Protein AF-A0A955GX49-F1 (afdb_monomer)

Structure (mmCIF, N/CA/C/O backbone):
data_AF-A0A955GX49-F1
#
_entry.id   AF-A0A955GX49-F1
#
loop_
_atom_site.group_PDB
_atom_site.id
_atom_site.type_symbol
_atom_site.label_atom_id
_atom_site.label_alt_id
_atom_site.label_comp_id
_atom_site.label_asym_id
_atom_site.label_entity_id
_atom_site.label_seq_id
_atom_site.pdbx_PDB_ins_code
_atom_site.Cartn_x
_atom_site.Cartn_y
_atom_site.Cartn_z
_atom_site.occupancy
_atom_site.B_iso_or_equiv
_atom_site.auth_seq_id
_atom_site.auth_comp_id
_atom_site.auth_asym_id
_atom_site.auth_atom_id
_atom_site.pdbx_PDB_model_num
ATOM 1 N N . MET A 1 1 ? 54.852 44.698 -30.677 1.00 35.03 1 MET A N 1
ATOM 2 C CA . MET A 1 1 ? 55.983 45.622 -30.416 1.00 35.03 1 MET A CA 1
ATOM 3 C C . MET A 1 1 ? 57.002 44.839 -29.597 1.00 35.03 1 MET A C 1
ATOM 5 O O . MET A 1 1 ? 56.590 44.340 -28.562 1.00 35.03 1 MET A O 1
ATOM 9 N N . LYS A 1 2 ? 58.254 44.682 -30.080 1.00 36.62 2 LYS A N 1
ATOM 10 C CA . LYS A 1 2 ? 59.220 43.599 -29.717 1.00 36.62 2 LYS A CA 1
ATOM 11 C C . LYS A 1 2 ? 58.715 42.219 -30.213 1.00 36.62 2 LYS A C 1
ATOM 13 O O . LYS A 1 2 ? 57.611 41.848 -29.844 1.00 36.62 2 LYS A O 1
ATOM 18 N N . PHE A 1 3 ? 59.299 41.477 -31.168 1.00 34.59 3 PHE A N 1
ATOM 19 C CA . PHE A 1 3 ? 60.677 41.270 -31.677 1.00 34.59 3 PHE A CA 1
ATOM 20 C C . PHE A 1 3 ? 61.654 40.642 -30.672 1.00 34.59 3 PHE A C 1
ATOM 22 O O . PHE A 1 3 ? 62.125 41.349 -29.786 1.00 34.59 3 PHE A O 1
ATOM 29 N N . PHE A 1 4 ? 62.026 39.370 -30.893 1.00 39.03 4 PHE A N 1
ATOM 30 C CA . PHE A 1 4 ? 63.379 38.986 -31.346 1.00 39.03 4 PHE A CA 1
ATOM 31 C C . PHE A 1 4 ? 63.403 37.572 -31.977 1.00 39.03 4 PHE A C 1
ATOM 33 O O . PHE A 1 4 ? 62.469 36.797 -31.781 1.00 39.03 4 PHE A O 1
ATOM 40 N N . THR A 1 5 ? 64.447 37.264 -32.759 1.00 40.84 5 THR A N 1
ATOM 41 C CA . THR A 1 5 ? 64.512 36.126 -33.707 1.00 40.84 5 THR A CA 1
ATOM 42 C C . THR A 1 5 ? 65.855 35.376 -33.626 1.00 40.84 5 THR A C 1
ATOM 44 O O . THR A 1 5 ? 66.890 36.032 -33.540 1.00 40.84 5 THR A O 1
ATOM 47 N N . ALA A 1 6 ? 65.835 34.035 -33.730 1.00 39.66 6 ALA A N 1
ATOM 48 C CA . ALA A 1 6 ? 66.972 33.106 -33.932 1.00 39.66 6 ALA A CA 1
ATOM 49 C C . ALA A 1 6 ? 66.429 31.769 -34.532 1.00 39.66 6 ALA A C 1
ATOM 51 O O . ALA A 1 6 ? 65.387 31.326 -34.058 1.00 39.66 6 ALA A O 1
ATOM 52 N N . VAL A 1 7 ? 66.930 31.071 -35.574 1.00 36.34 7 VAL A N 1
ATOM 53 C CA . VAL A 1 7 ? 68.074 31.236 -36.514 1.00 36.34 7 VAL A CA 1
ATOM 54 C C . VAL A 1 7 ? 69.444 30.918 -35.863 1.00 36.34 7 VAL A C 1
ATOM 56 O O . VAL A 1 7 ? 69.795 31.602 -34.913 1.00 36.34 7 VAL A O 1
ATOM 59 N N . PHE A 1 8 ? 70.266 29.927 -36.289 1.00 33.19 8 PHE A N 1
ATOM 60 C CA . PHE A 1 8 ? 70.267 29.032 -37.483 1.00 33.19 8 PHE A CA 1
ATOM 61 C C . PHE A 1 8 ? 71.314 27.869 -37.360 1.00 33.19 8 PHE A C 1
ATOM 63 O O . PHE A 1 8 ? 72.336 28.109 -36.733 1.00 33.19 8 PHE A O 1
ATOM 70 N N . ILE A 1 9 ? 71.149 26.740 -38.101 1.00 34.34 9 ILE A N 1
ATOM 71 C CA . ILE A 1 9 ? 72.223 25.940 -38.804 1.00 34.34 9 ILE A CA 1
ATOM 72 C C . ILE A 1 9 ? 73.303 25.180 -37.937 1.00 34.34 9 ILE A C 1
ATOM 74 O O . ILE A 1 9 ? 73.584 25.600 -36.828 1.00 34.34 9 ILE A O 1
ATOM 78 N N . LEU A 1 10 ? 73.949 24.034 -38.283 1.00 32.44 10 LEU A N 1
ATOM 79 C CA . LEU A 1 10 ? 74.147 23.244 -39.529 1.00 32.44 10 LEU A CA 1
ATOM 80 C C . LEU A 1 10 ? 74.441 21.724 -39.284 1.00 32.44 10 LEU A C 1
ATOM 82 O O . LEU A 1 10 ? 75.033 21.371 -38.274 1.00 32.44 10 LEU A O 1
ATOM 86 N N . SER A 1 11 ? 74.116 20.883 -40.282 1.00 32.25 11 SER A N 1
ATOM 87 C CA . SER A 1 11 ? 74.695 19.588 -40.750 1.00 32.25 11 SER A CA 1
ATOM 88 C C . SER A 1 11 ? 75.573 18.652 -39.888 1.00 32.25 11 SER A C 1
ATOM 90 O O . SER A 1 11 ? 76.590 19.066 -39.348 1.00 32.25 11 SER A O 1
ATOM 92 N N . PHE A 1 12 ? 75.393 17.334 -40.105 1.00 31.39 12 PHE A N 1
ATOM 93 C CA . PHE A 1 12 ? 76.378 16.530 -40.868 1.00 31.39 12 PHE A CA 1
ATOM 94 C C . PHE A 1 12 ? 75.725 15.346 -41.621 1.00 31.39 12 PHE A C 1
ATOM 96 O O . PHE A 1 12 ? 74.763 14.746 -41.149 1.00 31.39 12 PHE A O 1
ATOM 103 N N . LEU A 1 13 ? 76.236 15.040 -42.820 1.00 34.81 13 LEU A N 1
ATOM 104 C CA . LEU A 1 13 ? 75.819 13.936 -43.705 1.00 34.81 13 LEU A CA 1
ATOM 105 C C . LEU A 1 13 ? 76.782 12.740 -43.575 1.00 34.81 13 LEU A C 1
ATOM 107 O O . LEU A 1 13 ? 77.971 12.982 -43.393 1.00 34.81 13 LEU A O 1
ATOM 111 N N . LEU A 1 14 ? 76.296 11.504 -43.791 1.00 32.09 14 LEU A N 1
ATOM 112 C CA . LEU A 1 14 ? 76.715 10.559 -44.864 1.00 32.09 14 LEU A CA 1
ATOM 113 C C . LEU A 1 14 ? 76.578 9.056 -44.513 1.00 32.09 14 LEU A C 1
ATOM 115 O O . LEU A 1 14 ? 77.053 8.595 -43.486 1.00 32.09 14 LEU A O 1
ATOM 119 N N . SER A 1 15 ? 76.041 8.311 -45.494 1.00 34.41 15 SER A N 1
ATOM 120 C CA . SER A 1 15 ? 76.340 6.911 -45.884 1.00 34.41 15 SER A CA 1
ATOM 121 C C . SER A 1 15 ? 76.320 5.766 -44.852 1.00 34.41 15 SER A C 1
ATOM 123 O O . SER A 1 15 ? 77.110 5.737 -43.918 1.00 34.41 15 SER A O 1
ATOM 125 N N . GLY A 1 16 ? 75.558 4.703 -45.153 1.00 33.28 16 GLY A N 1
ATOM 126 C CA . GLY A 1 16 ? 75.620 3.443 -44.396 1.00 33.28 16 GLY A CA 1
ATOM 127 C C . GLY A 1 16 ? 74.712 2.323 -44.916 1.00 33.28 16 GLY A C 1
ATOM 128 O O . GLY A 1 16 ? 73.938 1.764 -44.149 1.00 33.28 16 GLY A O 1
ATOM 129 N N . ASN A 1 17 ? 74.761 2.002 -46.214 1.00 41.50 17 ASN A N 1
ATOM 130 C CA . ASN A 1 17 ? 73.982 0.891 -46.775 1.00 41.50 17 ASN A CA 1
ATOM 131 C C . ASN A 1 17 ? 74.634 -0.462 -46.422 1.00 41.50 17 ASN A C 1
ATOM 133 O O . ASN A 1 17 ? 75.672 -0.797 -46.991 1.00 41.50 17 ASN A O 1
ATOM 137 N N . GLN A 1 18 ? 74.037 -1.233 -45.510 1.00 41.66 18 GLN A N 1
ATOM 138 C CA . GLN A 1 18 ? 74.389 -2.634 -45.244 1.00 41.66 18 GLN A CA 1
ATOM 139 C C . GLN A 1 18 ? 73.116 -3.443 -44.981 1.00 41.66 18 GLN A C 1
ATOM 141 O O . GLN A 1 18 ? 72.429 -3.235 -43.983 1.00 41.66 18 GLN A O 1
ATOM 146 N N . ALA A 1 19 ? 72.813 -4.380 -45.878 1.00 41.25 19 ALA A N 1
ATOM 147 C CA . ALA A 1 19 ? 71.802 -5.399 -45.635 1.00 41.25 19 ALA A CA 1
ATOM 148 C C . ALA A 1 19 ? 72.382 -6.477 -44.708 1.00 41.25 19 ALA A C 1
ATOM 150 O O . ALA A 1 19 ? 73.520 -6.902 -44.905 1.00 41.25 19 ALA A O 1
ATOM 151 N N . PHE A 1 20 ? 71.596 -6.965 -43.748 1.00 38.38 20 PHE A N 1
ATOM 152 C CA . PHE A 1 20 ? 71.938 -8.167 -42.986 1.00 38.38 20 PHE A CA 1
ATOM 153 C C . PHE A 1 20 ? 70.809 -9.195 -43.044 1.00 38.38 20 PHE A C 1
ATOM 155 O O . PHE A 1 20 ? 69.634 -8.850 -43.162 1.00 38.38 20 PHE A O 1
ATOM 162 N N . ALA A 1 21 ? 71.205 -10.465 -43.081 1.00 37.00 21 ALA A N 1
ATOM 163 C CA . ALA A 1 21 ? 70.389 -11.548 -43.613 1.00 37.00 21 ALA A CA 1
ATOM 164 C C . ALA A 1 21 ? 69.416 -12.175 -42.600 1.00 37.00 21 ALA A C 1
ATOM 166 O O . ALA A 1 21 ? 69.557 -12.037 -41.387 1.00 37.00 21 ALA A O 1
ATOM 167 N N . LEU A 1 22 ? 68.459 -12.927 -43.152 1.00 37.84 22 LEU A N 1
ATOM 168 C CA . LEU A 1 22 ? 67.538 -13.813 -42.443 1.00 37.84 22 LEU A CA 1
ATOM 169 C C . LEU A 1 22 ? 68.248 -14.702 -41.407 1.00 37.84 22 LEU A C 1
ATOM 171 O O . LEU A 1 22 ? 69.184 -15.426 -41.745 1.00 37.84 22 LEU A O 1
ATOM 175 N N . MET A 1 23 ? 67.643 -14.816 -40.226 1.00 36.41 23 MET A N 1
ATOM 176 C CA . MET A 1 23 ? 67.499 -16.107 -39.550 1.00 36.41 23 MET A CA 1
ATOM 177 C C . MET A 1 23 ? 66.037 -16.280 -39.141 1.00 36.41 23 MET A C 1
ATOM 179 O O . MET A 1 23 ? 65.503 -15.492 -38.365 1.00 36.41 23 MET A O 1
ATOM 183 N N . ALA A 1 24 ? 65.380 -17.293 -39.705 1.00 40.16 24 ALA A N 1
ATOM 184 C CA . ALA A 1 24 ? 64.021 -17.669 -39.339 1.00 40.16 24 ALA A CA 1
ATOM 185 C C . ALA A 1 24 ? 64.054 -18.639 -38.150 1.00 40.16 24 ALA A C 1
ATOM 187 O O . ALA A 1 24 ? 64.833 -19.593 -38.153 1.00 40.16 24 ALA A O 1
ATOM 188 N N . ALA A 1 25 ? 63.191 -18.418 -37.158 1.00 45.94 25 ALA A N 1
ATOM 189 C CA . ALA A 1 25 ? 62.913 -19.419 -36.133 1.00 45.94 25 ALA A CA 1
ATOM 190 C C . ALA A 1 25 ? 62.040 -20.549 -36.726 1.00 45.94 25 ALA A C 1
ATOM 192 O O . ALA A 1 25 ? 61.182 -20.264 -37.568 1.00 45.94 25 ALA A O 1
ATOM 193 N N . PRO A 1 26 ? 62.233 -21.817 -36.321 1.00 55.12 26 PRO A N 1
ATOM 194 C CA . PRO A 1 26 ? 61.386 -22.916 -36.775 1.00 55.12 26 PRO A CA 1
ATOM 195 C C . PRO A 1 26 ? 59.968 -22.806 -36.180 1.00 55.12 26 PRO A C 1
ATOM 197 O O . PRO A 1 26 ? 59.821 -22.356 -35.041 1.00 55.12 26 PRO A O 1
ATOM 200 N N . PRO A 1 27 ? 58.919 -23.225 -36.913 1.00 52.09 27 PRO A N 1
ATOM 201 C CA . PRO A 1 27 ? 57.559 -23.259 -36.387 1.00 52.09 27 PRO A CA 1
ATOM 202 C C . PRO A 1 27 ? 57.404 -24.356 -35.325 1.00 52.09 27 PRO A C 1
ATOM 204 O O . PRO A 1 27 ? 57.962 -25.446 -35.455 1.00 52.09 27 PRO A O 1
ATOM 207 N N . ILE A 1 28 ? 56.615 -24.065 -34.290 1.00 49.00 28 ILE A N 1
ATOM 208 C CA . ILE A 1 28 ? 56.204 -25.037 -33.272 1.00 49.00 28 ILE A CA 1
ATOM 209 C C . ILE A 1 28 ? 55.050 -25.873 -33.842 1.00 49.00 28 ILE A C 1
ATOM 211 O O . ILE A 1 28 ? 54.072 -25.323 -34.345 1.00 49.00 28 ILE A O 1
ATOM 215 N N . ASP A 1 29 ? 55.186 -27.195 -33.772 1.00 47.75 29 ASP A N 1
ATOM 216 C CA . ASP A 1 29 ? 54.192 -28.173 -34.219 1.00 47.75 29 ASP A CA 1
ATOM 217 C C . ASP A 1 29 ? 53.202 -28.476 -33.079 1.00 47.75 29 ASP A C 1
ATOM 219 O O . ASP A 1 29 ? 53.528 -29.204 -32.142 1.00 47.75 29 ASP A O 1
ATOM 223 N N . ASP A 1 30 ? 52.007 -27.882 -33.137 1.00 52.88 30 ASP A N 1
ATOM 224 C CA . ASP A 1 30 ? 50.934 -28.051 -32.141 1.00 52.88 30 ASP A CA 1
ATOM 225 C C . ASP A 1 30 ? 49.903 -29.106 -32.594 1.00 52.88 30 ASP A C 1
ATOM 227 O O . ASP A 1 30 ? 48.707 -28.847 -32.746 1.00 52.88 30 ASP A O 1
ATOM 231 N N . SER A 1 31 ? 50.387 -30.316 -32.894 1.00 50.28 31 SER A N 1
ATOM 232 C CA . SER A 1 31 ? 49.580 -31.425 -33.429 1.00 50.28 31 SER A CA 1
ATOM 233 C C . SER A 1 31 ? 49.242 -32.524 -32.407 1.00 50.28 31 SER A C 1
ATOM 235 O O . SER A 1 31 ? 48.861 -33.632 -32.793 1.00 50.28 31 SER A O 1
ATOM 237 N N . SER A 1 32 ? 49.313 -32.239 -31.097 1.00 54.84 32 SER A N 1
ATOM 238 C CA . SER A 1 32 ? 49.073 -33.246 -30.044 1.00 54.84 32 SER A CA 1
ATOM 239 C C . SER A 1 32 ? 48.236 -32.791 -28.835 1.00 54.84 32 SER A C 1
ATOM 241 O O . SER A 1 32 ? 48.504 -33.215 -27.709 1.00 54.84 32 SER A O 1
ATOM 243 N N . LEU A 1 33 ? 47.186 -31.987 -29.044 1.00 48.78 33 LEU A N 1
ATOM 244 C CA . LEU A 1 33 ? 46.140 -31.747 -28.035 1.00 48.78 33 LEU A CA 1
ATOM 245 C C . LEU A 1 33 ? 44.844 -32.517 -28.377 1.00 48.78 33 LEU A C 1
ATOM 247 O O . LEU A 1 33 ? 44.351 -32.420 -29.505 1.00 48.78 33 LEU A O 1
ATOM 251 N N . PRO A 1 34 ? 44.261 -33.296 -27.440 1.00 46.94 34 PRO A N 1
ATOM 252 C CA . PRO A 1 34 ? 43.077 -34.106 -27.716 1.00 46.94 34 PRO A CA 1
ATOM 253 C C . PRO A 1 34 ? 41.827 -33.236 -27.906 1.00 46.94 34 PRO A C 1
ATOM 255 O O . PRO A 1 34 ? 41.441 -32.450 -27.042 1.00 46.94 34 PRO A O 1
ATOM 258 N N . ARG A 1 35 ? 41.161 -33.407 -29.052 1.00 49.50 35 ARG A N 1
ATOM 259 C CA . ARG A 1 35 ? 39.951 -32.664 -29.428 1.00 49.50 35 ARG A CA 1
ATOM 260 C C . ARG A 1 35 ? 38.753 -33.091 -28.568 1.00 49.50 35 ARG A C 1
ATOM 262 O O . ARG A 1 35 ? 38.326 -34.241 -28.634 1.00 49.50 35 ARG A O 1
ATOM 269 N N . ALA A 1 36 ? 38.181 -32.148 -27.819 1.00 46.62 36 ALA A N 1
ATOM 270 C CA . ALA A 1 36 ? 36.936 -32.352 -27.076 1.00 46.62 36 ALA A CA 1
ATOM 271 C C . ALA A 1 36 ? 35.758 -32.712 -28.016 1.00 46.62 36 ALA A C 1
ATOM 273 O O . ALA A 1 36 ? 35.714 -32.224 -29.153 1.00 46.62 36 ALA A O 1
ATOM 274 N N . PRO A 1 37 ? 34.796 -33.547 -27.575 1.00 42.62 37 PRO A N 1
ATOM 275 C CA . PRO A 1 37 ? 33.676 -33.970 -28.411 1.00 42.62 37 PRO A CA 1
ATOM 276 C C . PRO A 1 37 ? 32.722 -32.800 -28.688 1.00 42.62 37 PRO A C 1
ATOM 278 O O . PRO A 1 37 ? 32.135 -32.226 -27.773 1.00 42.62 37 PRO A O 1
ATOM 281 N N . GLN A 1 38 ? 32.542 -32.462 -29.965 1.00 43.28 38 GLN A N 1
ATOM 282 C CA . GLN A 1 38 ? 31.565 -31.460 -30.389 1.00 43.28 38 GLN A CA 1
ATOM 283 C C . GLN A 1 38 ? 30.159 -32.073 -30.397 1.00 43.28 38 GLN A C 1
ATOM 285 O O . GLN A 1 38 ? 29.898 -33.007 -31.157 1.00 43.28 38 GLN A O 1
ATOM 290 N N . LEU A 1 39 ? 29.240 -31.530 -29.591 1.00 43.75 39 LEU A N 1
ATOM 291 C CA . LEU A 1 39 ? 27.809 -31.761 -29.804 1.00 43.75 39 LEU A CA 1
ATOM 292 C C . LEU A 1 39 ? 27.357 -31.055 -31.098 1.00 43.75 39 LEU A C 1
ATOM 294 O O . LEU A 1 39 ? 27.883 -29.988 -31.428 1.00 43.75 39 LEU A O 1
ATOM 298 N N . PRO A 1 40 ? 26.380 -31.613 -31.837 1.00 37.56 40 PRO A N 1
ATOM 299 C CA . PRO A 1 40 ? 25.887 -31.004 -33.064 1.00 37.56 40 PRO A CA 1
ATOM 300 C C . PRO A 1 40 ? 25.162 -29.687 -32.765 1.00 37.56 40 PRO A C 1
ATOM 302 O O . PRO A 1 40 ? 24.105 -29.668 -32.136 1.00 37.56 40 PRO A O 1
ATOM 305 N N . ALA A 1 41 ? 25.717 -28.581 -33.259 1.00 39.34 41 ALA A N 1
ATOM 306 C CA . ALA A 1 41 ? 25.100 -27.267 -33.168 1.00 39.34 41 ALA A CA 1
ATOM 307 C C . ALA A 1 41 ? 23.872 -27.181 -34.091 1.00 39.34 41 ALA A C 1
ATOM 309 O O . ALA A 1 41 ? 23.988 -26.845 -35.272 1.00 39.34 41 ALA A O 1
ATOM 310 N N . GLN A 1 42 ? 22.681 -27.452 -33.553 1.00 41.88 42 GLN A N 1
ATOM 311 C CA . GLN A 1 42 ? 21.450 -27.001 -34.195 1.00 41.88 42 GLN A CA 1
ATOM 312 C C . GLN A 1 42 ? 21.336 -25.486 -34.015 1.00 41.88 42 GLN A C 1
ATOM 314 O O . GLN A 1 42 ? 21.070 -24.991 -32.923 1.00 41.88 42 GLN A O 1
ATOM 319 N N . ARG A 1 43 ? 21.569 -24.745 -35.103 1.00 38.84 43 ARG A N 1
ATOM 320 C CA . ARG A 1 43 ? 21.231 -23.323 -35.193 1.00 38.84 43 ARG A CA 1
ATOM 321 C C . ARG A 1 43 ? 19.698 -23.215 -35.151 1.00 38.84 43 ARG A C 1
ATOM 323 O O . ARG A 1 43 ? 19.078 -23.722 -36.087 1.00 38.84 43 ARG A O 1
ATOM 330 N N . PRO A 1 44 ? 19.081 -22.572 -34.143 1.00 40.91 44 PRO A N 1
ATOM 331 C CA . PRO A 1 44 ? 17.657 -22.273 -34.211 1.00 40.91 44 PRO A CA 1
ATOM 332 C C . PRO A 1 44 ? 17.411 -21.306 -35.373 1.00 40.91 44 PRO A C 1
ATOM 334 O O . PRO A 1 44 ? 18.190 -20.373 -35.592 1.00 40.91 44 PRO A O 1
ATOM 337 N N . GLU A 1 45 ? 16.346 -21.542 -36.135 1.00 44.06 45 GLU A N 1
ATOM 338 C CA . GLU A 1 45 ? 15.917 -20.609 -37.173 1.00 44.06 45 GLU A CA 1
ATOM 339 C C . GLU A 1 45 ? 15.591 -19.259 -36.527 1.00 44.06 45 GLU A C 1
ATOM 341 O O . GLU A 1 45 ? 14.864 -19.179 -35.535 1.00 44.06 45 GLU A O 1
ATOM 346 N N . SER A 1 46 ? 16.163 -18.186 -37.071 1.00 40.84 46 SER A N 1
ATOM 347 C CA . SER A 1 46 ? 15.959 -16.838 -36.556 1.00 40.84 46 SER A CA 1
ATOM 348 C C . SER A 1 46 ? 14.539 -16.371 -36.871 1.00 40.84 46 SER A C 1
ATOM 350 O O . SER A 1 46 ? 14.283 -15.825 -37.948 1.00 40.84 46 SER A O 1
ATOM 352 N N . VAL A 1 47 ? 13.627 -16.561 -35.917 1.00 41.50 47 VAL A N 1
ATOM 353 C CA . VAL A 1 47 ? 12.350 -15.841 -35.874 1.00 41.50 47 VAL A CA 1
ATOM 354 C C . VAL A 1 47 ? 12.661 -14.338 -35.960 1.00 41.50 47 VAL A C 1
ATOM 356 O O . VAL A 1 47 ? 13.533 -13.871 -35.221 1.00 41.50 47 VAL A O 1
ATOM 359 N N . PRO A 1 48 ? 12.005 -13.563 -36.843 1.00 37.50 48 PRO A N 1
ATOM 360 C CA . PRO A 1 48 ? 12.254 -12.132 -36.954 1.00 37.50 48 PRO A CA 1
ATOM 361 C C . PRO A 1 48 ? 11.677 -11.404 -35.734 1.00 37.50 48 PRO A C 1
ATOM 363 O O . PRO A 1 48 ? 10.527 -10.965 -35.730 1.00 37.50 48 PRO A O 1
ATOM 366 N N . VAL A 1 49 ? 12.492 -11.277 -34.687 1.00 43.56 49 VAL A N 1
ATOM 367 C CA . VAL A 1 49 ? 12.209 -10.424 -33.530 1.00 43.56 49 VAL A CA 1
ATOM 368 C C . VAL A 1 49 ? 12.225 -8.972 -34.009 1.00 43.56 49 VAL A C 1
ATOM 370 O O . VAL A 1 49 ? 13.272 -8.453 -34.397 1.00 43.56 49 VAL A O 1
ATOM 373 N N . GLN A 1 50 ? 11.063 -8.314 -34.007 1.00 49.19 50 GLN A N 1
ATOM 374 C CA . GLN A 1 50 ? 11.012 -6.865 -34.201 1.00 49.19 50 GLN A CA 1
ATOM 375 C C . GLN A 1 50 ? 11.711 -6.172 -33.017 1.00 49.19 50 GLN A C 1
ATOM 377 O O . GLN A 1 50 ? 11.580 -6.639 -31.883 1.00 49.19 50 GLN A O 1
ATOM 382 N N . PRO A 1 51 ? 12.471 -5.087 -33.244 1.00 45.62 51 PRO A N 1
ATOM 383 C CA . PRO A 1 51 ? 13.317 -4.512 -32.207 1.00 45.62 51 PRO A CA 1
ATOM 384 C C . PRO A 1 51 ? 12.489 -3.748 -31.165 1.00 45.62 51 PRO A C 1
ATOM 386 O O . PRO A 1 51 ? 12.112 -2.598 -31.383 1.00 45.62 51 PRO A O 1
ATOM 389 N N . LEU A 1 52 ? 12.287 -4.354 -29.990 1.00 50.16 52 LEU A N 1
ATOM 390 C CA . LEU A 1 52 ? 11.780 -3.644 -28.807 1.00 50.16 52 LEU A CA 1
ATOM 391 C C . LEU A 1 52 ? 12.797 -2.610 -28.267 1.00 50.16 52 LEU A C 1
ATOM 393 O O . LEU A 1 52 ? 12.425 -1.710 -27.521 1.00 50.16 52 LEU A O 1
ATOM 397 N N . ASN A 1 53 ? 14.055 -2.672 -28.729 1.00 47.81 53 ASN A N 1
ATOM 398 C CA . ASN A 1 53 ? 15.169 -1.767 -28.396 1.00 47.81 53 ASN A CA 1
ATOM 399 C C . ASN A 1 53 ? 14.922 -0.265 -28.668 1.00 47.81 53 ASN A C 1
ATOM 401 O O . ASN A 1 53 ? 15.782 0.547 -28.338 1.00 47.81 53 ASN A O 1
ATOM 405 N N . ASN A 1 54 ? 13.794 0.123 -29.269 1.00 58.84 54 ASN A N 1
ATOM 406 C CA . ASN A 1 54 ? 13.448 1.528 -29.509 1.00 58.84 54 ASN A CA 1
ATOM 407 C C . ASN A 1 54 ? 12.673 2.189 -28.348 1.00 58.84 54 ASN A C 1
ATOM 409 O O . ASN A 1 54 ? 12.404 3.385 -28.427 1.00 58.84 54 ASN A O 1
ATOM 413 N N . PHE A 1 55 ? 12.298 1.449 -27.295 1.00 72.94 55 PHE A N 1
ATOM 414 C CA . PHE A 1 55 ? 11.411 1.939 -26.228 1.00 72.94 55 PHE A CA 1
ATOM 415 C C . PHE A 1 55 ? 12.011 1.707 -24.825 1.00 72.94 55 PHE A C 1
ATOM 417 O O . PHE A 1 55 ? 11.599 0.770 -24.134 1.00 72.94 55 PHE A O 1
ATOM 424 N N . PRO A 1 56 ? 12.970 2.544 -24.373 1.00 78.56 56 PRO A N 1
ATOM 425 C CA . PRO A 1 56 ? 13.657 2.363 -23.086 1.00 78.56 56 PRO A CA 1
ATOM 426 C C . PRO A 1 56 ? 12.700 2.383 -21.886 1.00 78.56 56 PRO A C 1
ATOM 428 O O . PRO A 1 56 ? 12.917 1.660 -20.918 1.00 78.56 56 PRO A O 1
ATOM 431 N N . GLU A 1 57 ? 11.589 3.117 -21.992 1.00 81.56 57 GLU A N 1
ATOM 432 C CA . GLU A 1 57 ? 10.513 3.196 -20.992 1.00 81.56 57 GLU A CA 1
ATOM 433 C C . GLU A 1 57 ? 9.845 1.838 -20.694 1.00 81.56 57 GLU A C 1
ATOM 435 O O . GLU A 1 57 ? 9.157 1.705 -19.690 1.00 81.56 57 GLU A O 1
ATOM 440 N N . THR A 1 58 ? 10.059 0.812 -21.530 1.00 84.25 58 THR A N 1
ATOM 441 C CA . THR A 1 58 ? 9.550 -0.555 -21.301 1.00 84.25 58 THR A CA 1
ATOM 442 C C . THR A 1 58 ? 10.533 -1.469 -20.560 1.00 84.25 58 THR A C 1
ATOM 444 O O . THR A 1 58 ? 10.130 -2.522 -20.069 1.00 84.25 58 THR A O 1
ATOM 447 N N . THR A 1 59 ? 11.811 -1.086 -20.450 1.00 87.94 59 THR A N 1
ATOM 448 C CA . THR A 1 59 ? 12.861 -1.926 -19.841 1.00 87.94 59 THR A CA 1
ATOM 449 C C . THR A 1 59 ? 12.735 -2.140 -18.322 1.00 87.94 59 THR A C 1
ATOM 451 O O . THR A 1 59 ? 13.113 -3.223 -17.886 1.00 87.94 59 THR A O 1
ATOM 454 N N . PRO A 1 60 ? 12.122 -1.246 -17.516 1.00 89.62 60 PRO A N 1
ATOM 455 C CA . PRO A 1 60 ? 11.860 -1.510 -16.092 1.00 89.62 60 PRO A CA 1
ATOM 456 C C . PRO A 1 60 ? 10.837 -2.616 -15.807 1.00 89.62 60 PRO A C 1
ATOM 458 O O . PRO A 1 60 ? 10.720 -3.093 -14.682 1.00 89.62 60 PRO A O 1
ATOM 461 N N . PHE A 1 61 ? 10.024 -3.005 -16.794 1.00 92.00 61 PHE A N 1
ATOM 462 C CA . PHE A 1 61 ? 8.885 -3.897 -16.575 1.00 92.00 61 PHE A CA 1
ATOM 463 C C . PHE A 1 61 ? 9.257 -5.362 -16.786 1.00 92.00 61 PHE A C 1
ATOM 465 O O . PHE A 1 61 ? 9.696 -5.748 -17.868 1.00 92.00 61 PHE A O 1
ATOM 472 N N . GLN A 1 62 ? 9.000 -6.202 -15.784 1.00 91.25 62 GLN A N 1
ATOM 473 C CA . GLN A 1 62 ? 9.337 -7.631 -15.822 1.00 91.25 62 GLN A CA 1
ATOM 474 C C . GLN A 1 62 ? 8.461 -8.446 -16.784 1.00 91.25 62 GLN A C 1
ATOM 476 O O . GLN A 1 62 ? 8.908 -9.447 -17.349 1.00 91.25 62 GLN A O 1
ATOM 481 N N . ASN A 1 63 ? 7.197 -8.053 -16.957 1.00 92.12 63 ASN A N 1
ATOM 482 C CA . ASN A 1 63 ? 6.204 -8.813 -17.718 1.00 92.12 63 ASN A CA 1
ATOM 483 C C . ASN A 1 63 ? 5.367 -7.888 -18.602 1.00 92.12 63 ASN A C 1
ATOM 485 O O . ASN A 1 63 ? 5.241 -6.697 -18.326 1.00 92.12 63 ASN A O 1
ATOM 489 N N . PHE A 1 64 ? 4.737 -8.447 -19.631 1.00 94.06 64 PHE A N 1
ATOM 490 C CA . PHE A 1 64 ? 3.735 -7.751 -20.432 1.00 94.06 64 PHE A CA 1
ATOM 491 C C . PHE A 1 64 ? 2.605 -8.686 -20.875 1.00 94.06 64 PHE A C 1
ATOM 493 O O . PHE A 1 64 ? 2.788 -9.895 -20.999 1.00 94.06 64 PHE A O 1
ATOM 500 N N . ILE A 1 65 ? 1.429 -8.124 -21.134 1.00 95.31 65 ILE A N 1
ATOM 501 C CA . ILE A 1 65 ? 0.292 -8.802 -21.761 1.00 95.31 65 ILE A CA 1
ATOM 502 C C . ILE A 1 65 ? 0.113 -8.208 -23.159 1.00 95.31 65 ILE A C 1
ATOM 504 O O . ILE A 1 65 ? 0.027 -6.988 -23.307 1.00 95.31 65 ILE A O 1
ATOM 508 N N . PHE A 1 66 ? 0.029 -9.054 -24.185 1.00 96.00 66 PHE A N 1
ATOM 509 C CA . PHE A 1 66 ? -0.355 -8.619 -25.529 1.00 96.00 66 PHE A CA 1
ATOM 510 C C . PHE A 1 66 ? -1.873 -8.721 -25.704 1.00 96.00 66 PHE A C 1
ATOM 512 O O . PHE A 1 66 ? -2.438 -9.811 -25.610 1.00 96.00 66 PHE A O 1
ATOM 519 N N . VAL A 1 67 ? -2.511 -7.589 -25.992 1.00 96.56 67 VAL A N 1
ATOM 520 C CA . VAL A 1 67 ? -3.935 -7.483 -26.313 1.00 96.56 67 VAL A CA 1
ATOM 521 C C . VAL A 1 67 ? -4.062 -7.271 -27.830 1.00 96.56 67 VAL A C 1
ATOM 523 O O . VAL A 1 67 ? -3.576 -6.259 -28.343 1.00 96.56 67 VAL A O 1
ATOM 526 N N . PRO A 1 68 ? -4.684 -8.202 -28.577 1.00 95.56 68 PRO A N 1
ATOM 527 C CA . PRO A 1 68 ? -4.879 -8.068 -30.016 1.00 95.56 68 PRO A CA 1
ATOM 528 C C . PRO A 1 68 ? -5.861 -6.936 -30.351 1.00 95.56 68 PRO A C 1
ATOM 530 O O . PRO A 1 68 ? -6.562 -6.419 -29.483 1.00 95.56 68 PRO A O 1
ATOM 533 N N . ALA A 1 69 ? -5.930 -6.574 -31.635 1.00 94.00 69 ALA A N 1
ATOM 534 C CA . ALA A 1 69 ? -6.806 -5.512 -32.117 1.00 94.00 69 ALA A CA 1
ATOM 535 C C . ALA A 1 69 ? -8.276 -5.743 -31.725 1.00 94.00 69 ALA A C 1
ATOM 537 O O . ALA A 1 69 ? -8.900 -6.722 -32.146 1.00 94.00 69 ALA A O 1
ATOM 538 N N . VAL A 1 70 ? -8.833 -4.827 -30.930 1.00 89.31 70 VAL A N 1
ATOM 539 C CA . VAL A 1 70 ? -10.212 -4.927 -30.435 1.00 89.31 70 VAL A CA 1
ATOM 540 C C . VAL A 1 70 ? -11.182 -4.495 -31.551 1.00 89.31 70 VAL A C 1
ATOM 542 O O . VAL A 1 70 ? -10.983 -3.430 -32.144 1.00 89.31 70 VAL A O 1
ATOM 545 N N . PRO A 1 71 ? -12.247 -5.266 -31.862 1.00 88.44 71 PRO A N 1
ATOM 546 C CA . PRO A 1 71 ? -13.173 -4.971 -32.961 1.00 88.44 71 PRO A CA 1
ATOM 547 C C . PRO A 1 71 ? -14.201 -3.876 -32.601 1.00 88.44 71 PRO A C 1
ATOM 549 O O . PRO A 1 71 ? -15.411 -4.085 -32.672 1.00 88.44 71 PRO A O 1
ATOM 552 N N . ILE A 1 72 ? -13.716 -2.696 -32.209 1.00 92.00 72 ILE A N 1
ATOM 553 C CA . ILE A 1 72 ? -14.516 -1.495 -31.924 1.00 92.00 72 ILE A CA 1
ATOM 554 C C . ILE A 1 72 ? -14.500 -0.518 -33.106 1.00 92.00 72 ILE A C 1
ATOM 556 O O . ILE A 1 72 ? -13.513 -0.405 -33.828 1.00 92.00 72 ILE A O 1
ATOM 560 N N . VAL A 1 73 ? -15.608 0.205 -33.290 1.00 92.75 73 VAL A N 1
ATOM 561 C CA . VAL A 1 73 ? -15.793 1.204 -34.367 1.00 92.75 73 VAL A CA 1
ATOM 562 C C . VAL A 1 73 ? -15.606 2.652 -33.903 1.00 92.75 73 VAL A C 1
ATOM 564 O O . VAL A 1 73 ? -15.499 3.555 -34.727 1.00 92.75 73 VAL A O 1
ATOM 567 N N . VAL A 1 74 ? -15.572 2.877 -32.589 1.00 92.44 74 VAL A N 1
ATOM 568 C CA . VAL A 1 74 ? -15.330 4.174 -31.940 1.00 92.44 74 VAL A CA 1
ATOM 569 C C . VAL A 1 74 ? -14.389 3.975 -30.748 1.00 92.44 74 VAL A C 1
ATOM 571 O O . VAL A 1 74 ? -14.369 2.869 -30.194 1.00 92.44 74 VAL A O 1
ATOM 574 N N . PRO A 1 75 ? -13.634 5.005 -30.323 1.00 92.88 75 PRO A N 1
ATOM 575 C CA . PRO A 1 75 ? -12.795 4.916 -29.134 1.00 92.88 75 PRO A CA 1
ATOM 576 C C . PRO A 1 75 ? -13.635 4.518 -27.916 1.00 92.88 75 PRO A C 1
ATOM 578 O O . PRO A 1 75 ? -14.656 5.146 -27.630 1.00 92.88 75 PRO A O 1
ATOM 581 N N . THR A 1 76 ? -13.241 3.447 -27.232 1.00 93.38 76 THR A N 1
ATOM 582 C CA . THR A 1 76 ? -14.050 2.801 -26.185 1.00 93.38 76 THR A CA 1
ATOM 583 C C . THR A 1 76 ? -13.178 2.505 -24.972 1.00 93.38 76 THR A C 1
ATOM 585 O O . THR A 1 76 ? -12.062 2.009 -25.117 1.00 93.38 76 THR A O 1
ATOM 588 N N . VAL A 1 77 ? -13.670 2.796 -23.763 1.00 94.50 77 VAL A N 1
ATOM 589 C CA . VAL A 1 77 ? -12.973 2.381 -22.538 1.00 94.50 77 VAL A CA 1
ATOM 590 C C . VAL A 1 77 ? -13.102 0.869 -22.413 1.00 94.50 77 VAL A C 1
ATOM 592 O O . VAL A 1 77 ? -14.208 0.343 -22.304 1.00 94.50 77 VAL A O 1
ATOM 595 N N . VAL A 1 78 ? -11.973 0.174 -22.431 1.00 94.62 78 VAL A N 1
ATOM 596 C CA . VAL A 1 78 ? -11.912 -1.276 -22.242 1.00 94.62 78 VAL A CA 1
ATOM 597 C C . VAL A 1 78 ? -11.495 -1.609 -20.815 1.00 94.62 78 VAL A C 1
ATOM 599 O O . VAL A 1 78 ? -10.799 -0.824 -20.173 1.00 94.62 78 VAL A O 1
ATOM 602 N N . ALA A 1 79 ? -11.907 -2.773 -20.320 1.00 94.44 79 ALA A N 1
ATOM 603 C CA . ALA A 1 79 ? -11.438 -3.361 -19.072 1.00 94.44 79 ALA A CA 1
ATOM 604 C C . ALA A 1 79 ? -10.789 -4.716 -19.367 1.00 94.44 79 ALA A C 1
ATOM 606 O O . ALA A 1 79 ? -11.473 -5.667 -19.738 1.00 94.44 79 ALA A O 1
ATOM 607 N N . LEU A 1 80 ? -9.471 -4.794 -19.190 1.00 94.69 80 LEU A N 1
ATOM 608 C CA . LEU A 1 80 ? -8.693 -6.028 -19.250 1.00 94.69 80 LEU A CA 1
ATOM 609 C C . LEU A 1 80 ? -8.673 -6.675 -17.855 1.00 94.69 80 LEU A C 1
ATOM 611 O O . LEU A 1 80 ? -8.129 -6.055 -16.936 1.00 94.69 80 LEU A O 1
ATOM 615 N N . PRO A 1 81 ? -9.227 -7.885 -17.656 1.00 92.56 81 PRO A N 1
ATOM 616 C CA . PRO A 1 81 ? -9.094 -8.591 -16.388 1.00 92.56 81 PRO A CA 1
ATOM 617 C C . PRO A 1 81 ? -7.647 -9.053 -16.186 1.00 92.56 81 PRO A C 1
ATOM 619 O O . PRO A 1 81 ? -7.028 -9.603 -17.096 1.00 92.56 81 PRO A O 1
ATOM 622 N N . ILE A 1 82 ? -7.125 -8.844 -14.981 1.00 89.06 82 ILE A N 1
ATOM 623 C CA . ILE A 1 82 ? -5.783 -9.242 -14.551 1.00 89.06 82 ILE A CA 1
ATOM 624 C C . ILE A 1 82 ? -5.919 -10.436 -13.594 1.00 89.06 82 ILE A C 1
ATOM 626 O O . ILE A 1 82 ? -6.876 -10.522 -12.819 1.00 89.06 82 ILE A O 1
ATOM 630 N N . ASP A 1 83 ? -4.995 -11.391 -13.672 1.00 83.88 83 ASP A N 1
ATOM 631 C CA . ASP A 1 83 ? -4.979 -12.552 -12.777 1.00 83.88 83 ASP A CA 1
ATOM 632 C C . ASP A 1 83 ? -4.438 -12.178 -11.386 1.00 83.88 83 ASP A C 1
ATOM 634 O O . ASP A 1 83 ? -3.540 -11.342 -11.244 1.00 83.88 83 ASP A O 1
ATOM 638 N N . GLU A 1 84 ? -4.980 -12.794 -10.333 1.00 76.00 84 GLU A N 1
ATOM 639 C CA . GLU A 1 84 ? -4.507 -12.551 -8.968 1.00 76.00 84 GLU A CA 1
ATOM 640 C C . GLU A 1 84 ? -3.035 -12.974 -8.818 1.00 76.00 84 GLU A C 1
ATOM 642 O O . GLU A 1 84 ? -2.616 -14.031 -9.286 1.00 76.00 84 GLU A O 1
ATOM 647 N N . GLY A 1 85 ? -2.228 -12.121 -8.182 1.00 75.31 85 GLY A N 1
ATOM 648 C CA . GLY A 1 85 ? -0.783 -12.325 -8.027 1.00 75.31 85 GLY A CA 1
ATOM 649 C C . GLY A 1 85 ? 0.067 -11.931 -9.241 1.00 75.31 85 GLY A C 1
ATOM 650 O O . GLY A 1 85 ? 1.272 -11.758 -9.082 1.00 75.31 85 GLY A O 1
ATOM 651 N N . LEU A 1 86 ? -0.525 -11.710 -10.423 1.00 81.81 86 LEU A N 1
ATOM 652 C CA . LEU A 1 86 ? 0.222 -11.274 -11.610 1.00 81.81 86 LEU A CA 1
ATOM 653 C C . LEU A 1 86 ? 0.721 -9.825 -11.491 1.00 81.81 86 LEU A C 1
ATOM 655 O O . LEU A 1 86 ? 1.808 -9.512 -11.971 1.00 81.81 86 LEU A O 1
ATOM 659 N N . PHE A 1 87 ? -0.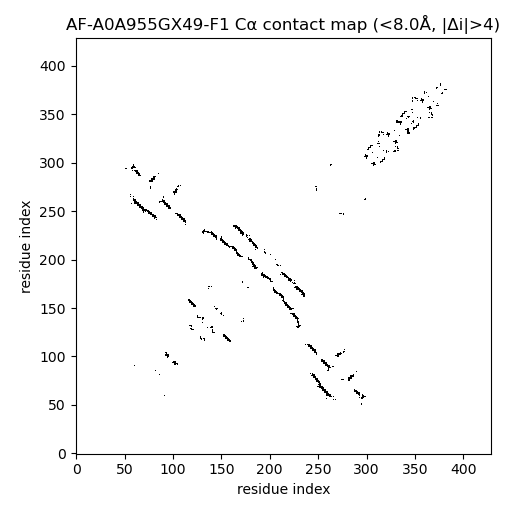058 -8.942 -10.860 1.00 79.00 87 PHE A N 1
ATOM 660 C CA . PHE A 1 87 ? 0.308 -7.540 -10.655 1.00 79.00 87 PHE A CA 1
ATOM 661 C C . PHE A 1 87 ? 0.578 -7.237 -9.176 1.00 79.00 87 PHE A C 1
ATOM 663 O O . PHE A 1 87 ? -0.328 -7.282 -8.341 1.00 79.00 87 PHE A O 1
ATOM 670 N N . LEU A 1 88 ? 1.829 -6.886 -8.868 1.00 73.00 88 LEU A N 1
ATOM 671 C CA . LEU A 1 88 ? 2.316 -6.640 -7.504 1.00 73.00 88 LEU A CA 1
ATOM 672 C C . LEU A 1 88 ? 2.073 -5.206 -7.006 1.00 73.00 88 LEU A C 1
ATOM 674 O O . LEU A 1 88 ? 2.343 -4.907 -5.847 1.00 73.00 88 LEU A O 1
ATOM 678 N N . GLY A 1 89 ? 1.525 -4.322 -7.846 1.00 65.06 89 GLY A N 1
ATOM 679 C CA . GLY A 1 89 ? 1.141 -2.969 -7.436 1.00 65.06 89 GLY A CA 1
ATOM 680 C C . GLY A 1 89 ? 2.240 -1.907 -7.518 1.00 65.06 89 GLY A C 1
ATOM 681 O O . GLY A 1 89 ? 1.992 -0.805 -7.043 1.00 65.06 89 GLY A O 1
ATOM 682 N N . SER A 1 90 ? 3.408 -2.197 -8.109 1.00 68.12 90 SER A N 1
ATOM 683 C CA . SER A 1 90 ? 4.484 -1.208 -8.279 1.00 68.12 90 SER A CA 1
ATOM 684 C C . SER A 1 90 ? 4.099 -0.129 -9.300 1.00 68.12 90 SER A C 1
ATOM 686 O O . SER A 1 90 ? 3.678 0.958 -8.914 1.00 68.12 90 SER A O 1
ATOM 688 N N . GLN A 1 91 ? 4.172 -0.436 -10.598 1.00 85.50 91 GLN A N 1
ATOM 689 C CA . GLN A 1 91 ? 3.642 0.374 -11.703 1.00 85.50 91 GLN A CA 1
ATOM 690 C C . GLN A 1 91 ? 3.250 -0.517 -12.894 1.00 85.50 91 GLN A C 1
ATOM 692 O O . GLN A 1 91 ? 3.700 -1.661 -13.011 1.00 85.50 91 GLN A O 1
ATOM 697 N N . PHE A 1 92 ? 2.417 0.021 -13.787 1.00 90.19 92 PHE A N 1
ATOM 698 C CA . PHE A 1 92 ? 2.027 -0.586 -15.062 1.00 90.19 92 PHE A CA 1
ATOM 699 C C . PHE A 1 92 ? 2.016 0.475 -16.172 1.00 90.19 92 PHE A C 1
ATOM 701 O O . PHE A 1 92 ? 1.897 1.668 -15.8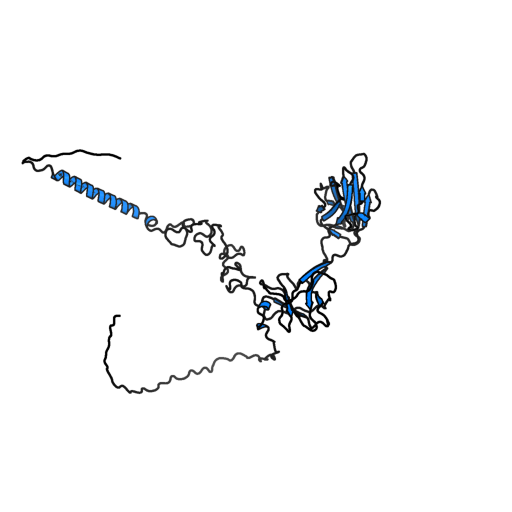92 1.00 90.19 92 PHE A O 1
ATOM 708 N N . LEU A 1 93 ? 2.117 0.036 -17.424 1.00 91.69 93 LEU A N 1
ATOM 709 C CA . LEU A 1 93 ? 2.148 0.890 -18.612 1.00 91.69 93 LEU A CA 1
ATOM 710 C C . LEU A 1 93 ? 1.291 0.261 -19.713 1.00 91.69 93 LEU A C 1
ATOM 712 O O . LEU A 1 93 ? 1.409 -0.932 -19.971 1.00 91.69 93 LEU A O 1
ATOM 716 N N . VAL A 1 94 ? 0.465 1.053 -20.399 1.00 93.56 94 VAL A N 1
ATOM 717 C CA . VAL A 1 94 ? -0.228 0.613 -21.621 1.00 93.56 94 VAL A CA 1
ATOM 718 C C . VAL A 1 94 ? 0.397 1.319 -22.813 1.00 93.56 94 VAL A C 1
ATOM 720 O O . VAL A 1 94 ? 0.406 2.547 -22.868 1.00 93.56 94 VAL A O 1
ATOM 723 N N . ARG A 1 95 ? 0.897 0.545 -23.773 1.00 92.00 95 ARG A N 1
ATOM 724 C CA . ARG A 1 95 ? 1.489 1.027 -25.022 1.00 92.00 95 ARG A CA 1
ATOM 725 C C . ARG A 1 95 ? 0.643 0.564 -26.203 1.00 92.00 95 ARG A C 1
ATOM 727 O O . ARG A 1 95 ? 0.294 -0.609 -26.294 1.00 92.00 95 ARG A O 1
ATOM 734 N N . GLU A 1 96 ? 0.339 1.469 -27.120 1.00 92.75 96 GLU A N 1
ATOM 735 C CA . GLU A 1 96 ? -0.215 1.144 -28.432 1.00 92.75 96 GLU A CA 1
ATOM 736 C C . GLU A 1 96 ? 0.900 0.621 -29.340 1.00 92.75 96 GLU A C 1
ATOM 738 O O . GLU A 1 96 ? 1.951 1.250 -29.492 1.00 92.75 96 GLU A O 1
ATOM 743 N N . LYS A 1 97 ? 0.708 -0.561 -29.922 1.00 91.19 97 LYS A N 1
ATOM 744 C CA . LYS A 1 97 ? 1.795 -1.305 -30.559 1.00 91.19 97 LYS A CA 1
ATOM 745 C C . LYS A 1 97 ? 2.266 -0.659 -31.855 1.00 91.19 97 LYS A C 1
ATOM 747 O O . LYS A 1 97 ? 3.474 -0.591 -32.098 1.00 91.19 97 LYS A O 1
ATOM 752 N N . GLU A 1 98 ? 1.314 -0.199 -32.663 1.00 90.69 98 GLU A N 1
ATOM 753 C CA . GLU A 1 98 ? 1.529 0.332 -34.009 1.00 90.69 98 GLU A CA 1
ATOM 754 C C . GLU A 1 98 ? 2.183 1.722 -34.000 1.00 90.69 98 GLU A C 1
ATOM 756 O O . GLU A 1 98 ? 3.007 2.017 -34.864 1.00 90.69 98 GLU A O 1
ATOM 761 N N . THR A 1 99 ? 1.830 2.572 -33.031 1.00 88.38 99 THR A N 1
ATOM 762 C CA . THR A 1 99 ? 2.325 3.958 -3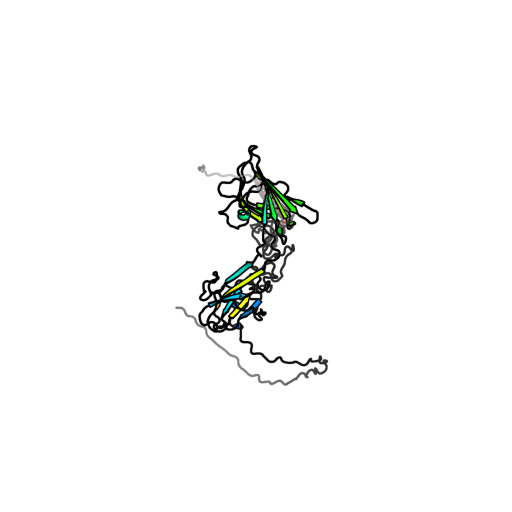2.918 1.00 88.38 99 THR A CA 1
ATOM 763 C C . THR A 1 99 ? 3.450 4.107 -31.895 1.00 88.38 99 THR A C 1
ATOM 765 O O . THR A 1 99 ? 4.270 5.016 -32.006 1.00 88.38 99 THR A O 1
ATOM 768 N N . GLY A 1 100 ? 3.496 3.229 -30.888 1.00 87.56 100 GLY A N 1
ATOM 769 C CA . GLY A 1 100 ? 4.315 3.398 -29.692 1.00 87.56 100 GLY A CA 1
ATOM 770 C C . GLY A 1 100 ? 3.778 4.421 -28.692 1.00 87.56 100 GLY A C 1
ATOM 771 O O . GLY A 1 100 ? 4.475 4.706 -27.722 1.00 87.56 100 GLY A O 1
ATOM 772 N N . ALA A 1 101 ? 2.574 4.965 -28.900 1.00 88.81 101 ALA A N 1
ATOM 773 C CA . ALA A 1 101 ? 1.957 5.907 -27.974 1.00 88.81 101 ALA A CA 1
ATOM 774 C C . ALA A 1 101 ? 1.634 5.243 -26.627 1.00 88.81 101 ALA A C 1
ATOM 776 O O . ALA A 1 101 ? 1.218 4.085 -26.568 1.00 88.81 101 ALA A O 1
ATOM 777 N N . ILE A 1 102 ? 1.799 5.993 -25.540 1.00 91.00 102 ILE A N 1
ATOM 778 C CA . ILE A 1 102 ? 1.512 5.528 -24.182 1.00 91.00 102 ILE A CA 1
ATOM 779 C C . ILE A 1 102 ? 0.120 5.996 -23.784 1.00 91.00 102 ILE A C 1
ATOM 781 O O . ILE A 1 102 ? -0.156 7.193 -23.762 1.00 91.00 102 ILE A O 1
ATOM 785 N N . ILE A 1 103 ? -0.757 5.051 -23.465 1.00 91.69 103 ILE A N 1
ATOM 786 C CA . ILE A 1 103 ? -2.178 5.304 -23.248 1.00 91.69 103 ILE A CA 1
ATOM 787 C C . ILE A 1 103 ? -2.459 5.516 -21.761 1.00 91.69 103 ILE A C 1
ATOM 789 O O . ILE A 1 103 ? -2.066 4.717 -20.903 1.00 91.69 103 ILE A O 1
ATOM 793 N N . GLY A 1 104 ? -3.192 6.590 -21.456 1.00 89.00 104 GLY A N 1
ATOM 794 C CA . GLY A 1 104 ? -3.665 6.864 -20.104 1.00 89.00 104 GLY A CA 1
ATOM 795 C C . GLY A 1 104 ? -4.540 5.717 -19.604 1.00 89.00 104 GLY A C 1
ATOM 796 O O . GLY A 1 104 ? -5.479 5.288 -20.281 1.00 89.00 104 GLY A O 1
ATOM 797 N N . SER A 1 105 ? -4.201 5.190 -18.432 1.00 90.50 105 SER A N 1
ATOM 798 C CA . SER A 1 105 ? -4.740 3.924 -17.945 1.00 90.50 105 SER A CA 1
ATOM 799 C C . SER A 1 105 ? -4.926 3.921 -16.423 1.00 90.50 105 SER A C 1
ATOM 801 O O . SER A 1 105 ? -4.338 4.721 -15.697 1.00 90.50 105 SER A O 1
ATOM 803 N N . TYR A 1 106 ? -5.825 3.067 -15.935 1.00 89.56 106 TYR A N 1
ATOM 804 C CA . TYR A 1 106 ? -6.296 3.051 -14.551 1.00 89.56 106 TYR A CA 1
ATOM 805 C C . TYR A 1 106 ? -6.523 1.615 -14.083 1.00 89.56 106 TYR A C 1
ATOM 807 O O . TYR A 1 106 ? -7.306 0.876 -14.677 1.00 89.56 106 TYR A O 1
ATOM 815 N N . TYR A 1 107 ? -5.864 1.223 -12.998 1.00 88.75 107 TYR A N 1
ATOM 816 C CA . TYR A 1 107 ? -6.059 -0.081 -12.378 1.00 88.75 107 TYR A CA 1
ATOM 817 C C . TYR A 1 107 ? -7.170 0.010 -11.327 1.00 88.75 107 TYR A C 1
ATOM 819 O O . TYR A 1 107 ? -7.028 0.688 -10.306 1.00 88.75 107 TYR A O 1
ATOM 827 N N . LYS A 1 108 ? -8.289 -0.671 -11.585 1.00 86.50 108 LYS A N 1
ATOM 828 C CA . LYS A 1 108 ? -9.436 -0.767 -10.683 1.00 86.50 108 LYS A CA 1
ATOM 829 C C . LYS A 1 108 ? -9.408 -2.116 -9.973 1.00 86.50 108 LYS A C 1
ATOM 831 O O . LYS A 1 108 ? -9.407 -3.166 -10.611 1.00 86.50 108 LYS A O 1
ATOM 836 N N . ARG A 1 109 ? -9.443 -2.074 -8.642 1.00 81.00 109 ARG A N 1
ATOM 837 C CA . ARG A 1 109 ? -9.592 -3.250 -7.783 1.00 81.00 109 ARG A CA 1
ATOM 838 C C . ARG A 1 109 ? -10.942 -3.180 -7.079 1.00 81.00 109 ARG A C 1
ATOM 840 O O . ARG A 1 109 ? -11.169 -2.260 -6.296 1.00 81.00 109 ARG A O 1
ATOM 847 N N . VAL A 1 110 ? -11.831 -4.126 -7.367 1.00 76.25 110 VAL A N 1
ATOM 848 C CA . VAL A 1 110 ? -13.139 -4.245 -6.713 1.00 76.25 110 VAL A CA 1
ATOM 849 C C . VAL A 1 110 ? -13.120 -5.463 -5.802 1.00 76.25 110 VAL A C 1
ATOM 851 O O . VAL A 1 110 ? -12.827 -6.577 -6.226 1.00 76.25 110 VAL A O 1
ATOM 854 N N . TYR A 1 111 ? -13.427 -5.239 -4.529 1.00 69.19 111 TYR A N 1
ATOM 855 C CA . TYR A 1 111 ? -13.557 -6.300 -3.544 1.00 69.19 111 TYR A CA 1
ATOM 856 C C . TYR A 1 111 ? -15.013 -6.751 -3.485 1.00 69.19 111 TYR A C 1
ATOM 858 O O . TYR A 1 111 ? -15.830 -6.122 -2.810 1.00 69.19 111 TYR A O 1
ATOM 866 N N . THR A 1 112 ? -15.341 -7.835 -4.182 1.00 60.41 112 THR A N 1
ATOM 867 C CA . THR A 1 112 ? -16.679 -8.425 -4.098 1.00 60.41 112 THR A CA 1
ATOM 868 C C . THR A 1 112 ? -16.723 -9.342 -2.881 1.00 60.41 112 THR A C 1
ATOM 870 O O . THR A 1 112 ? -16.182 -10.449 -2.896 1.00 60.41 112 THR A O 1
ATOM 873 N N . ALA A 1 113 ? -17.344 -8.852 -1.807 1.00 58.06 113 ALA A N 1
ATOM 874 C CA . ALA A 1 113 ? -17.761 -9.675 -0.680 1.00 58.06 113 ALA A CA 1
ATOM 875 C C . ALA A 1 113 ? -19.151 -10.252 -0.976 1.00 58.06 113 ALA A C 1
ATOM 877 O O . ALA A 1 113 ? -20.057 -9.516 -1.366 1.00 58.06 113 ALA A O 1
ATOM 878 N N . GLU A 1 114 ? -19.321 -11.557 -0.783 1.00 59.09 114 GLU A N 1
ATOM 879 C CA . GLU A 1 114 ? -20.627 -12.204 -0.886 1.00 59.09 114 GLU A CA 1
ATOM 880 C C . GLU A 1 114 ? -21.548 -11.685 0.233 1.00 59.09 114 GLU A C 1
ATOM 882 O O . GLU A 1 114 ? -21.177 -11.680 1.411 1.00 59.09 114 GLU A O 1
ATOM 887 N N . GLU A 1 115 ? -22.734 -11.179 -0.126 1.00 62.88 115 GLU A N 1
ATOM 888 C CA . GLU A 1 115 ? -23.669 -10.617 0.852 1.00 62.88 115 GLU A CA 1
ATOM 889 C C . GLU A 1 115 ? -24.306 -11.726 1.694 1.00 62.88 115 GLU A C 1
ATOM 891 O O . GLU A 1 115 ? -25.337 -12.301 1.337 1.00 62.88 115 GLU A O 1
ATOM 896 N N . GLN A 1 116 ? -23.703 -12.003 2.851 1.00 69.31 116 GLN A N 1
ATOM 897 C CA . GLN A 1 116 ? -24.261 -12.943 3.816 1.00 69.31 116 GLN A CA 1
ATOM 898 C C . GLN A 1 116 ? -25.658 -12.500 4.263 1.00 69.31 116 GLN A C 1
ATOM 900 O O . GLN A 1 116 ? -25.871 -11.369 4.706 1.00 69.31 116 GLN A O 1
ATOM 905 N N . ARG A 1 117 ? -26.623 -13.422 4.193 1.00 79.25 117 ARG A N 1
ATOM 906 C CA . ARG A 1 117 ? -27.986 -13.181 4.677 1.00 79.25 117 ARG A CA 1
ATOM 907 C C . ARG A 1 117 ? -27.997 -13.184 6.201 1.00 79.25 117 ARG A C 1
ATOM 909 O O . ARG A 1 117 ? -27.855 -14.237 6.816 1.00 79.25 117 ARG A O 1
ATOM 916 N N . VAL A 1 118 ? -28.210 -12.021 6.806 1.00 87.56 118 VAL A N 1
ATOM 917 C CA . VAL A 1 118 ? -28.323 -11.869 8.262 1.00 87.56 118 VAL A CA 1
ATOM 918 C C . VAL A 1 118 ? -29.796 -11.762 8.656 1.00 87.56 118 VAL A C 1
ATOM 920 O O . VAL A 1 118 ? -30.566 -11.047 8.022 1.00 87.56 118 VAL A O 1
ATOM 923 N N . THR A 1 119 ? -30.207 -12.476 9.704 1.00 90.31 119 THR A N 1
ATOM 924 C CA . THR A 1 119 ? -31.539 -12.341 10.320 1.00 90.31 119 THR A CA 1
ATOM 925 C C . THR A 1 119 ? -31.387 -11.886 11.764 1.00 90.31 119 THR A C 1
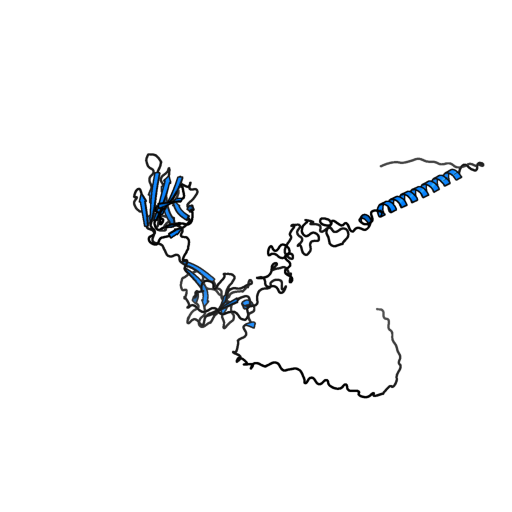ATOM 927 O O . THR A 1 119 ? -30.543 -12.419 12.481 1.00 90.31 119 THR A O 1
ATOM 930 N N . VAL A 1 120 ? -32.206 -10.925 12.203 1.00 93.38 120 VAL A N 1
ATOM 931 C CA . VAL A 1 120 ? -32.126 -10.356 13.556 1.00 93.38 120 VAL A CA 1
ATOM 932 C C . VAL A 1 120 ? -33.457 -10.453 14.296 1.00 93.38 120 VAL A C 1
ATOM 934 O O . VAL A 1 120 ? -34.507 -10.044 13.794 1.00 93.38 120 VAL A O 1
ATOM 937 N N . VAL A 1 121 ? -33.389 -10.969 15.523 1.00 93.88 121 VAL A N 1
ATOM 938 C CA . VAL A 1 121 ? -34.505 -11.093 16.470 1.00 93.88 121 VAL A CA 1
ATOM 939 C C . VAL A 1 121 ? -34.118 -10.400 17.773 1.00 93.88 121 VAL A C 1
ATOM 941 O O . VAL A 1 121 ? -32.980 -10.523 18.219 1.00 93.88 121 VAL A O 1
ATOM 944 N N . THR A 1 122 ? -35.045 -9.685 18.408 1.00 95.00 122 THR A N 1
ATOM 945 C CA . THR A 1 122 ? -34.798 -9.015 19.694 1.00 95.00 122 THR A CA 1
ATOM 946 C C . THR A 1 122 ? -35.561 -9.681 20.836 1.00 95.00 122 THR A C 1
ATOM 948 O O . THR A 1 122 ? -36.626 -10.267 20.643 1.00 95.00 122 THR A O 1
ATOM 951 N N . THR A 1 123 ? -35.031 -9.574 22.053 1.00 94.12 123 THR A N 1
ATOM 952 C CA . THR A 1 123 ? -35.744 -9.874 23.302 1.00 94.12 123 THR A CA 1
ATOM 953 C C . THR A 1 123 ? -35.563 -8.688 24.261 1.00 94.12 123 THR A C 1
ATOM 955 O O . THR A 1 123 ? -34.424 -8.436 24.663 1.00 94.12 123 THR A O 1
ATOM 958 N N . PRO A 1 124 ? -36.636 -7.960 24.636 1.00 91.19 124 PRO A N 1
ATOM 959 C CA . PRO A 1 124 ? -38.028 -8.155 24.212 1.00 91.19 124 PRO A CA 1
ATOM 960 C C . PRO A 1 124 ? -38.238 -7.962 22.692 1.00 91.19 124 PRO A C 1
ATOM 962 O O . PRO A 1 124 ? -37.446 -7.273 22.041 1.00 91.19 124 PRO A O 1
ATOM 965 N N . PRO A 1 125 ? -39.270 -8.592 22.100 1.00 92.62 125 PRO A N 1
ATOM 966 C CA . PRO A 1 125 ? -39.578 -8.434 20.683 1.00 92.62 125 PRO A CA 1
ATOM 967 C C . PRO A 1 125 ? -40.142 -7.034 20.414 1.00 92.62 125 PRO A C 1
ATOM 969 O O . PRO A 1 125 ? -41.125 -6.629 21.034 1.00 92.62 125 PRO A O 1
ATOM 972 N N . VAL A 1 126 ? -39.540 -6.315 19.468 1.00 93.25 126 VAL A N 1
ATOM 973 C CA . VAL A 1 126 ? -39.986 -4.984 19.021 1.00 93.25 126 VAL A CA 1
ATOM 974 C C . VAL A 1 126 ? -40.354 -5.021 17.532 1.00 93.25 126 VAL A C 1
ATOM 976 O O . VAL A 1 126 ? -39.886 -5.906 16.811 1.00 93.25 126 VAL A O 1
ATOM 979 N N . PRO A 1 127 ? -41.210 -4.111 17.031 1.00 91.94 127 PRO A N 1
ATOM 980 C CA . PRO A 1 127 ? -41.479 -4.023 15.602 1.00 91.94 127 PRO A CA 1
ATOM 981 C C . PRO A 1 127 ? -40.243 -3.555 14.820 1.00 91.94 127 PRO A C 1
ATOM 983 O O . PRO A 1 127 ? -39.361 -2.883 15.347 1.00 91.94 127 PRO A O 1
ATOM 986 N N . ASN A 1 128 ? -40.237 -3.852 13.522 1.00 91.69 128 ASN A N 1
ATOM 987 C CA . ASN A 1 128 ? -39.261 -3.359 12.549 1.00 91.69 128 ASN A CA 1
ATOM 988 C C . ASN A 1 128 ? -37.788 -3.771 12.764 1.00 91.69 128 ASN A C 1
ATOM 990 O O . ASN A 1 128 ? -36.889 -3.045 12.341 1.00 91.69 128 ASN A O 1
ATOM 994 N N . THR A 1 129 ? -37.510 -4.946 13.347 1.00 92.06 129 THR A N 1
ATOM 995 C CA . THR A 1 129 ? -36.126 -5.428 13.560 1.00 92.06 129 THR A CA 1
ATOM 996 C C . THR A 1 129 ? -35.290 -5.534 12.280 1.00 92.06 129 THR A C 1
ATOM 998 O O . THR A 1 129 ? -34.065 -5.534 12.370 1.00 92.06 129 THR A O 1
ATOM 1001 N N . GLN A 1 130 ? -35.908 -5.556 11.091 1.00 91.56 130 GLN A N 1
ATOM 1002 C CA . GLN A 1 130 ? -35.192 -5.488 9.814 1.00 91.56 130 GLN A CA 1
ATOM 1003 C C . GLN A 1 130 ? -34.368 -4.200 9.630 1.00 91.56 130 GLN A C 1
ATOM 1005 O O . GLN A 1 130 ? -33.337 -4.257 8.972 1.00 91.56 130 GLN A O 1
ATOM 1010 N N . PHE A 1 131 ? -34.754 -3.077 10.254 1.00 94.19 131 PHE A N 1
ATOM 1011 C CA . PHE A 1 131 ? -33.983 -1.819 10.225 1.00 94.19 131 PHE A CA 1
ATOM 1012 C C . PHE A 1 131 ? -32.640 -1.914 10.964 1.00 94.19 131 PHE A C 1
ATOM 1014 O O . PHE A 1 131 ? -31.838 -0.995 10.913 1.00 94.19 131 PHE A O 1
ATOM 1021 N N . LEU A 1 132 ? -32.376 -3.013 11.675 1.00 94.06 132 LEU A N 1
ATOM 1022 C CA . LEU A 1 132 ? -31.059 -3.264 12.251 1.00 94.06 132 LEU A CA 1
ATOM 1023 C C . LEU A 1 132 ? -30.055 -3.783 11.210 1.00 94.06 132 LEU A C 1
ATOM 1025 O O . LEU A 1 132 ? -28.874 -3.800 11.519 1.00 94.06 132 LEU A O 1
ATOM 1029 N N . VAL A 1 133 ? -30.494 -4.242 10.032 1.00 92.69 133 VAL A N 1
ATOM 1030 C CA . VAL A 1 133 ? -29.639 -4.900 9.017 1.00 92.69 133 VAL A CA 1
ATOM 1031 C C . VAL A 1 133 ? -30.001 -4.520 7.573 1.00 92.69 133 VAL A C 1
ATOM 1033 O O . VAL A 1 133 ? -29.694 -5.258 6.635 1.00 92.69 133 VAL A O 1
ATOM 1036 N N . ASP A 1 134 ? -30.684 -3.390 7.368 1.00 89.62 134 ASP A N 1
ATOM 1037 C CA . ASP A 1 134 ? -31.125 -2.941 6.038 1.00 89.62 134 ASP A CA 1
ATOM 1038 C C . ASP A 1 134 ? -30.090 -2.071 5.297 1.00 89.62 134 ASP A C 1
ATOM 1040 O O . ASP A 1 134 ? -30.332 -1.673 4.153 1.00 89.62 134 ASP A O 1
ATOM 1044 N N . LYS A 1 135 ? -28.924 -1.817 5.913 1.00 88.00 135 LYS A N 1
ATOM 1045 C CA . LYS A 1 135 ? -27.834 -0.968 5.403 1.00 88.00 135 LYS A CA 1
ATOM 1046 C C . LYS A 1 135 ? -28.222 0.508 5.244 1.00 88.00 135 LYS A C 1
ATOM 1048 O O . LYS A 1 135 ? -27.522 1.251 4.551 1.00 88.00 135 LYS A O 1
ATOM 1053 N N . ASN A 1 136 ? -29.305 0.964 5.880 1.00 88.00 136 ASN A N 1
ATOM 1054 C CA . ASN A 1 136 ? -29.813 2.329 5.775 1.00 88.00 136 ASN A CA 1
ATOM 1055 C C . ASN A 1 136 ? -29.772 3.060 7.123 1.00 88.00 136 ASN A C 1
ATOM 1057 O O . ASN A 1 136 ? -30.725 3.041 7.899 1.00 88.00 136 ASN A O 1
ATOM 1061 N N . SER A 1 137 ? -28.721 3.858 7.325 1.00 87.06 137 SER A N 1
ATOM 1062 C CA . SER A 1 137 ? -28.494 4.653 8.543 1.00 87.06 137 SER A CA 1
ATOM 1063 C C . SER A 1 137 ? -29.568 5.706 8.876 1.00 87.06 137 SER A C 1
ATOM 1065 O O . SER A 1 137 ? -29.434 6.399 9.882 1.00 87.06 137 SER A O 1
ATOM 1067 N N . ASN A 1 138 ? -30.592 5.884 8.033 1.00 90.50 138 ASN A N 1
ATOM 1068 C CA . ASN A 1 138 ? -31.723 6.783 8.291 1.00 90.50 138 ASN A CA 1
ATOM 1069 C C . ASN A 1 138 ? -32.921 6.074 8.940 1.00 90.50 138 ASN A C 1
ATOM 1071 O O . ASN A 1 138 ? -33.837 6.749 9.410 1.00 90.50 138 ASN A O 1
ATOM 1075 N N . THR A 1 139 ? -32.945 4.739 8.943 1.00 94.31 139 THR A N 1
ATOM 1076 C CA . THR A 1 139 ? -33.920 3.966 9.717 1.00 94.31 139 THR A CA 1
ATOM 1077 C C . THR A 1 139 ? -33.349 3.644 11.098 1.00 94.31 139 THR A C 1
ATOM 1079 O O . THR A 1 139 ? -32.175 3.898 11.382 1.00 94.31 139 THR A O 1
ATOM 1082 N N . SER A 1 140 ? -34.206 3.186 12.010 1.00 94.94 140 SER A N 1
ATOM 1083 C CA . SER A 1 140 ? -33.785 2.775 13.347 1.00 94.94 140 SER A CA 1
ATOM 1084 C C . SER A 1 140 ? -34.864 2.006 14.088 1.00 94.94 140 SER A C 1
ATOM 1086 O O . SER A 1 140 ? -36.055 2.220 13.858 1.00 94.94 140 SER A O 1
ATOM 1088 N N . VAL A 1 141 ? -34.435 1.196 15.050 1.00 96.44 141 VAL A N 1
ATOM 1089 C CA . VAL A 1 141 ? -35.291 0.521 16.024 1.00 96.44 141 VAL A CA 1
ATOM 1090 C C . VAL A 1 141 ? -35.157 1.196 17.385 1.00 96.44 141 VAL A C 1
ATOM 1092 O O . VAL A 1 141 ? -34.044 1.437 17.855 1.00 96.44 141 VAL A O 1
ATOM 1095 N N . ASP A 1 142 ? -36.302 1.498 17.995 1.00 94.44 142 ASP A N 1
ATOM 1096 C CA . ASP A 1 142 ? -36.429 2.084 19.329 1.00 94.44 142 ASP A CA 1
ATOM 1097 C C . ASP A 1 142 ? -36.505 1.003 20.418 1.00 94.44 142 ASP A C 1
ATOM 1099 O O . ASP A 1 142 ? -37.234 0.017 20.288 1.00 94.44 142 ASP A O 1
ATOM 1103 N N . PHE A 1 143 ? -35.786 1.228 21.518 1.00 94.50 143 PHE A N 1
ATOM 1104 C CA . PHE A 1 143 ? -35.838 0.435 22.741 1.00 94.50 143 PHE A CA 1
ATOM 1105 C C . PHE A 1 143 ? -36.102 1.360 23.934 1.00 94.50 143 PHE A C 1
ATOM 1107 O O . PHE A 1 143 ? -35.229 2.122 24.369 1.00 94.50 143 PHE A O 1
ATOM 1114 N N . ASP A 1 144 ? -37.327 1.295 24.455 1.00 91.69 144 ASP A N 1
ATOM 1115 C CA . ASP A 1 144 ? -37.770 2.112 25.583 1.00 91.69 144 ASP A CA 1
ATOM 1116 C C . ASP A 1 144 ? -36.977 1.810 26.865 1.00 91.69 144 ASP A C 1
ATOM 1118 O O . ASP A 1 144 ? -36.461 0.704 27.072 1.00 91.69 144 ASP A O 1
ATOM 1122 N N . LEU A 1 145 ? -36.884 2.810 27.745 1.00 92.38 145 LEU A N 1
ATOM 1123 C CA . LEU A 1 145 ? -36.304 2.657 29.077 1.00 92.38 145 LEU A CA 1
ATOM 1124 C C . LEU A 1 145 ? -37.386 2.172 30.065 1.00 92.38 145 LEU A C 1
ATOM 1126 O O . LEU A 1 145 ? -38.417 2.839 30.175 1.00 92.38 145 LEU A O 1
ATOM 1130 N N . PRO A 1 146 ? -37.180 1.060 30.798 1.00 90.19 146 PRO A N 1
ATOM 1131 C CA . PRO A 1 146 ? -38.115 0.614 31.831 1.00 90.19 146 PRO A CA 1
ATOM 1132 C C . PRO A 1 146 ? -38.149 1.555 33.049 1.00 90.19 146 PRO A C 1
ATOM 1134 O O . PRO A 1 146 ? -37.234 2.350 33.267 1.00 90.19 146 PRO A O 1
ATOM 1137 N N . GLU A 1 147 ? -39.189 1.435 33.882 1.00 90.25 147 GLU A N 1
ATOM 1138 C CA . GLU A 1 147 ? -39.420 2.310 35.051 1.00 90.25 147 GLU A CA 1
ATOM 1139 C C . GLU A 1 147 ? -38.296 2.277 36.108 1.00 90.25 147 GLU A C 1
ATOM 1141 O O . GLU A 1 147 ? -38.137 3.228 36.874 1.00 90.25 147 GLU A O 1
ATOM 1146 N N . ASP A 1 148 ? -37.491 1.211 36.146 1.00 88.81 148 ASP A N 1
ATOM 1147 C CA . ASP A 1 148 ? -36.331 1.075 37.037 1.00 88.81 148 ASP A CA 1
ATOM 1148 C C . ASP A 1 148 ? -35.080 1.839 36.549 1.00 88.81 148 ASP A C 1
ATOM 1150 O O . ASP A 1 148 ? -34.058 1.859 37.235 1.00 88.81 148 ASP A O 1
ATOM 1154 N N . ASN A 1 149 ? -35.174 2.509 35.393 1.00 86.69 149 ASN A N 1
ATOM 1155 C CA . ASN A 1 149 ? -34.094 3.196 34.682 1.00 86.69 149 ASN A CA 1
ATOM 1156 C C . ASN A 1 149 ? -32.920 2.288 34.266 1.00 86.69 149 ASN A C 1
ATOM 1158 O O . ASN A 1 149 ? -31.826 2.790 34.003 1.00 86.69 149 ASN A O 1
ATOM 1162 N N . ASN A 1 150 ? -33.126 0.970 34.170 1.00 89.50 150 ASN A N 1
ATOM 1163 C CA . ASN A 1 150 ? -32.094 0.008 33.786 1.00 89.50 150 ASN A CA 1
ATOM 1164 C C . ASN A 1 150 ? -32.562 -0.875 32.620 1.00 89.50 150 ASN A C 1
ATOM 1166 O O . ASN A 1 150 ? -32.955 -2.032 32.775 1.00 89.50 150 ASN A O 1
ATOM 1170 N N . GLY A 1 151 ? -32.506 -0.311 31.417 1.00 91.81 151 GLY A N 1
ATOM 1171 C CA . GLY A 1 151 ? -32.872 -1.005 30.194 1.00 91.81 151 GLY A CA 1
ATOM 1172 C C . GLY A 1 151 ? -31.862 -2.076 29.797 1.00 91.81 151 GLY A C 1
ATOM 1173 O O . GLY A 1 151 ? -30.646 -1.892 29.893 1.00 91.81 151 GLY A O 1
ATOM 1174 N N . SER A 1 152 ? -32.375 -3.202 29.305 1.00 94.19 152 SER A N 1
ATOM 1175 C CA . SER A 1 152 ? -31.573 -4.271 28.723 1.00 94.19 152 SER A CA 1
ATOM 1176 C C . SER A 1 152 ? -32.300 -4.877 27.531 1.00 94.19 152 SER A C 1
ATOM 1178 O O . SER A 1 152 ? -33.479 -5.221 27.626 1.00 94.19 152 SER A O 1
ATOM 1180 N N . VAL A 1 153 ? -31.591 -5.018 26.411 1.00 95.50 153 VAL A N 1
ATOM 1181 C CA . VAL A 1 153 ? -32.097 -5.688 25.211 1.00 95.50 153 VAL A CA 1
ATOM 1182 C C . VAL A 1 153 ? -31.087 -6.710 24.717 1.00 95.50 153 VAL A C 1
ATOM 1184 O O . VAL A 1 153 ? -29.888 -6.442 24.634 1.00 95.50 153 VAL A O 1
ATOM 1187 N N . LYS A 1 154 ? -31.589 -7.891 24.363 1.00 95.81 154 LYS A N 1
ATOM 1188 C CA . LYS A 1 154 ? -30.833 -8.919 23.651 1.00 95.81 154 LYS A CA 1
ATOM 1189 C C . LYS A 1 154 ? -31.161 -8.867 22.170 1.00 95.81 154 LYS A C 1
ATOM 1191 O O . LYS A 1 154 ? -32.332 -8.809 21.802 1.00 95.81 154 LYS A O 1
ATOM 1196 N N . ILE A 1 155 ? -30.134 -8.928 21.336 1.00 96.12 155 ILE A N 1
ATOM 1197 C CA . ILE A 1 155 ? -30.223 -8.950 19.881 1.00 96.12 155 ILE A CA 1
ATOM 1198 C C . ILE A 1 155 ? -29.548 -10.236 19.401 1.00 96.12 155 ILE A C 1
ATOM 1200 O O . ILE A 1 155 ? -28.328 -10.384 19.479 1.00 96.12 155 ILE A O 1
ATOM 1204 N N . SER A 1 156 ? -30.365 -11.181 18.948 1.00 94.88 156 SER A N 1
ATOM 1205 C CA . SER A 1 156 ? -29.957 -12.463 18.382 1.00 94.88 156 SER A CA 1
ATOM 1206 C C . SER A 1 156 ? -29.749 -12.302 16.878 1.00 94.88 156 SER A C 1
ATOM 1208 O O . SER A 1 156 ? -30.704 -12.075 16.134 1.00 94.88 156 SER A O 1
ATOM 1210 N N . ILE A 1 157 ? -28.499 -12.420 16.441 1.00 94.06 157 ILE A N 1
ATOM 1211 C CA . ILE A 1 157 ? -28.050 -12.302 15.055 1.00 94.06 157 ILE A CA 1
ATOM 1212 C C . ILE A 1 157 ? -27.781 -13.713 14.522 1.00 94.06 157 ILE A C 1
ATOM 1214 O O . ILE A 1 157 ? -26.911 -14.423 15.030 1.00 94.06 157 ILE A O 1
ATOM 1218 N N . VAL A 1 158 ? -28.524 -14.122 13.496 1.00 92.50 158 VAL A N 1
ATOM 1219 C CA . VAL A 1 158 ? -28.411 -15.434 12.846 1.00 92.50 158 VAL A CA 1
ATOM 1220 C C . VAL A 1 158 ? -27.792 -15.264 11.462 1.00 92.50 158 VAL A C 1
ATOM 1222 O O . VAL A 1 158 ? -28.296 -14.489 10.647 1.00 92.50 158 VAL A O 1
ATOM 1225 N N . VAL A 1 159 ? -26.729 -16.022 11.192 1.00 90.56 159 VAL A N 1
ATOM 1226 C CA . VAL A 1 159 ? -26.025 -16.070 9.903 1.00 90.56 159 VAL A CA 1
ATOM 1227 C C . VAL A 1 159 ? -26.022 -17.530 9.427 1.00 90.56 159 VAL A C 1
ATOM 1229 O O . VAL A 1 159 ? -25.246 -18.323 9.960 1.00 90.56 159 VAL A O 1
ATOM 1232 N N . PRO A 1 160 ? -26.889 -17.932 8.473 1.00 85.50 160 PRO A N 1
ATOM 1233 C CA . PRO A 1 160 ? -27.135 -19.343 8.150 1.00 85.50 160 PRO A CA 1
ATOM 1234 C C . PRO A 1 160 ? -25.896 -20.140 7.728 1.00 85.50 160 PRO A C 1
ATOM 1236 O O . PRO A 1 160 ? -25.772 -21.310 8.081 1.00 85.50 160 PRO A O 1
ATOM 1239 N N . GLU A 1 161 ? -24.975 -19.501 7.008 1.00 82.88 161 GLU A N 1
ATOM 1240 C CA . GLU A 1 161 ? -23.731 -20.102 6.500 1.00 82.88 161 GLU A CA 1
ATOM 1241 C C . GLU A 1 161 ? -22.574 -20.030 7.513 1.00 82.88 161 GLU A C 1
ATOM 1243 O O . GLU A 1 161 ? -21.521 -20.632 7.309 1.00 82.88 161 GLU A O 1
ATOM 1248 N N . GLY A 1 162 ? -22.778 -19.328 8.632 1.00 85.62 162 GLY A N 1
ATOM 1249 C CA . GLY A 1 162 ? -21.733 -18.985 9.588 1.00 85.62 162 GLY A CA 1
ATOM 1250 C C . GLY A 1 162 ? -20.886 -17.785 9.154 1.00 85.62 162 GLY A C 1
ATOM 1251 O O . GLY A 1 162 ? -20.764 -17.453 7.977 1.00 85.62 162 GLY A O 1
ATOM 1252 N N . VAL A 1 163 ? -20.282 -17.116 10.134 1.00 87.06 163 VAL A N 1
ATOM 1253 C CA . VAL A 1 163 ? -19.327 -16.028 9.908 1.00 87.06 163 VAL A CA 1
ATOM 1254 C C . VAL A 1 163 ? -18.177 -16.119 10.901 1.00 87.06 163 VAL A C 1
ATOM 1256 O O . VAL A 1 163 ? -18.384 -16.367 12.090 1.00 87.06 163 VAL A O 1
ATOM 1259 N N . THR A 1 164 ? -16.958 -15.911 10.408 1.00 88.38 164 THR A N 1
ATOM 1260 C CA . THR A 1 164 ? -15.771 -15.652 11.229 1.00 88.38 164 THR A CA 1
ATOM 1261 C C . THR A 1 164 ? -15.640 -14.148 11.408 1.00 88.38 164 THR A C 1
ATOM 1263 O O . THR A 1 164 ? -15.582 -13.421 10.422 1.00 88.38 164 THR A O 1
ATOM 1266 N N . THR A 1 165 ? -15.601 -13.654 12.642 1.00 89.44 165 THR A N 1
ATOM 1267 C CA . THR A 1 165 ? -15.529 -12.211 12.929 1.00 89.44 165 THR A CA 1
ATOM 1268 C C . THR A 1 165 ? -14.769 -11.932 14.229 1.00 89.44 165 THR A C 1
ATOM 1270 O O . THR A 1 165 ? -14.657 -12.798 15.099 1.00 89.44 165 THR A O 1
ATOM 1273 N N . SER A 1 166 ? -14.222 -10.722 14.340 1.00 89.38 166 SER A N 1
ATOM 1274 C CA . SER A 1 166 ? -13.516 -10.188 15.514 1.00 89.38 166 SER A CA 1
ATOM 1275 C C . SER A 1 166 ? -13.996 -8.782 15.913 1.00 89.38 166 SER A C 1
ATOM 1277 O O . SER A 1 166 ? -13.395 -8.144 16.779 1.00 89.38 166 SER A O 1
ATOM 1279 N N . GLU A 1 167 ? -15.029 -8.250 15.255 1.00 88.81 167 GLU A N 1
ATOM 1280 C CA . GLU A 1 167 ? -15.580 -6.919 15.527 1.00 88.81 167 GLU A CA 1
ATOM 1281 C C . GLU A 1 167 ? -17.087 -6.905 15.245 1.00 88.81 167 GLU A C 1
ATOM 1283 O O . GLU A 1 167 ? -17.536 -7.184 14.134 1.00 88.81 167 GLU A O 1
ATOM 1288 N N . LEU A 1 168 ? -17.863 -6.532 16.260 1.00 91.25 168 LEU A N 1
ATOM 1289 C CA . LEU A 1 168 ? -19.255 -6.122 16.119 1.00 91.25 168 LEU A CA 1
ATOM 1290 C C . LEU A 1 168 ? -19.272 -4.605 15.962 1.00 91.25 168 LEU A C 1
ATOM 1292 O O . LEU A 1 168 ? -18.680 -3.895 16.775 1.00 91.25 168 LEU A O 1
ATOM 1296 N N . ARG A 1 169 ? -20.001 -4.102 14.973 1.00 91.81 169 ARG A N 1
ATOM 1297 C CA . ARG A 1 169 ? -20.265 -2.680 14.777 1.00 91.81 169 ARG A CA 1
ATOM 1298 C C . ARG A 1 169 ? -21.754 -2.412 14.923 1.00 91.81 169 ARG A C 1
ATOM 1300 O O . ARG A 1 169 ? -22.575 -3.195 14.457 1.00 91.81 169 ARG A O 1
ATOM 1307 N N . PHE A 1 170 ? -22.108 -1.303 15.552 1.00 92.75 170 PHE A N 1
ATOM 1308 C CA . PHE A 1 170 ? -23.485 -0.844 15.651 1.00 92.75 170 PHE A CA 1
ATOM 1309 C C . PHE A 1 170 ? -23.525 0.678 15.511 1.00 92.75 170 PHE A C 1
ATOM 1311 O O . PHE A 1 170 ? -22.716 1.387 16.109 1.00 92.75 170 PHE A O 1
ATOM 1318 N N . ASN A 1 171 ? -24.464 1.190 14.723 1.00 92.88 171 ASN A N 1
ATOM 1319 C CA . ASN A 1 171 ? -24.683 2.625 14.593 1.00 92.88 171 ASN A CA 1
ATOM 1320 C C . ASN A 1 171 ? -25.886 3.021 15.445 1.00 92.88 171 ASN A C 1
ATOM 1322 O O . ASN A 1 171 ? -26.916 2.349 15.424 1.00 92.88 171 ASN A O 1
ATOM 1326 N N . LEU A 1 172 ? -25.761 4.123 16.176 1.00 93.50 172 LEU A N 1
ATOM 1327 C CA . LEU A 1 172 ? -26.874 4.739 16.889 1.00 93.50 172 LEU A CA 1
ATOM 1328 C C . LEU A 1 172 ? -27.460 5.865 16.041 1.00 93.50 172 LEU A C 1
ATOM 1330 O O . LEU A 1 172 ? -26.749 6.496 15.256 1.00 93.50 172 LEU A O 1
ATOM 1334 N N . ALA A 1 173 ? -28.749 6.128 16.219 1.00 92.25 173 ALA A N 1
ATOM 1335 C CA . ALA A 1 173 ? -29.391 7.262 15.570 1.00 92.25 173 ALA A CA 1
ATOM 1336 C C . ALA A 1 173 ? -28.885 8.610 16.139 1.00 92.25 173 ALA A C 1
ATOM 1338 O O . ALA A 1 173 ? -28.312 8.655 17.234 1.00 92.25 173 ALA A O 1
ATOM 1339 N N . PRO A 1 174 ? -29.123 9.739 15.444 1.00 88.56 174 PRO A N 1
ATOM 1340 C CA . PRO A 1 174 ? -28.712 11.055 15.923 1.00 88.56 174 PRO A CA 1
ATOM 1341 C C . PRO A 1 174 ? -29.256 11.390 17.320 1.00 88.56 174 PRO A C 1
ATOM 1343 O O . PRO A 1 174 ? -30.439 11.196 17.601 1.00 88.56 174 PRO A O 1
ATOM 1346 N N . ASN A 1 175 ? -28.399 11.978 18.161 1.00 88.62 175 ASN A N 1
ATOM 1347 C CA . ASN A 1 175 ? -28.693 12.418 19.536 1.00 88.62 175 ASN A CA 1
ATOM 1348 C C . ASN A 1 175 ? -29.005 11.291 20.546 1.00 88.62 175 ASN A C 1
ATOM 1350 O O . ASN A 1 175 ? -29.629 11.539 21.577 1.00 88.62 175 ASN A O 1
ATOM 1354 N N . VAL A 1 176 ? -28.546 10.066 20.278 1.00 90.75 176 VAL A N 1
ATOM 1355 C CA . VAL A 1 176 ? -28.604 8.921 21.201 1.00 90.75 176 VAL A CA 1
ATOM 1356 C C . VAL A 1 176 ? -27.232 8.743 21.860 1.00 90.75 176 VAL A C 1
ATOM 1358 O O . VAL A 1 176 ? -26.216 8.743 21.167 1.00 90.75 176 VAL A O 1
ATOM 1361 N N . SER A 1 177 ? -27.179 8.586 23.185 1.00 88.81 177 SER A N 1
ATOM 1362 C CA . SER A 1 177 ? -25.921 8.291 23.889 1.00 88.81 177 SER A CA 1
ATOM 1363 C C . SER A 1 177 ? -25.566 6.808 23.794 1.00 88.81 177 SER A C 1
ATOM 1365 O O . SER A 1 177 ? -26.443 5.957 23.642 1.00 88.81 177 SER A O 1
ATOM 1367 N N . ASN A 1 178 ? -24.281 6.490 23.952 1.00 90.25 178 ASN A N 1
ATOM 1368 C CA . ASN A 1 178 ? -23.814 5.107 23.963 1.00 90.25 178 ASN A CA 1
ATOM 1369 C C . ASN A 1 178 ? -24.488 4.260 25.066 1.00 90.25 178 ASN A C 1
ATOM 1371 O O . ASN A 1 178 ? -24.749 4.770 26.159 1.00 90.25 178 ASN A O 1
ATOM 1375 N N . PRO A 1 179 ? -24.705 2.954 24.816 1.00 91.50 179 PRO A N 1
ATOM 1376 C CA . PRO A 1 179 ? -25.084 1.995 25.851 1.00 91.50 179 PRO A CA 1
ATOM 1377 C C . PRO A 1 179 ? -23.982 1.885 26.919 1.00 91.50 179 PRO A C 1
ATOM 1379 O O . PRO A 1 179 ? -22.794 2.003 26.617 1.00 91.50 179 PRO A O 1
ATOM 1382 N N . ASN A 1 180 ? -24.365 1.597 28.164 1.00 89.44 180 ASN A N 1
ATOM 1383 C CA . ASN A 1 180 ? -23.435 1.491 29.291 1.00 89.44 180 ASN A CA 1
ATOM 1384 C C . ASN A 1 180 ? -22.441 0.350 29.078 1.00 89.44 180 ASN A C 1
ATOM 1386 O O . ASN A 1 180 ? -21.229 0.541 29.187 1.00 89.44 180 ASN A O 1
ATOM 1390 N N . THR A 1 181 ? -22.961 -0.844 28.786 1.00 90.88 181 THR A N 1
ATOM 1391 C CA . THR A 1 181 ? -22.147 -2.025 28.497 1.00 90.88 181 THR A CA 1
ATOM 1392 C C . THR A 1 181 ? -22.760 -2.876 27.396 1.00 90.88 181 THR A C 1
ATOM 1394 O O . THR A 1 181 ? -23.986 -2.916 27.231 1.00 90.88 181 THR A O 1
ATOM 1397 N N . VAL A 1 182 ? -21.884 -3.577 26.675 1.00 92.19 182 VAL A N 1
ATOM 1398 C CA . VAL A 1 182 ? -22.240 -4.621 25.713 1.00 92.19 182 VAL A CA 1
ATOM 1399 C C . VAL A 1 182 ? -21.572 -5.937 26.100 1.00 92.19 182 VAL A C 1
ATOM 1401 O O . VAL A 1 182 ? -20.395 -5.982 26.468 1.00 92.19 182 VAL A O 1
ATOM 1404 N N . THR A 1 183 ? -22.332 -7.021 25.978 1.00 92.25 183 THR A N 1
ATOM 1405 C CA . THR A 1 183 ? -21.870 -8.406 26.114 1.00 92.25 183 THR A CA 1
ATOM 1406 C C . THR A 1 183 ? -22.161 -9.133 24.806 1.00 92.25 183 THR A C 1
ATOM 1408 O O . THR A 1 183 ? -23.276 -9.047 24.297 1.00 92.25 183 THR A O 1
ATOM 1411 N N . VAL A 1 184 ? -21.186 -9.867 24.267 1.00 91.75 184 VAL A N 1
ATOM 1412 C CA . VAL A 1 184 ? -21.336 -10.647 23.025 1.00 91.75 184 VAL A CA 1
ATOM 1413 C C . VAL A 1 184 ? -21.077 -12.114 23.328 1.00 91.75 184 VAL A C 1
ATOM 1415 O O . VAL A 1 184 ? -20.012 -12.485 23.833 1.00 91.75 184 VAL A O 1
ATOM 1418 N N . GLN A 1 185 ? -22.051 -12.955 23.009 1.00 92.12 185 GLN A N 1
ATOM 1419 C CA . GLN A 1 185 ? -21.964 -14.408 23.089 1.00 92.12 185 GLN A CA 1
ATOM 1420 C C . GLN A 1 185 ? -22.106 -14.995 21.684 1.00 92.12 185 GLN A C 1
ATOM 1422 O O . GLN A 1 185 ? -22.793 -14.424 20.843 1.00 92.12 185 GLN A O 1
ATOM 1427 N N . ALA A 1 186 ? -21.459 -16.126 21.419 1.00 90.81 186 ALA A N 1
ATOM 1428 C CA . ALA A 1 186 ? -21.527 -16.812 20.134 1.00 90.81 186 ALA A CA 1
ATOM 1429 C C . ALA A 1 186 ? -21.745 -18.311 20.343 1.00 90.81 186 ALA A C 1
ATOM 1431 O O . ALA A 1 186 ? -21.203 -18.906 21.281 1.00 90.81 186 ALA A O 1
ATOM 1432 N N . GLN A 1 187 ? -22.540 -18.937 19.479 1.00 86.56 187 GLN A N 1
ATOM 1433 C CA . GLN A 1 187 ? -22.763 -20.377 19.534 1.00 86.56 187 GLN A CA 1
ATOM 1434 C C . GLN A 1 187 ? -21.603 -21.112 18.859 1.00 86.56 187 GLN A C 1
ATOM 1436 O O . GLN A 1 187 ? -21.388 -21.003 17.656 1.00 86.56 187 GLN A O 1
ATOM 1441 N N . THR A 1 188 ? -20.855 -21.873 19.652 1.00 75.88 188 THR A N 1
ATOM 1442 C CA . THR A 1 188 ? -19.731 -22.702 19.192 1.00 75.88 188 THR A CA 1
ATOM 1443 C C . THR A 1 188 ? -20.114 -24.184 19.211 1.00 75.88 188 THR A C 1
ATOM 1445 O O . THR A 1 188 ? -21.157 -24.554 19.755 1.00 75.88 188 THR A O 1
ATOM 1448 N N . SER A 1 189 ? -19.247 -25.062 18.693 1.00 68.81 189 SER A N 1
ATOM 1449 C CA . SER A 1 189 ? -19.431 -26.525 18.756 1.00 68.81 189 SER A CA 1
ATOM 1450 C C . SER A 1 189 ? -19.649 -27.066 20.175 1.00 68.81 189 SER A C 1
ATOM 1452 O O . SER A 1 189 ? -20.243 -28.127 20.341 1.00 68.81 189 SER A O 1
ATOM 1454 N N . ASN A 1 190 ? -19.190 -26.333 21.195 1.00 66.44 190 ASN A N 1
ATOM 1455 C CA . ASN A 1 190 ? -19.270 -26.715 22.604 1.00 66.44 190 ASN A CA 1
ATOM 1456 C C . ASN A 1 190 ? -20.394 -25.964 23.354 1.00 66.44 190 ASN A C 1
ATOM 1458 O O . ASN A 1 190 ? -20.407 -25.946 24.583 1.00 66.44 190 ASN A O 1
ATOM 1462 N N . GLY A 1 191 ? -21.319 -25.327 22.627 1.00 73.50 191 GLY A N 1
ATOM 1463 C CA . GLY A 1 191 ? -22.408 -24.518 23.177 1.00 73.50 191 GLY A CA 1
ATOM 1464 C C . GLY A 1 191 ? -22.151 -23.009 23.116 1.00 73.50 191 GLY A C 1
ATOM 1465 O O . GLY A 1 191 ? -21.232 -22.530 22.441 1.00 73.50 191 GLY A O 1
ATOM 1466 N N . LEU A 1 192 ? -23.008 -22.249 23.801 1.00 76.56 192 LEU A N 1
ATOM 1467 C CA . LEU A 1 192 ? -22.965 -20.787 23.833 1.00 76.56 192 LEU A CA 1
ATOM 1468 C C . LEU A 1 192 ? -21.768 -20.312 24.671 1.00 76.56 192 LEU A C 1
ATOM 1470 O O . LEU A 1 192 ? -21.700 -20.560 25.875 1.00 76.56 192 LEU A O 1
ATOM 1474 N N . LYS A 1 193 ? -20.812 -19.640 24.026 1.00 80.12 193 LYS A N 1
ATOM 1475 C CA . LYS A 1 193 ? -19.585 -19.130 24.643 1.00 80.12 193 LYS A CA 1
ATOM 1476 C C . LYS A 1 193 ? -19.630 -17.606 24.683 1.00 80.12 193 LYS A C 1
ATOM 1478 O O . LYS A 1 193 ? -19.845 -16.966 23.657 1.00 80.12 193 LYS A O 1
ATOM 1483 N N . THR A 1 194 ? -19.364 -17.013 25.843 1.00 76.12 194 THR A N 1
ATOM 1484 C CA . THR A 1 194 ? -19.115 -15.568 25.945 1.00 76.12 194 THR A CA 1
ATOM 1485 C C . THR A 1 194 ? -17.802 -15.226 25.243 1.00 76.12 194 THR A C 1
ATOM 1487 O O . THR A 1 194 ? -16.751 -15.758 25.602 1.00 76.12 194 THR A O 1
ATOM 1490 N N . VAL A 1 195 ? -17.872 -14.359 24.233 1.00 74.56 195 VAL A N 1
ATOM 1491 C CA . VAL A 1 195 ? -16.726 -13.924 23.413 1.00 74.56 195 VAL A CA 1
ATOM 1492 C C . VAL A 1 195 ? -16.252 -12.533 23.841 1.00 74.56 195 VAL A C 1
ATOM 1494 O O . VAL A 1 195 ? -15.053 -12.273 23.883 1.00 74.56 195 VAL A O 1
ATOM 1497 N N . VAL A 1 196 ? -17.193 -11.675 24.249 1.00 69.81 196 VAL A N 1
ATOM 1498 C CA . VAL A 1 196 ? -16.948 -10.410 24.955 1.00 69.81 196 VAL A CA 1
ATOM 1499 C C . VAL A 1 196 ? -17.504 -10.538 26.364 1.00 69.81 196 VAL A C 1
ATOM 1501 O O . VAL A 1 196 ? -18.723 -10.595 26.545 1.00 69.81 196 VAL A O 1
ATOM 1504 N N . ALA A 1 197 ? -16.624 -10.547 27.365 1.00 65.81 197 ALA A N 1
ATOM 1505 C CA . ALA A 1 197 ? -17.030 -10.235 28.730 1.00 65.81 197 ALA A CA 1
ATOM 1506 C C . ALA A 1 197 ? -17.496 -8.770 28.786 1.00 65.81 197 ALA A C 1
ATOM 1508 O O . ALA A 1 197 ? -16.907 -7.918 28.123 1.00 65.81 197 ALA A O 1
ATOM 1509 N N . THR A 1 198 ? -18.555 -8.498 29.548 1.00 74.62 198 THR A N 1
ATOM 1510 C CA . THR A 1 198 ? -19.251 -7.204 29.642 1.00 74.62 198 THR A CA 1
ATOM 1511 C C . THR A 1 198 ? -18.299 -6.005 29.597 1.00 74.62 198 THR A C 1
ATOM 1513 O O . THR A 1 198 ? -17.551 -5.764 30.541 1.00 74.62 198 THR A O 1
ATOM 1516 N N . THR A 1 199 ? -18.318 -5.273 28.481 1.00 78.00 199 THR A N 1
ATOM 1517 C CA . THR A 1 199 ? -17.355 -4.207 28.170 1.00 78.00 199 THR A CA 1
ATOM 1518 C C . THR A 1 199 ? -18.063 -2.857 28.102 1.00 78.00 199 THR A C 1
ATOM 1520 O O . THR A 1 199 ? -19.137 -2.753 27.507 1.00 78.00 199 THR A O 1
ATOM 1523 N N . GLN A 1 200 ? -17.468 -1.823 28.706 1.00 78.38 200 GLN A N 1
ATOM 1524 C CA . GLN A 1 200 ? -17.959 -0.446 28.621 1.00 78.38 200 GLN A CA 1
ATOM 1525 C C . GLN A 1 200 ? -17.708 0.129 27.222 1.00 78.38 200 GLN A C 1
ATOM 1527 O O . GLN A 1 200 ? -16.627 -0.047 26.659 1.00 78.38 200 GLN A O 1
ATOM 1532 N N . VAL A 1 201 ? -18.706 0.808 26.653 1.00 75.50 201 VAL A N 1
ATOM 1533 C CA . VAL A 1 201 ? -18.696 1.145 25.226 1.00 75.50 201 VAL A CA 1
ATOM 1534 C C . VAL A 1 201 ? -18.392 2.623 24.973 1.00 75.50 201 VAL A C 1
ATOM 1536 O O . VAL A 1 201 ? -19.206 3.510 25.223 1.00 75.50 201 VAL A O 1
ATOM 1539 N N . TYR A 1 202 ? -17.207 2.884 24.419 1.00 73.06 202 TYR A N 1
ATOM 1540 C CA . TYR A 1 202 ? -16.719 4.235 24.111 1.00 73.06 202 TYR A CA 1
ATOM 1541 C C . TYR A 1 202 ? -16.967 4.679 22.654 1.00 73.06 202 TYR A C 1
ATOM 1543 O O . TYR A 1 202 ? -16.620 5.799 22.293 1.00 73.06 202 TYR A O 1
ATOM 1551 N N . GLY A 1 203 ? -17.576 3.837 21.811 1.00 81.44 203 GLY A N 1
ATOM 1552 C CA . GLY A 1 203 ? -17.844 4.139 20.399 1.00 81.44 203 GLY A CA 1
ATOM 1553 C C . GLY A 1 203 ? -18.786 3.130 19.736 1.00 81.44 203 GLY A C 1
ATOM 1554 O O . GLY A 1 203 ? -19.416 2.327 20.411 1.00 81.44 203 GLY A O 1
ATOM 1555 N N . SER A 1 204 ? -18.859 3.139 18.407 1.00 83.44 204 SER A N 1
ATOM 1556 C CA . SER A 1 204 ? -19.780 2.318 17.598 1.00 83.44 204 SER A CA 1
ATOM 1557 C C . SER A 1 204 ? -19.300 0.886 17.305 1.00 83.44 204 SER A C 1
ATOM 1559 O O . SER A 1 204 ? -19.849 0.215 16.432 1.00 83.44 204 SER A O 1
ATOM 1561 N N . SER A 1 205 ? -18.260 0.386 17.980 1.00 88.50 205 SER A N 1
ATOM 1562 C CA . SER A 1 205 ? -17.769 -0.985 17.768 1.00 88.50 205 SER A CA 1
ATOM 1563 C C . SER A 1 205 ? -17.240 -1.649 19.036 1.00 88.50 205 SER A C 1
ATOM 1565 O O . SER A 1 205 ? -16.788 -0.990 19.973 1.00 88.50 205 SER A O 1
ATOM 1567 N N . VAL A 1 206 ? -17.305 -2.980 19.045 1.00 88.31 206 VAL A N 1
ATOM 1568 C CA . VAL A 1 206 ? -16.845 -3.867 20.113 1.00 88.31 206 VAL A CA 1
ATOM 1569 C C . VAL A 1 206 ? -15.960 -4.937 19.480 1.00 88.31 206 VAL A C 1
ATOM 1571 O O . VAL A 1 206 ? -16.432 -5.756 18.691 1.00 88.31 206 VAL A O 1
ATOM 1574 N N . LYS A 1 207 ? -14.668 -4.920 19.816 1.00 88.31 207 LYS A N 1
ATOM 1575 C CA . LYS A 1 207 ? -13.672 -5.879 19.314 1.00 88.31 207 LYS A CA 1
ATOM 1576 C C . LYS A 1 207 ? -13.560 -7.091 20.229 1.00 88.31 207 LYS A C 1
ATOM 1578 O O . LYS A 1 207 ? -13.693 -6.961 21.444 1.00 88.31 207 LYS A O 1
ATOM 1583 N N . PHE A 1 208 ? -13.290 -8.257 19.650 1.00 88.12 208 PHE A N 1
ATOM 1584 C CA . PHE A 1 208 ? -13.212 -9.520 20.378 1.00 88.12 208 PHE A CA 1
ATOM 1585 C C . PHE A 1 208 ? -12.346 -10.576 19.679 1.00 88.12 208 PHE A C 1
ATOM 1587 O O . PHE A 1 208 ? -12.043 -10.426 18.496 1.00 88.12 208 PHE A O 1
ATOM 1594 N N . PRO A 1 209 ? -11.922 -11.644 20.388 1.00 87.25 209 PRO A N 1
ATOM 1595 C CA . PRO A 1 209 ? -11.137 -12.718 19.788 1.00 87.25 209 PRO A CA 1
ATOM 1596 C C . PRO A 1 209 ? -11.864 -13.361 18.607 1.00 87.25 209 PRO A C 1
ATOM 1598 O O . PRO A 1 209 ? -13.048 -13.685 18.714 1.00 87.25 209 PRO A O 1
ATOM 1601 N N . GLU A 1 210 ? -11.139 -13.574 17.507 1.00 88.56 210 GLU A N 1
ATOM 1602 C CA . GLU A 1 210 ? -11.666 -14.160 16.272 1.00 88.56 210 GLU A CA 1
ATOM 1603 C C . GLU A 1 210 ? -12.510 -15.409 16.560 1.00 88.56 210 GLU A C 1
ATOM 1605 O O . GLU A 1 210 ? -12.032 -16.388 17.136 1.00 88.56 210 GLU A O 1
ATOM 1610 N N . THR A 1 211 ? -13.790 -15.344 16.197 1.00 88.38 211 THR A N 1
ATOM 1611 C CA . THR A 1 211 ? -14.773 -16.381 16.507 1.00 88.38 211 THR A CA 1
ATOM 1612 C C . THR A 1 211 ? -15.618 -16.689 15.284 1.00 88.38 211 THR A C 1
ATOM 1614 O O . THR A 1 211 ? -16.149 -15.786 14.638 1.00 88.38 211 THR A O 1
ATOM 1617 N N . THR A 1 212 ? -15.759 -17.983 14.998 1.00 89.12 212 THR A N 1
ATOM 1618 C CA . THR A 1 212 ? -16.618 -18.516 13.939 1.00 89.12 212 THR A CA 1
ATOM 1619 C C . THR A 1 212 ? -17.895 -19.074 14.553 1.00 89.12 212 THR A C 1
ATOM 1621 O O . THR A 1 212 ? -17.825 -19.996 15.369 1.00 89.12 212 THR A O 1
ATOM 1624 N N . ALA A 1 213 ? -19.049 -18.528 14.171 1.00 90.44 213 ALA A N 1
ATOM 1625 C CA . ALA A 1 213 ? -20.363 -18.992 14.617 1.00 90.44 213 ALA A CA 1
ATOM 1626 C C . ALA A 1 213 ? -21.464 -18.653 13.597 1.00 90.44 213 ALA A C 1
ATOM 1628 O O . ALA A 1 213 ? -21.306 -17.763 12.765 1.00 90.44 213 ALA A O 1
ATOM 1629 N N . ASN A 1 214 ? -22.595 -19.353 13.683 1.00 91.19 214 ASN A N 1
ATOM 1630 C CA . ASN A 1 214 ? -23.828 -19.076 12.929 1.00 91.19 214 ASN A CA 1
ATOM 1631 C C . ASN A 1 214 ? -24.896 -18.331 13.756 1.00 91.19 214 ASN A C 1
ATOM 1633 O O . ASN A 1 214 ? -25.914 -17.903 13.214 1.00 91.19 214 ASN A O 1
ATOM 1637 N N . TYR A 1 215 ? -24.662 -18.166 15.059 1.00 92.19 215 TYR A N 1
ATOM 1638 C CA . TYR A 1 215 ? -25.522 -17.441 15.989 1.00 92.19 215 TYR A CA 1
ATOM 1639 C C . TYR A 1 215 ? -24.664 -16.588 16.924 1.00 92.19 215 TYR A C 1
ATOM 1641 O O . TYR A 1 215 ? -23.752 -17.105 17.578 1.00 92.19 215 TYR A O 1
ATOM 1649 N N . PHE A 1 216 ? -24.992 -15.301 17.014 1.00 93.56 216 PHE A N 1
ATOM 1650 C CA . PHE A 1 216 ? -24.435 -14.357 17.977 1.00 93.56 216 PHE A CA 1
ATOM 1651 C C . PHE A 1 216 ? -25.570 -13.737 18.794 1.00 93.56 216 PHE A C 1
ATOM 1653 O O . PHE A 1 216 ? -26.594 -13.346 18.245 1.00 93.56 216 PHE A O 1
ATOM 1660 N N . GLU A 1 217 ? -25.381 -13.606 20.101 1.00 94.38 217 GLU A N 1
ATOM 1661 C CA . GLU A 1 217 ? -26.297 -12.902 20.996 1.00 94.38 217 GLU A CA 1
ATOM 1662 C C . GLU A 1 217 ? -25.581 -11.695 21.593 1.00 94.38 217 GLU A C 1
ATOM 1664 O O . GLU A 1 217 ? -24.603 -11.831 22.333 1.00 94.38 217 GLU A O 1
ATOM 1669 N N . VAL A 1 218 ? -26.074 -10.506 21.257 1.00 94.44 218 VAL A N 1
ATOM 1670 C CA . VAL A 1 218 ? -25.553 -9.231 21.744 1.00 94.44 218 VAL A CA 1
ATOM 1671 C C . VAL A 1 218 ? -26.512 -8.691 22.796 1.00 94.44 218 VAL A C 1
ATOM 1673 O O . VAL A 1 218 ? -27.661 -8.392 22.491 1.00 94.44 218 VAL A O 1
ATOM 1676 N N . THR A 1 219 ? -26.057 -8.561 24.038 1.00 95.00 219 THR A N 1
ATOM 1677 C CA . THR A 1 219 ? -26.826 -7.905 25.104 1.00 95.00 219 THR A CA 1
ATOM 1678 C C . THR A 1 219 ? -26.331 -6.475 25.271 1.00 95.00 219 THR A C 1
ATOM 1680 O O . THR A 1 219 ? -25.163 -6.267 25.599 1.00 95.00 219 THR A O 1
ATOM 1683 N N . PHE A 1 220 ? -27.218 -5.506 25.064 1.00 94.44 220 PHE A N 1
ATOM 1684 C CA . PHE A 1 220 ? -27.003 -4.094 25.368 1.00 94.44 220 PHE A CA 1
ATOM 1685 C C . PHE A 1 220 ? -27.641 -3.754 26.714 1.00 94.44 220 PHE A C 1
ATOM 1687 O O . PHE A 1 220 ? -28.726 -4.239 27.026 1.00 94.44 220 PHE A O 1
ATOM 1694 N N . THR A 1 221 ? -26.999 -2.872 27.476 1.00 94.31 221 THR A N 1
ATOM 1695 C CA . THR A 1 221 ? -27.543 -2.288 28.716 1.00 94.31 221 THR A CA 1
ATOM 1696 C C . THR A 1 221 ? -27.494 -0.768 28.635 1.00 94.31 221 THR A C 1
ATOM 1698 O O . THR A 1 221 ? -26.517 -0.214 28.125 1.00 94.31 221 THR A O 1
ATOM 1701 N N . TYR A 1 222 ? -28.537 -0.081 29.095 1.00 93.81 222 TYR A N 1
ATOM 1702 C CA . TYR A 1 222 ? -28.715 1.352 28.861 1.00 93.81 222 TYR A CA 1
ATOM 1703 C C . TYR A 1 222 ? -29.542 2.029 29.965 1.00 93.81 222 TYR A C 1
ATOM 1705 O O . TYR A 1 222 ? -30.471 1.443 30.509 1.00 93.81 222 TYR A O 1
ATOM 1713 N N . VAL A 1 223 ? -29.213 3.287 30.280 1.00 93.25 223 VAL A N 1
ATOM 1714 C CA . VAL A 1 223 ? -29.905 4.114 31.303 1.00 93.25 223 VAL A CA 1
ATOM 1715 C C . VAL A 1 223 ? -30.680 5.297 30.702 1.00 93.25 223 VAL A C 1
ATOM 1717 O O . VAL A 1 223 ? -31.122 6.198 31.405 1.00 93.25 223 VAL A O 1
ATOM 1720 N N . GLN A 1 224 ? -30.832 5.302 29.379 1.00 91.25 224 GLN A N 1
ATOM 1721 C CA . GLN A 1 224 ? -31.655 6.231 28.604 1.00 91.25 224 GLN A CA 1
ATOM 1722 C C . GLN A 1 224 ? -32.204 5.499 27.370 1.00 91.25 224 GLN A C 1
ATOM 1724 O O . GLN A 1 224 ? -31.561 4.533 26.956 1.00 91.25 224 GLN A O 1
ATOM 1729 N N . PRO A 1 225 ? -33.322 5.934 26.756 1.00 92.19 225 PRO A N 1
ATOM 1730 C CA . PRO A 1 225 ? -33.866 5.294 25.558 1.00 92.19 225 PRO A CA 1
ATOM 1731 C C . PRO A 1 225 ? -32.790 5.060 24.491 1.00 92.19 225 PRO A C 1
ATOM 1733 O O . PRO A 1 225 ? -32.049 5.980 24.125 1.00 92.19 225 PRO A O 1
ATOM 1736 N N . LEU A 1 226 ? -32.687 3.813 24.036 1.00 94.75 226 LEU A N 1
ATOM 1737 C CA . LEU A 1 226 ? -31.664 3.361 23.101 1.00 94.75 226 LEU A CA 1
ATOM 1738 C C . LEU A 1 226 ? -32.295 3.219 21.717 1.00 94.75 226 LEU A C 1
ATOM 1740 O O . LEU A 1 226 ? -33.326 2.574 21.564 1.00 94.75 226 LEU A O 1
ATOM 1744 N N . ARG A 1 227 ? -31.661 3.796 20.697 1.00 94.94 227 ARG A N 1
ATOM 1745 C CA . ARG A 1 227 ? -32.123 3.709 19.309 1.00 94.94 227 ARG A CA 1
ATOM 1746 C C . ARG A 1 227 ? -30.958 3.338 18.398 1.00 94.94 227 ARG A C 1
ATOM 1748 O O . ARG A 1 227 ? -30.005 4.107 18.258 1.00 94.94 227 ARG A O 1
ATOM 1755 N N . ILE A 1 228 ? -31.045 2.151 17.803 1.00 95.38 228 ILE A N 1
ATOM 1756 C CA . ILE A 1 228 ? -30.006 1.554 16.953 1.00 95.38 228 ILE A CA 1
ATOM 1757 C C . ILE A 1 228 ? -30.462 1.646 15.493 1.00 95.38 228 ILE A C 1
ATOM 1759 O O . ILE A 1 228 ? -31.585 1.257 15.180 1.00 95.38 228 ILE A O 1
ATOM 1763 N N . SER A 1 229 ? -29.596 2.158 14.620 1.00 94.12 229 SER A N 1
ATOM 1764 C CA . SER A 1 229 ? -29.841 2.329 13.179 1.00 94.12 229 SER A CA 1
ATOM 1765 C C . SER A 1 229 ? -29.191 1.258 12.304 1.00 94.12 229 SER A C 1
ATOM 1767 O O . SER A 1 229 ? -29.530 1.163 11.139 1.00 94.12 229 SER A O 1
ATOM 1769 N N . GLU A 1 230 ? -28.218 0.504 12.817 1.00 93.94 230 GLU A N 1
ATOM 1770 C CA . GLU A 1 230 ? -27.560 -0.598 12.097 1.00 93.94 230 GLU A CA 1
ATOM 1771 C C . GLU A 1 230 ? -26.814 -1.478 13.111 1.00 93.94 230 GLU A C 1
ATOM 1773 O O . GLU A 1 230 ? -26.256 -0.950 14.078 1.00 93.94 230 GLU A O 1
ATOM 1778 N N . ILE A 1 231 ? -26.739 -2.789 12.885 1.00 93.06 231 ILE A N 1
ATOM 1779 C CA . ILE A 1 231 ? -25.872 -3.723 13.605 1.00 93.06 231 ILE A CA 1
ATOM 1780 C C . ILE A 1 231 ? -25.260 -4.726 12.621 1.00 93.06 231 ILE A C 1
ATOM 1782 O O . ILE A 1 231 ? -25.945 -5.511 11.976 1.00 93.06 231 ILE A O 1
ATOM 1786 N N . SER A 1 232 ? -23.934 -4.723 12.521 1.00 90.81 232 SER A N 1
ATOM 1787 C CA . SER A 1 232 ? -23.188 -5.556 11.580 1.00 90.81 232 SER A CA 1
ATOM 1788 C C . SER A 1 232 ? -22.046 -6.282 12.279 1.00 90.81 232 SER A C 1
ATOM 1790 O O . SER A 1 232 ? -21.271 -5.705 13.041 1.00 90.81 232 SER A O 1
ATOM 1792 N N . LEU A 1 233 ? -21.925 -7.577 12.004 1.00 89.81 233 LEU A N 1
ATOM 1793 C CA . LEU A 1 233 ? -20.701 -8.323 12.275 1.00 89.81 233 LEU A CA 1
ATOM 1794 C C . LEU A 1 233 ? -19.735 -8.003 11.135 1.00 89.81 233 LEU A C 1
ATOM 1796 O O . LEU A 1 233 ? -20.103 -8.159 9.974 1.00 89.81 233 LEU A O 1
ATOM 1800 N N . ILE A 1 234 ? -18.522 -7.546 11.442 1.00 87.00 234 ILE A N 1
ATOM 1801 C CA . ILE A 1 234 ? -17.503 -7.295 10.419 1.00 87.00 234 ILE A CA 1
ATOM 1802 C C . ILE A 1 234 ? -16.842 -8.643 10.106 1.00 87.00 234 ILE A C 1
ATOM 1804 O O . ILE A 1 234 ? -16.115 -9.160 10.965 1.00 87.00 234 ILE A O 1
ATOM 1808 N N . PRO A 1 235 ? -17.104 -9.270 8.943 1.00 80.38 235 PRO A N 1
ATOM 1809 C CA . PRO A 1 235 ? -16.532 -10.570 8.644 1.00 80.38 235 PRO A CA 1
ATOM 1810 C C . PRO A 1 235 ? -15.018 -10.439 8.482 1.00 80.38 235 PRO A C 1
ATOM 1812 O O . PRO A 1 235 ? -14.517 -9.515 7.836 1.00 80.38 235 PRO A O 1
ATOM 1815 N N . LYS A 1 236 ? -14.279 -11.414 9.008 1.00 76.50 236 LYS A N 1
ATOM 1816 C CA . LYS A 1 236 ? -12.945 -11.703 8.502 1.00 76.50 236 LYS A CA 1
ATOM 1817 C C . LYS A 1 236 ? -13.126 -12.145 7.059 1.00 76.50 236 LYS A C 1
ATOM 1819 O O . LYS A 1 236 ? -13.795 -13.136 6.777 1.00 76.50 236 LYS A O 1
ATOM 1824 N N . ILE A 1 237 ? -12.561 -11.370 6.149 1.00 64.31 237 ILE A N 1
ATOM 1825 C CA . ILE A 1 237 ? -12.643 -11.625 4.720 1.00 64.31 237 ILE A CA 1
ATOM 1826 C C . ILE A 1 237 ? -11.787 -12.862 4.421 1.00 64.31 237 ILE A C 1
ATOM 1828 O O . ILE A 1 237 ? -10.564 -12.772 4.371 1.00 64.31 237 ILE A O 1
ATOM 1832 N N . VAL A 1 238 ? -12.433 -14.022 4.287 1.00 55.62 238 VAL A N 1
ATOM 1833 C CA . VAL A 1 238 ? -11.768 -15.288 3.922 1.00 55.62 238 VAL A CA 1
ATOM 1834 C C . VAL A 1 238 ? -11.806 -15.499 2.407 1.00 55.62 238 VAL A C 1
ATOM 1836 O O . VAL A 1 238 ? -10.792 -15.860 1.823 1.00 55.62 238 VAL A O 1
ATOM 1839 N N . ASN A 1 239 ? -12.940 -15.191 1.770 1.00 51.72 239 ASN A N 1
ATOM 1840 C CA . ASN A 1 239 ? -13.138 -15.300 0.324 1.00 51.72 239 ASN A CA 1
ATOM 1841 C C . ASN A 1 239 ? -13.437 -13.913 -0.262 1.00 51.72 239 ASN A C 1
ATOM 1843 O O . ASN A 1 239 ? -14.593 -13.550 -0.475 1.00 51.72 239 ASN A O 1
ATOM 1847 N N . GLN A 1 240 ? -12.396 -13.117 -0.500 1.00 55.31 240 GLN A N 1
ATOM 1848 C CA . GLN A 1 240 ? -12.507 -11.952 -1.378 1.00 55.31 240 GLN A CA 1
ATOM 1849 C C . GLN A 1 240 ? -12.286 -12.447 -2.806 1.00 55.31 240 GLN A C 1
ATOM 1851 O O . GLN A 1 240 ? -11.180 -12.867 -3.125 1.00 55.31 240 GLN A O 1
ATOM 1856 N N . SER A 1 241 ? -13.308 -12.391 -3.663 1.00 55.53 241 SER A N 1
ATOM 1857 C CA . SER A 1 241 ? -13.034 -12.407 -5.103 1.00 55.53 241 SER A CA 1
ATOM 1858 C C . SER A 1 241 ? -12.596 -10.996 -5.478 1.00 55.53 241 SER A C 1
ATOM 1860 O O . SER A 1 241 ? -13.375 -10.042 -5.366 1.00 55.53 241 SER A O 1
ATOM 1862 N N . VAL A 1 242 ? -11.314 -10.836 -5.808 1.00 62.53 242 VAL A N 1
ATOM 1863 C CA . VAL A 1 242 ? -10.768 -9.529 -6.157 1.00 62.53 242 VAL A CA 1
ATOM 1864 C C . VAL A 1 242 ? -10.900 -9.366 -7.664 1.00 62.53 242 VAL A C 1
ATOM 1866 O O . VAL A 1 242 ? -10.088 -9.883 -8.428 1.00 62.53 242 VAL A O 1
ATOM 1869 N N . ASP A 1 243 ? -11.915 -8.628 -8.113 1.00 73.50 243 ASP A N 1
ATOM 1870 C CA . ASP A 1 243 ? -12.005 -8.277 -9.527 1.00 73.50 243 ASP A CA 1
ATOM 1871 C C . ASP A 1 243 ? -10.977 -7.178 -9.827 1.00 73.50 243 ASP A C 1
ATOM 1873 O O . ASP A 1 243 ? -11.107 -6.018 -9.414 1.00 73.50 243 ASP A O 1
ATOM 1877 N N . GLN A 1 244 ? -9.889 -7.586 -10.477 1.00 85.44 244 GLN A N 1
ATOM 1878 C CA . GLN A 1 244 ? -8.771 -6.736 -10.860 1.00 85.44 244 GLN A CA 1
ATOM 1879 C C . GLN A 1 244 ? -8.897 -6.430 -12.348 1.00 85.44 244 GLN A C 1
ATOM 1881 O O . GLN A 1 244 ? -8.676 -7.307 -13.181 1.00 85.44 244 GLN A O 1
ATOM 1886 N N . THR A 1 245 ? -9.229 -5.187 -12.695 1.00 90.31 245 THR A N 1
ATOM 1887 C CA . THR A 1 245 ? -9.328 -4.758 -14.095 1.00 90.31 245 THR A CA 1
ATOM 1888 C C . THR A 1 245 ? -8.421 -3.573 -14.377 1.00 90.31 245 THR A C 1
ATOM 1890 O O .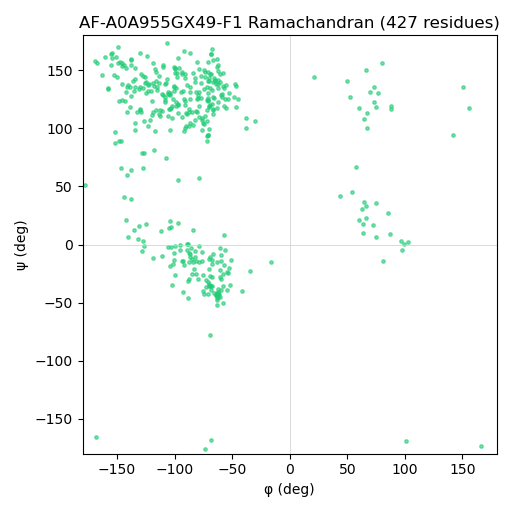 THR A 1 245 ? -8.410 -2.578 -13.652 1.00 90.31 245 THR A O 1
ATOM 1893 N N . LEU A 1 246 ? -7.663 -3.662 -15.465 1.00 92.62 246 LEU A N 1
ATOM 1894 C CA . LEU A 1 246 ? -6.870 -2.565 -15.996 1.00 92.62 246 LEU A CA 1
ATOM 1895 C C . LEU A 1 246 ? -7.668 -1.901 -17.117 1.00 92.62 246 LEU A C 1
ATOM 1897 O O . LEU A 1 246 ? -8.061 -2.549 -18.087 1.00 92.62 246 LEU A O 1
ATOM 1901 N N . ARG A 1 247 ? -7.952 -0.610 -16.953 1.00 93.50 247 ARG A N 1
ATOM 1902 C CA . ARG A 1 247 ? -8.790 0.176 -17.859 1.00 93.50 247 ARG A CA 1
ATOM 1903 C C . ARG A 1 247 ? -7.966 1.157 -18.663 1.00 93.50 247 ARG A C 1
ATOM 1905 O O . ARG A 1 247 ? -7.091 1.815 -18.112 1.00 93.50 247 ARG A O 1
ATOM 1912 N N . PHE A 1 248 ? -8.274 1.284 -19.945 1.00 93.94 248 PHE A N 1
ATOM 1913 C CA . PHE A 1 248 ? -7.657 2.254 -20.848 1.00 93.94 248 PHE A CA 1
ATOM 1914 C C . PHE A 1 248 ? -8.611 2.584 -22.000 1.00 93.94 248 PHE A C 1
ATOM 1916 O O . PHE A 1 248 ? -9.607 1.890 -22.210 1.00 93.94 248 PHE A O 1
ATOM 1923 N N . LEU A 1 249 ? -8.336 3.667 -22.728 1.00 93.94 249 LEU A N 1
ATOM 1924 C CA . LEU A 1 249 ? -9.107 4.047 -23.911 1.00 93.94 249 LEU A CA 1
ATOM 1925 C C . LEU A 1 249 ? -8.535 3.328 -25.142 1.00 93.94 249 LEU A C 1
ATOM 1927 O O . LEU A 1 249 ? -7.477 3.707 -25.634 1.00 93.94 249 LEU A O 1
ATOM 1931 N N . ALA A 1 250 ? -9.221 2.293 -25.626 1.00 94.31 250 ALA A N 1
ATOM 1932 C CA . ALA A 1 250 ? -8.832 1.594 -26.847 1.00 94.31 250 ALA A CA 1
ATOM 1933 C C . ALA A 1 250 ? -9.336 2.338 -28.092 1.00 94.31 250 ALA A C 1
ATOM 1935 O O . ALA A 1 250 ? -10.452 2.867 -28.106 1.00 94.31 250 ALA A O 1
ATOM 1936 N N . GLN A 1 251 ? -8.523 2.331 -29.145 1.00 93.50 251 GLN A N 1
ATOM 1937 C CA . GLN A 1 251 ? -8.798 2.914 -30.456 1.00 93.50 251 GLN A CA 1
ATOM 1938 C C . GLN A 1 251 ? -9.241 1.830 -31.461 1.00 93.50 251 GLN A C 1
ATOM 1940 O O . GLN A 1 251 ? -8.844 0.668 -31.331 1.00 93.50 251 GLN A O 1
ATOM 1945 N N . PRO A 1 252 ? -10.049 2.174 -32.484 1.00 93.50 252 PRO A N 1
ATOM 1946 C CA . PRO A 1 252 ? -10.471 1.232 -33.521 1.00 93.50 252 PRO A CA 1
ATOM 1947 C C . PRO A 1 252 ? -9.302 0.518 -34.213 1.00 93.50 252 PRO A C 1
ATOM 1949 O O . PRO A 1 252 ? -8.428 1.165 -34.780 1.00 93.50 252 PRO A O 1
ATOM 1952 N N . MET A 1 253 ? -9.336 -0.820 -34.222 1.00 89.06 253 MET A N 1
ATOM 1953 C CA . MET A 1 253 ? -8.363 -1.704 -34.892 1.00 89.06 253 MET A CA 1
ATOM 1954 C C . MET A 1 253 ? -6.904 -1.656 -34.384 1.00 89.06 253 MET A C 1
ATOM 1956 O O . MET A 1 253 ? -6.043 -2.273 -35.011 1.00 89.06 253 MET A O 1
ATOM 1960 N N . MET A 1 254 ? -6.620 -1.000 -33.259 1.00 93.06 254 MET A N 1
ATOM 1961 C CA . MET A 1 254 ? -5.263 -0.897 -32.697 1.00 93.06 254 MET A CA 1
ATOM 1962 C C . MET A 1 254 ? -4.993 -2.003 -31.668 1.00 93.06 254 MET A C 1
ATOM 1964 O O . MET A 1 254 ? -5.920 -2.449 -30.985 1.00 93.06 254 MET A O 1
ATOM 1968 N N . SER A 1 255 ? -3.739 -2.454 -31.553 1.00 95.75 255 SER A N 1
ATOM 1969 C CA . SER A 1 255 ? -3.327 -3.488 -30.592 1.00 95.75 255 SER A CA 1
ATOM 1970 C C . SER A 1 255 ? -2.450 -2.918 -29.478 1.00 95.75 255 SER A C 1
ATOM 1972 O O . SER A 1 255 ? -1.798 -1.885 -29.639 1.00 95.75 255 SER A O 1
ATOM 1974 N N . TYR A 1 256 ? -2.451 -3.572 -28.314 1.00 95.12 256 TYR A N 1
ATOM 1975 C CA . TYR A 1 256 ? -1.869 -3.013 -27.094 1.00 95.12 256 TYR A CA 1
ATOM 1976 C C . TYR A 1 256 ? -0.904 -3.972 -26.405 1.00 95.12 256 TYR A C 1
ATOM 1978 O O . TYR A 1 256 ? -1.081 -5.190 -26.397 1.00 95.12 256 TYR A O 1
ATOM 1986 N N . GLU A 1 257 ? 0.119 -3.395 -25.790 1.00 95.19 257 GLU A N 1
ATOM 1987 C CA . GLU A 1 257 ? 1.092 -4.071 -24.943 1.00 95.19 257 GLU A CA 1
ATOM 1988 C C . GLU A 1 257 ? 0.987 -3.459 -23.545 1.00 95.19 257 GLU A C 1
ATOM 1990 O O . GLU A 1 257 ? 1.234 -2.268 -23.344 1.00 95.19 257 GLU A O 1
ATOM 1995 N N . VAL A 1 258 ? 0.542 -4.268 -22.586 1.00 94.44 258 VAL A N 1
ATOM 1996 C CA . VAL A 1 258 ? 0.291 -3.858 -21.203 1.00 94.44 258 VAL A CA 1
ATOM 1997 C C . VAL A 1 258 ? 1.428 -4.384 -20.340 1.00 94.44 258 VAL A C 1
ATOM 1999 O O . VAL A 1 258 ? 1.439 -5.559 -19.982 1.00 94.44 258 VAL A O 1
ATOM 2002 N N . PHE A 1 259 ? 2.403 -3.535 -20.042 1.00 93.38 259 PHE A N 1
ATOM 2003 C CA . PHE A 1 259 ? 3.566 -3.875 -19.230 1.00 93.38 259 PHE A CA 1
ATOM 2004 C C . PHE A 1 259 ? 3.232 -3.781 -17.736 1.00 93.38 259 PHE A C 1
ATOM 2006 O O . PHE A 1 259 ? 2.512 -2.881 -17.299 1.00 93.38 259 PHE A O 1
ATOM 2013 N N . LEU A 1 260 ? 3.747 -4.730 -16.955 1.00 91.75 260 LEU A N 1
ATOM 2014 C CA . LEU A 1 260 ? 3.412 -4.959 -15.551 1.00 91.75 260 LEU A CA 1
ATOM 2015 C C . LEU A 1 260 ? 4.676 -5.166 -14.714 1.00 91.75 260 LEU A C 1
ATOM 2017 O O . LEU A 1 260 ? 5.670 -5.714 -15.196 1.00 91.75 260 LEU A O 1
ATOM 2021 N N . ASN A 1 261 ? 4.579 -4.804 -13.433 1.00 89.56 261 ASN A N 1
ATOM 2022 C CA . ASN A 1 261 ? 5.626 -4.975 -12.426 1.00 89.56 261 ASN A CA 1
ATOM 2023 C C . ASN A 1 261 ? 6.929 -4.276 -12.842 1.00 89.56 261 ASN A C 1
ATOM 2025 O O . ASN A 1 261 ? 7.933 -4.934 -13.116 1.00 89.56 261 ASN A O 1
ATOM 2029 N N . ALA A 1 262 ? 6.887 -2.940 -12.907 1.00 89.88 262 ALA A N 1
ATOM 2030 C CA . ALA A 1 262 ? 8.111 -2.145 -12.936 1.00 89.88 262 ALA A CA 1
ATOM 2031 C C . ALA A 1 262 ? 8.914 -2.358 -11.645 1.00 89.88 262 ALA A C 1
ATOM 2033 O O . ALA A 1 262 ? 8.316 -2.449 -10.566 1.00 89.88 262 ALA A O 1
ATOM 2034 N N . ASP A 1 263 ? 10.235 -2.411 -11.748 1.00 86.81 263 ASP A N 1
ATOM 2035 C CA . ASP A 1 263 ? 11.151 -2.398 -10.603 1.00 86.81 263 ASP A CA 1
ATOM 2036 C C . ASP A 1 263 ? 11.528 -0.977 -10.148 1.00 86.81 263 ASP A C 1
ATOM 2038 O O . ASP A 1 263 ? 11.718 -0.732 -8.960 1.00 86.81 263 ASP A O 1
ATOM 2042 N N . SER A 1 264 ? 11.541 -0.035 -11.086 1.00 84.19 264 SER A N 1
ATOM 2043 C CA . SER A 1 264 ? 11.907 1.369 -10.926 1.00 84.19 264 SER A CA 1
ATOM 2044 C C . SER A 1 264 ? 10.772 2.295 -11.381 1.00 84.19 264 SER A C 1
ATOM 2046 O O . SER A 1 264 ? 9.822 1.884 -12.053 1.00 84.19 264 SER A O 1
ATOM 2048 N N . SER A 1 265 ? 10.814 3.564 -10.967 1.00 79.88 265 SER A N 1
ATOM 2049 C CA . SER A 1 265 ? 9.749 4.527 -11.262 1.00 79.88 265 SER A CA 1
ATOM 2050 C C . SER A 1 265 ? 9.867 5.102 -12.677 1.00 79.88 265 SER A C 1
ATOM 2052 O O . SER A 1 265 ? 10.769 5.875 -12.992 1.00 79.88 265 SER A O 1
ATOM 2054 N N . VAL A 1 266 ? 8.894 4.790 -13.533 1.00 81.19 266 VAL A N 1
ATOM 2055 C CA . VAL A 1 266 ? 8.849 5.269 -14.919 1.00 81.19 266 VAL A CA 1
ATOM 2056 C C . VAL A 1 266 ? 7.948 6.500 -15.011 1.00 81.19 266 VAL A C 1
ATOM 2058 O O . VAL A 1 266 ? 6.735 6.425 -14.817 1.00 81.19 266 VAL A O 1
ATOM 2061 N N . SER A 1 267 ? 8.536 7.663 -15.305 1.00 76.31 267 SER A N 1
ATOM 2062 C CA . SER A 1 267 ? 7.773 8.885 -15.596 1.00 76.31 267 SER A CA 1
ATOM 2063 C C . SER A 1 267 ? 7.477 8.979 -17.086 1.00 76.31 267 SER A C 1
ATOM 2065 O O . SER A 1 267 ? 8.336 9.372 -17.871 1.00 76.31 267 SER A O 1
ATOM 2067 N N . VAL A 1 268 ? 6.244 8.643 -17.459 1.00 78.06 268 VAL A N 1
ATOM 2068 C CA . VAL A 1 268 ? 5.755 8.675 -18.843 1.00 78.06 268 VAL A CA 1
ATOM 2069 C C . VAL A 1 268 ? 4.683 9.749 -19.015 1.00 78.06 268 VAL A C 1
ATOM 2071 O O . VAL A 1 268 ? 3.871 9.982 -18.119 1.00 78.06 268 VAL A O 1
ATOM 2074 N N . THR A 1 269 ? 4.645 10.400 -20.179 1.00 79.00 269 THR A N 1
ATOM 2075 C CA . THR A 1 269 ? 3.539 11.307 -20.528 1.00 79.00 269 THR A CA 1
ATOM 2076 C C . THR A 1 269 ? 2.500 10.526 -21.318 1.00 79.00 269 THR A C 1
ATOM 2078 O O . THR A 1 269 ? 2.746 10.154 -22.464 1.00 79.00 269 THR A O 1
ATOM 2081 N N . SER A 1 270 ? 1.339 10.266 -20.717 1.00 81.00 270 SER A N 1
ATOM 2082 C CA . SER A 1 270 ? 0.250 9.582 -21.411 1.00 81.00 270 SER A CA 1
ATOM 2083 C C . SER A 1 270 ? -0.437 10.484 -22.440 1.00 81.00 270 SER A C 1
ATOM 2085 O O . SER A 1 270 ? -0.595 11.686 -22.221 1.00 81.00 270 SER A O 1
ATOM 2087 N N . SER A 1 271 ? -0.928 9.877 -23.518 1.00 75.75 271 SER A N 1
ATOM 2088 C CA . SER A 1 271 ? -1.860 10.479 -24.472 1.00 75.75 271 SER A CA 1
ATOM 2089 C C . SER A 1 271 ? -3.248 10.722 -23.852 1.00 75.75 271 SER A C 1
ATOM 2091 O O . SER A 1 271 ? -3.449 10.594 -22.643 1.00 75.75 271 SER A O 1
ATOM 2093 N N . GLU A 1 272 ? -4.232 11.041 -24.700 1.00 69.75 272 GLU A N 1
ATOM 2094 C CA . GLU A 1 272 ? -5.641 11.163 -24.314 1.00 69.75 272 GLU A CA 1
ATOM 2095 C C . GLU A 1 272 ? -6.130 9.977 -23.464 1.00 69.75 272 GLU A C 1
ATOM 2097 O O . GLU A 1 272 ? -5.847 8.813 -23.758 1.00 69.75 272 GLU A O 1
ATOM 2102 N N . ALA A 1 273 ? -6.907 10.294 -22.427 1.00 75.88 273 ALA A N 1
ATOM 2103 C CA . ALA A 1 273 ? -7.552 9.332 -21.547 1.00 75.88 273 ALA A CA 1
ATOM 2104 C C . ALA A 1 273 ? -9.052 9.638 -21.459 1.00 75.88 273 ALA A C 1
ATOM 2106 O O . ALA A 1 273 ? -9.457 10.788 -21.279 1.00 75.88 273 ALA A O 1
ATOM 2107 N N . GLY A 1 274 ? -9.882 8.598 -21.562 1.00 78.69 274 GLY A N 1
ATOM 2108 C CA . GLY A 1 274 ? -11.313 8.698 -21.275 1.00 78.69 274 GLY A CA 1
ATOM 2109 C C . GLY A 1 274 ? -11.595 8.814 -19.772 1.00 78.69 274 GLY A C 1
ATOM 2110 O O . GLY A 1 274 ? -10.688 8.821 -18.940 1.00 78.69 274 GLY A O 1
ATOM 2111 N N . ASN A 1 275 ? -12.873 8.834 -19.387 1.00 86.62 275 ASN A N 1
ATOM 2112 C CA . ASN A 1 275 ? -13.237 8.671 -17.979 1.00 86.62 275 ASN A CA 1
ATOM 2113 C C . ASN A 1 275 ? -13.105 7.190 -17.580 1.00 86.62 275 ASN A C 1
ATOM 2115 O O . ASN A 1 275 ? -13.997 6.392 -17.853 1.00 86.62 275 ASN A O 1
ATOM 2119 N N . LEU A 1 276 ? -11.987 6.831 -16.946 1.00 90.06 276 LEU A N 1
ATOM 2120 C CA . LEU A 1 276 ? -11.664 5.440 -16.604 1.00 90.06 276 LEU A CA 1
ATOM 2121 C C . LEU A 1 276 ? -12.249 4.964 -15.258 1.00 90.06 276 LEU A C 1
ATOM 2123 O O . LEU A 1 276 ? -12.196 3.769 -14.959 1.00 90.06 276 LEU A O 1
ATOM 2127 N N . THR A 1 277 ? -12.787 5.868 -14.430 1.00 87.62 277 THR A N 1
ATOM 2128 C CA . THR A 1 277 ? -13.248 5.539 -13.065 1.00 87.62 277 THR A CA 1
ATOM 2129 C C . THR A 1 277 ? -14.704 5.073 -13.022 1.00 87.62 277 THR A C 1
ATOM 2131 O O . THR A 1 277 ? -15.055 4.222 -12.197 1.00 87.62 277 THR A O 1
ATOM 2134 N N . LYS A 1 278 ? -15.542 5.589 -13.930 1.00 88.50 278 LYS A N 1
ATOM 2135 C CA . LYS A 1 278 ? -16.938 5.167 -14.112 1.00 88.50 278 LYS A CA 1
ATOM 2136 C C . LYS A 1 278 ? -17.053 3.766 -14.724 1.00 88.50 278 LYS A C 1
ATOM 2138 O O . LYS A 1 278 ? -16.159 3.300 -15.421 1.00 88.50 278 LYS A O 1
ATOM 2143 N N . ASP A 1 279 ? -18.194 3.120 -14.485 1.00 85.94 279 ASP A N 1
ATOM 2144 C CA . ASP A 1 279 ? -18.560 1.810 -15.057 1.00 85.94 279 ASP A CA 1
ATOM 2145 C C . ASP A 1 279 ? -19.510 1.912 -16.270 1.00 85.94 279 ASP A C 1
ATOM 2147 O O . ASP A 1 279 ? -19.866 0.911 -16.884 1.00 85.94 279 ASP A O 1
ATOM 2151 N N . GLU A 1 280 ? -19.906 3.130 -16.645 1.00 88.19 280 GLU A N 1
ATOM 2152 C CA . GLU A 1 280 ? -20.751 3.413 -17.810 1.00 88.19 280 GLU A CA 1
ATOM 2153 C C . GLU A 1 280 ? -19.976 3.173 -19.120 1.00 88.19 280 GLU A C 1
ATOM 2155 O O . GLU A 1 280 ? -18.947 3.801 -19.355 1.00 88.19 280 GLU A O 1
ATOM 2160 N N . GLY A 1 281 ? -20.488 2.304 -20.001 1.00 85.88 281 GLY A N 1
ATOM 2161 C CA . GLY A 1 281 ? -19.946 2.125 -21.358 1.00 85.88 281 GLY A CA 1
ATOM 2162 C C . GLY A 1 281 ? -18.596 1.401 -21.450 1.00 85.88 281 GLY A C 1
ATOM 2163 O O . GLY A 1 281 ? -17.942 1.483 -22.487 1.00 85.88 281 GLY A O 1
ATOM 2164 N N . VAL A 1 282 ? -18.177 0.701 -20.391 1.00 92.44 282 VAL A N 1
ATOM 2165 C CA . VAL A 1 282 ? -16.915 -0.052 -20.363 1.00 92.44 282 VAL A CA 1
ATOM 2166 C C . VAL A 1 282 ? -17.078 -1.410 -21.056 1.00 92.44 282 VAL A C 1
ATOM 2168 O O . VAL A 1 282 ? -17.934 -2.208 -20.674 1.00 92.44 282 VAL A O 1
ATOM 2171 N N . LEU A 1 283 ? -16.234 -1.695 -22.050 1.00 94.12 283 LEU A N 1
ATOM 2172 C CA . LEU A 1 283 ? -16.177 -2.990 -22.732 1.00 94.12 283 LEU A CA 1
ATOM 2173 C C . LEU A 1 283 ? -15.239 -3.946 -21.982 1.00 94.12 283 LEU A C 1
ATOM 2175 O O . LEU A 1 283 ? -14.029 -3.729 -21.940 1.00 94.12 283 LEU A O 1
ATOM 2179 N N . LEU A 1 284 ? -15.784 -5.018 -21.408 1.00 93.94 284 LEU A N 1
ATOM 2180 C CA . LEU A 1 284 ? -14.983 -6.086 -20.809 1.00 93.94 284 LEU A CA 1
ATOM 2181 C C . LEU A 1 284 ? -14.273 -6.892 -21.909 1.00 93.94 284 LEU A C 1
ATOM 2183 O O . LEU A 1 284 ? -14.914 -7.315 -22.871 1.00 93.94 284 LEU A O 1
ATOM 2187 N N . LEU A 1 285 ? -12.964 -7.094 -21.763 1.00 94.25 285 LEU A N 1
ATOM 2188 C CA . LEU A 1 285 ? -12.156 -7.934 -22.648 1.00 94.25 285 LEU A CA 1
ATOM 2189 C C . LEU A 1 285 ? -11.980 -9.343 -22.069 1.00 94.25 285 LEU A C 1
ATOM 2191 O O . LEU A 1 285 ? -12.102 -9.559 -20.863 1.00 94.25 285 LEU A O 1
ATOM 2195 N N . ASP A 1 286 ? -11.622 -10.286 -22.938 1.00 93.06 286 ASP A N 1
ATOM 2196 C CA . ASP A 1 286 ? -11.133 -11.601 -22.526 1.00 93.06 286 ASP A CA 1
ATOM 2197 C C . ASP A 1 286 ? -9.818 -11.500 -21.729 1.00 93.06 286 ASP A C 1
ATOM 2199 O O . ASP A 1 286 ? -9.080 -10.512 -21.813 1.00 93.06 286 ASP A O 1
ATOM 2203 N N . ARG A 1 287 ? -9.500 -12.549 -20.960 1.00 91.56 287 ARG A N 1
ATOM 2204 C CA . ARG A 1 287 ? -8.189 -12.693 -20.307 1.00 91.56 287 ARG A CA 1
ATOM 2205 C C . ARG A 1 287 ? -7.131 -13.071 -21.341 1.00 91.56 287 ARG A C 1
ATOM 2207 O O . ARG A 1 287 ? -7.323 -14.008 -22.114 1.00 91.56 287 ARG A O 1
ATOM 2214 N N . TYR A 1 288 ? -5.990 -12.390 -21.291 1.00 93.31 288 TYR A N 1
ATOM 2215 C CA . TYR A 1 288 ? -4.824 -12.673 -22.128 1.00 93.31 288 TYR A CA 1
ATOM 2216 C C . TYR A 1 288 ? -3.629 -13.055 -21.244 1.00 93.31 288 TYR A C 1
ATOM 2218 O O . TYR A 1 288 ? -3.432 -12.433 -20.199 1.00 93.31 288 TYR A O 1
ATOM 2226 N N . PRO A 1 289 ? -2.824 -14.060 -21.633 1.00 92.56 289 PRO A N 1
ATOM 2227 C CA . PRO A 1 289 ? -1.716 -14.530 -20.813 1.00 92.56 289 PRO A CA 1
ATOM 2228 C C . PRO A 1 289 ? -0.586 -13.498 -20.754 1.00 92.56 289 PRO A C 1
ATOM 2230 O O . PRO A 1 289 ? -0.213 -12.897 -21.768 1.00 92.56 289 PRO A O 1
ATOM 2233 N N . ALA A 1 290 ? 0.005 -13.354 -19.570 1.00 92.06 290 ALA A N 1
ATOM 2234 C CA . ALA A 1 290 ? 1.246 -12.614 -19.403 1.00 92.06 290 ALA A CA 1
ATOM 2235 C C . ALA A 1 290 ? 2.439 -13.359 -20.012 1.00 92.06 290 ALA A C 1
ATOM 2237 O O . ALA A 1 290 ? 2.508 -14.589 -20.021 1.00 92.06 290 ALA A O 1
ATOM 2238 N N . GLN A 1 291 ? 3.395 -12.579 -20.500 1.00 93.06 291 GLN A N 1
ATOM 2239 C CA . GLN A 1 291 ? 4.650 -13.016 -21.089 1.00 93.06 291 GLN A CA 1
ATOM 2240 C C . GLN A 1 291 ? 5.799 -12.284 -20.393 1.00 93.06 291 GLN A C 1
ATOM 2242 O O . GLN A 1 291 ? 5.680 -11.113 -20.031 1.00 93.06 291 GLN A O 1
ATOM 2247 N N . THR A 1 292 ? 6.929 -12.963 -20.220 1.00 92.06 292 THR A N 1
ATOM 2248 C CA . THR A 1 292 ? 8.149 -12.362 -19.666 1.00 92.06 292 THR A CA 1
ATOM 2249 C C . THR A 1 292 ? 8.726 -11.338 -20.639 1.00 92.06 292 THR A C 1
ATOM 2251 O O . THR A 1 292 ? 8.906 -11.646 -21.822 1.00 92.06 292 THR A O 1
ATOM 2254 N N . ASN A 1 293 ? 9.080 -10.149 -20.156 1.00 91.50 293 ASN A N 1
ATOM 2255 C CA . ASN A 1 293 ? 9.768 -9.158 -20.971 1.00 91.50 293 ASN A CA 1
ATOM 2256 C C . ASN A 1 293 ? 11.250 -9.541 -21.130 1.00 91.50 293 ASN A C 1
ATOM 2258 O O . ASN A 1 293 ? 12.036 -9.434 -20.194 1.00 91.50 293 ASN A O 1
ATOM 2262 N N . MET A 1 294 ? 11.654 -9.965 -22.331 1.00 89.81 294 MET A N 1
ATOM 2263 C CA . MET A 1 294 ? 13.057 -10.309 -22.624 1.00 89.81 294 MET A CA 1
ATOM 2264 C C . MET A 1 294 ? 14.002 -9.095 -22.641 1.00 89.81 294 MET A C 1
ATOM 2266 O O . MET A 1 294 ? 15.215 -9.276 -22.682 1.00 89.81 294 MET A O 1
ATOM 2270 N N . PHE A 1 295 ? 13.455 -7.878 -22.619 1.00 88.25 295 PHE A N 1
ATOM 2271 C CA . PHE A 1 295 ? 14.193 -6.614 -22.577 1.00 88.25 295 PHE A CA 1
ATOM 2272 C C . PHE A 1 295 ? 14.146 -5.969 -21.184 1.00 88.25 295 PHE A C 1
ATOM 2274 O O . PHE A 1 295 ? 14.468 -4.793 -21.044 1.00 88.25 295 PHE A O 1
ATOM 2281 N N . TYR A 1 296 ? 13.733 -6.730 -20.163 1.00 89.75 296 TYR A N 1
ATOM 2282 C CA . TYR A 1 296 ? 13.790 -6.300 -18.772 1.00 89.75 296 TYR A CA 1
ATOM 2283 C C . TYR A 1 296 ? 15.243 -6.048 -18.347 1.00 89.75 296 TYR A C 1
ATOM 2285 O O . TYR A 1 296 ? 16.084 -6.949 -18.428 1.00 89.75 296 TYR A O 1
ATOM 2293 N N . ILE A 1 297 ? 15.526 -4.830 -17.891 1.00 88.94 297 ILE A N 1
ATOM 2294 C CA . ILE A 1 297 ? 16.807 -4.429 -17.311 1.00 88.94 297 ILE A CA 1
ATOM 2295 C C . ILE A 1 297 ? 16.540 -4.146 -15.832 1.00 88.94 297 ILE A C 1
ATOM 2297 O O . ILE A 1 297 ? 15.864 -3.162 -15.545 1.00 88.94 297 ILE A O 1
ATOM 2301 N N . PRO A 1 298 ? 17.046 -4.989 -14.913 1.00 89.50 298 PRO A N 1
ATOM 2302 C CA . PRO A 1 298 ? 16.912 -4.756 -13.483 1.00 89.50 298 PRO A CA 1
ATOM 2303 C C . PRO A 1 298 ? 17.504 -3.411 -13.056 1.00 89.50 298 PRO A C 1
ATOM 2305 O O . PRO A 1 298 ? 18.616 -3.083 -13.472 1.00 89.50 298 PRO A O 1
ATOM 2308 N N . ALA A 1 299 ? 16.787 -2.697 -12.195 1.00 90.25 299 ALA A N 1
ATOM 2309 C CA . ALA A 1 299 ? 17.213 -1.442 -11.597 1.00 90.25 299 ALA A CA 1
ATOM 2310 C C . ALA A 1 299 ? 18.501 -1.586 -10.763 1.00 90.25 299 ALA A C 1
ATOM 2312 O O . ALA A 1 299 ? 18.700 -2.577 -10.053 1.00 90.25 299 ALA A O 1
ATOM 2313 N N . ASP A 1 300 ? 19.349 -0.573 -10.914 1.00 93.00 300 ASP A N 1
ATOM 2314 C CA . ASP A 1 300 ? 20.637 -0.330 -10.260 1.00 93.00 300 ASP A CA 1
ATOM 2315 C C . ASP A 1 300 ? 20.787 1.208 -10.257 1.00 93.00 300 ASP A C 1
ATOM 2317 O O . ASP A 1 300 ? 21.190 1.822 -11.253 1.00 93.00 300 ASP A O 1
ATOM 2321 N N . VAL A 1 301 ? 20.243 1.849 -9.217 1.00 92.19 301 VAL A N 1
ATOM 2322 C CA . VAL A 1 301 ? 19.985 3.304 -9.181 1.00 92.19 301 VAL A CA 1
ATOM 2323 C C . VAL A 1 301 ? 21.252 4.148 -9.035 1.00 92.19 301 VAL A C 1
ATOM 2325 O O . VAL A 1 301 ? 21.288 5.270 -9.552 1.00 92.19 301 VAL A O 1
ATOM 2328 N N . ASP A 1 302 ? 22.283 3.641 -8.366 1.00 93.12 302 ASP A N 1
ATOM 2329 C CA . ASP A 1 302 ? 23.574 4.319 -8.204 1.00 93.12 302 ASP A CA 1
ATOM 2330 C C . ASP A 1 302 ? 24.690 3.766 -9.111 1.00 93.12 302 ASP A C 1
ATOM 2332 O O . ASP A 1 302 ? 25.766 4.369 -9.190 1.00 93.12 302 ASP A O 1
ATOM 2336 N N . SER A 1 303 ? 24.392 2.724 -9.898 1.00 95.50 303 SER A N 1
ATOM 2337 C CA . SER A 1 303 ? 25.281 2.116 -10.895 1.00 95.50 303 SER A CA 1
ATOM 2338 C C . SER A 1 303 ? 26.526 1.464 -10.289 1.00 95.50 303 SER A C 1
ATOM 2340 O O . SER A 1 303 ? 27.614 1.522 -10.879 1.00 95.50 303 SER A O 1
ATOM 2342 N N . ASP A 1 304 ? 26.378 0.847 -9.115 1.00 95.06 304 ASP A N 1
ATOM 2343 C CA . ASP A 1 304 ? 27.450 0.145 -8.406 1.00 95.06 304 ASP A CA 1
ATOM 2344 C C . ASP A 1 304 ? 27.664 -1.311 -8.880 1.00 95.06 304 ASP A C 1
ATOM 2346 O O . ASP A 1 304 ? 28.739 -1.891 -8.681 1.00 95.06 304 ASP A O 1
ATOM 2350 N N . GLY A 1 305 ? 26.695 -1.862 -9.622 1.00 95.00 305 GLY A N 1
ATOM 2351 C CA . GLY A 1 305 ? 26.704 -3.223 -10.162 1.00 95.00 305 GLY A CA 1
ATOM 2352 C C . GLY A 1 305 ? 25.919 -4.242 -9.327 1.00 95.00 305 GLY A C 1
ATOM 2353 O O . GLY A 1 305 ? 25.772 -5.397 -9.754 1.00 95.00 305 GLY A O 1
ATOM 2354 N N . VAL A 1 306 ? 25.399 -3.837 -8.172 1.00 94.88 306 VAL A N 1
ATOM 2355 C CA . VAL A 1 306 ? 24.376 -4.523 -7.386 1.00 94.88 306 VAL A CA 1
ATOM 2356 C C . VAL A 1 306 ? 23.012 -3.956 -7.791 1.00 94.88 306 VAL A C 1
ATOM 2358 O O . VAL A 1 306 ? 22.868 -2.818 -8.207 1.00 94.88 306 VAL A O 1
ATOM 2361 N N . ARG A 1 307 ? 21.977 -4.796 -7.770 1.00 93.44 307 ARG A N 1
ATOM 2362 C CA . ARG A 1 307 ? 20.618 -4.374 -8.148 1.00 93.44 307 ARG A CA 1
ATOM 2363 C C . ARG A 1 307 ? 19.885 -3.893 -6.915 1.00 93.44 307 ARG A C 1
ATOM 2365 O O . ARG A 1 307 ? 19.952 -4.612 -5.923 1.00 93.44 307 ARG A O 1
ATOM 2372 N N . ASP A 1 308 ? 19.051 -2.860 -7.026 1.00 91.75 308 ASP A N 1
ATOM 2373 C CA . ASP A 1 308 ? 18.244 -2.282 -5.934 1.00 91.75 308 ASP A CA 1
ATOM 2374 C C . ASP A 1 308 ? 17.607 -3.339 -5.000 1.00 91.75 308 ASP A C 1
ATOM 2376 O O . ASP A 1 308 ? 17.561 -3.194 -3.784 1.00 91.75 308 ASP A O 1
ATOM 2380 N N . THR A 1 309 ? 17.107 -4.447 -5.563 1.00 89.56 309 THR A N 1
ATOM 2381 C CA . THR A 1 309 ? 16.459 -5.553 -4.821 1.00 89.56 309 THR A CA 1
ATOM 2382 C C . THR A 1 309 ? 17.387 -6.408 -3.943 1.00 89.56 309 THR A C 1
ATOM 2384 O O . THR A 1 309 ? 16.905 -7.257 -3.195 1.00 89.56 309 THR A O 1
ATOM 2387 N N . LEU A 1 310 ? 18.700 -6.256 -4.103 1.00 93.69 310 LEU A N 1
ATOM 2388 C CA . LEU A 1 310 ? 19.776 -6.990 -3.427 1.00 93.69 310 LEU A CA 1
ATOM 2389 C C . LEU A 1 310 ? 20.799 -6.041 -2.783 1.00 93.69 310 LEU A C 1
ATOM 2391 O O . LEU A 1 310 ? 21.800 -6.520 -2.258 1.00 93.69 310 LEU A O 1
ATOM 2395 N N . ASP A 1 311 ? 20.554 -4.735 -2.863 1.00 96.12 311 ASP A N 1
ATOM 2396 C CA . ASP A 1 311 ? 21.464 -3.683 -2.445 1.00 96.12 311 ASP A CA 1
ATOM 2397 C C . ASP A 1 311 ? 21.078 -3.163 -1.050 1.00 96.12 311 ASP A C 1
ATOM 2399 O O . ASP A 1 311 ? 19.949 -2.723 -0.814 1.00 96.12 311 ASP A O 1
ATOM 2403 N N . ASN A 1 312 ? 22.021 -3.228 -0.111 1.00 95.75 312 ASN A N 1
ATOM 2404 C CA . ASN A 1 312 ? 21.871 -2.734 1.254 1.00 95.75 312 ASN A CA 1
ATOM 2405 C C . ASN A 1 312 ? 21.977 -1.196 1.364 1.00 95.75 312 ASN A C 1
ATOM 2407 O O . ASN A 1 312 ? 21.694 -0.647 2.433 1.00 95.75 312 ASN A O 1
ATOM 2411 N N . CYS A 1 313 ? 22.322 -0.502 0.273 1.00 95.12 313 CYS A N 1
ATOM 2412 C CA . CYS A 1 313 ? 22.471 0.947 0.175 1.00 95.12 313 CYS A CA 1
ATOM 2413 C C . CYS A 1 313 ? 22.032 1.564 -1.172 1.00 95.12 313 CYS A C 1
ATOM 2415 O O . CYS A 1 313 ? 22.648 2.547 -1.554 1.00 95.12 313 CYS A O 1
ATOM 2417 N N . VAL A 1 314 ? 20.913 1.108 -1.771 1.00 94.50 314 VAL A N 1
ATOM 2418 C CA . VAL A 1 314 ? 20.146 1.511 -3.009 1.00 94.50 314 VAL A CA 1
ATOM 2419 C C . VAL A 1 314 ? 20.375 2.894 -3.693 1.00 94.50 314 VAL A C 1
ATOM 2421 O O . VAL A 1 314 ? 19.869 3.153 -4.784 1.00 94.50 314 VAL A O 1
ATOM 2424 N N . LYS A 1 315 ? 21.015 3.874 -3.056 1.00 93.69 315 LYS A N 1
ATOM 2425 C CA . LYS A 1 315 ? 21.305 5.224 -3.566 1.00 93.69 315 LYS A CA 1
ATOM 2426 C C . LYS A 1 315 ? 22.742 5.689 -3.276 1.00 93.69 315 LYS A C 1
ATOM 2428 O O . LYS A 1 315 ? 22.999 6.896 -3.313 1.00 93.69 315 LYS A O 1
ATOM 2433 N N . THR A 1 316 ? 23.645 4.817 -2.847 1.00 92.75 316 THR A N 1
ATOM 2434 C CA . THR A 1 316 ? 24.988 5.153 -2.359 1.00 92.75 316 THR A CA 1
ATOM 2435 C C . THR A 1 316 ? 25.987 4.055 -2.716 1.00 92.75 316 THR A C 1
ATOM 2437 O O . THR A 1 316 ? 26.275 3.188 -1.898 1.00 92.75 316 THR A O 1
ATOM 2440 N N . PHE A 1 317 ? 26.574 4.206 -3.908 1.00 94.50 317 PHE A N 1
ATOM 2441 C CA . PHE A 1 317 ? 27.564 3.324 -4.530 1.00 94.50 317 PHE A CA 1
ATOM 2442 C C . PHE A 1 317 ? 28.465 2.595 -3.521 1.00 94.50 317 PHE A C 1
ATOM 2444 O O . PHE A 1 317 ? 29.384 3.192 -2.944 1.00 94.50 317 PHE A O 1
ATOM 2451 N N . ASN A 1 318 ? 28.240 1.294 -3.334 1.00 94.62 318 ASN A N 1
ATOM 2452 C CA . ASN A 1 318 ? 29.002 0.461 -2.411 1.00 94.62 318 ASN A CA 1
ATOM 2453 C C . ASN A 1 318 ? 29.165 -0.995 -2.915 1.00 94.62 318 ASN A C 1
ATOM 2455 O O . ASN A 1 318 ? 28.764 -1.928 -2.213 1.00 94.62 318 ASN A O 1
ATOM 2459 N N . PRO A 1 319 ? 29.896 -1.252 -4.031 1.00 96.19 319 PRO A N 1
ATOM 2460 C CA . PRO A 1 319 ? 29.879 -2.544 -4.754 1.00 96.19 319 PRO A CA 1
ATOM 2461 C C . PRO A 1 319 ? 30.315 -3.788 -3.965 1.00 96.19 319 PRO A C 1
ATOM 2463 O O . PRO A 1 319 ? 30.277 -4.914 -4.463 1.00 96.19 319 PRO A O 1
ATOM 2466 N N . LYS A 1 320 ? 30.840 -3.587 -2.755 1.00 95.69 320 LYS A N 1
ATOM 2467 C CA . LYS A 1 320 ? 31.253 -4.639 -1.829 1.00 95.69 320 LYS A CA 1
ATOM 2468 C C . LYS A 1 320 ? 30.159 -5.066 -0.848 1.00 95.69 320 LYS A C 1
ATOM 2470 O O . LYS A 1 320 ? 30.316 -6.127 -0.249 1.00 95.69 320 LYS A O 1
ATOM 2475 N N . GLN A 1 321 ? 29.117 -4.250 -0.665 1.00 95.62 321 GLN A N 1
ATOM 2476 C CA . GLN A 1 321 ? 27.990 -4.504 0.237 1.00 95.62 321 GLN A CA 1
ATOM 2477 C C . GLN A 1 321 ? 28.456 -4.808 1.676 1.00 95.62 321 GLN A C 1
ATOM 2479 O O . GLN A 1 321 ? 28.024 -5.773 2.304 1.00 95.62 321 GLN A O 1
ATOM 2484 N N . GLU A 1 322 ? 29.398 -3.999 2.179 1.00 93.62 322 GLU A N 1
ATOM 2485 C CA . GLU A 1 322 ? 29.886 -4.079 3.563 1.00 93.62 322 GLU A CA 1
ATOM 2486 C C . GLU A 1 322 ? 28.742 -3.669 4.526 1.00 93.62 322 GLU A C 1
ATOM 2488 O O . GLU A 1 322 ? 28.064 -2.662 4.308 1.00 93.62 322 GLU A O 1
ATOM 2493 N N . ASP A 1 323 ? 28.468 -4.539 5.502 1.00 92.06 323 ASP A N 1
ATOM 2494 C CA . ASP A 1 323 ? 27.444 -4.446 6.556 1.00 92.06 323 ASP A CA 1
ATOM 2495 C C . ASP A 1 323 ? 27.996 -5.243 7.755 1.00 92.06 323 ASP A C 1
ATOM 2497 O O . ASP A 1 323 ? 27.989 -6.486 7.767 1.00 92.06 323 ASP A O 1
ATOM 2501 N N . ILE A 1 324 ? 28.613 -4.536 8.708 1.00 87.94 324 ILE A N 1
ATOM 2502 C CA . ILE A 1 324 ? 29.351 -5.156 9.820 1.00 87.94 324 ILE A CA 1
ATOM 2503 C C . ILE A 1 324 ? 28.409 -5.746 10.879 1.00 87.94 324 ILE A C 1
ATOM 2505 O O . ILE A 1 324 ? 28.694 -6.829 11.409 1.00 87.94 324 ILE A O 1
ATOM 2509 N N . ASP A 1 325 ? 27.304 -5.065 11.198 1.00 86.06 325 ASP A N 1
ATOM 2510 C CA . ASP A 1 325 ? 26.372 -5.480 12.257 1.00 86.06 325 ASP A CA 1
ATOM 2511 C C . ASP A 1 325 ? 25.286 -6.465 11.768 1.00 86.06 325 ASP A C 1
ATOM 2513 O O . ASP A 1 325 ? 24.697 -7.195 12.576 1.00 86.06 325 ASP A O 1
ATOM 2517 N N . ARG A 1 326 ? 25.121 -6.580 10.443 1.00 92.31 326 ARG A N 1
ATOM 2518 C CA . ARG A 1 326 ? 24.162 -7.424 9.714 1.00 92.31 326 ARG A CA 1
ATOM 2519 C C . ARG A 1 326 ? 22.710 -7.026 9.924 1.00 92.31 326 ARG A C 1
ATOM 2521 O O . ARG A 1 326 ? 21.829 -7.895 9.939 1.00 92.31 326 ARG A O 1
ATOM 2528 N N . ASN A 1 327 ? 22.448 -5.733 10.090 1.00 90.31 327 ASN A N 1
ATOM 2529 C CA . ASN A 1 327 ? 21.091 -5.211 10.201 1.00 90.31 327 ASN A CA 1
ATOM 2530 C C . ASN A 1 327 ? 20.360 -5.138 8.840 1.00 90.31 327 ASN A C 1
ATOM 2532 O O . ASN A 1 327 ? 19.127 -5.054 8.823 1.00 90.31 327 ASN A O 1
ATOM 2536 N N . GLY A 1 328 ? 21.084 -5.267 7.718 1.00 91.56 328 GLY A N 1
ATOM 2537 C CA . GLY A 1 328 ? 20.541 -5.239 6.356 1.00 91.56 328 GLY A CA 1
ATOM 2538 C C . GLY A 1 328 ? 20.630 -3.877 5.663 1.00 91.56 328 GLY A C 1
ATOM 2539 O O . GLY A 1 328 ? 20.153 -3.743 4.535 1.00 91.56 328 GLY A O 1
ATOM 2540 N N . ARG A 1 329 ? 21.235 -2.884 6.317 1.00 93.44 329 ARG A N 1
ATOM 2541 C CA . ARG A 1 329 ? 21.675 -1.607 5.754 1.00 93.44 329 ARG A CA 1
ATOM 2542 C C . ARG A 1 329 ? 23.198 -1.628 5.666 1.00 93.44 329 ARG A C 1
ATOM 2544 O O . ARG A 1 329 ? 23.858 -2.136 6.562 1.00 93.44 329 ARG A O 1
ATOM 2551 N N . GLY A 1 330 ? 23.761 -1.121 4.576 1.00 93.94 330 GLY A N 1
ATOM 2552 C CA . GLY A 1 330 ? 25.213 -1.108 4.416 1.00 93.94 330 GLY A CA 1
ATOM 2553 C C . GLY A 1 330 ? 25.889 0.020 5.188 1.00 93.94 330 GLY A C 1
ATOM 2554 O O . GLY A 1 330 ? 25.345 1.120 5.316 1.00 93.94 330 GLY A O 1
ATOM 2555 N N . ASP A 1 331 ? 27.136 -0.219 5.594 1.00 90.12 331 ASP A N 1
ATOM 2556 C CA . ASP A 1 331 ? 27.967 0.759 6.310 1.00 90.12 331 ASP A CA 1
ATOM 2557 C C . ASP A 1 331 ? 28.154 2.060 5.492 1.00 90.12 331 ASP A C 1
ATOM 2559 O O . ASP A 1 331 ? 28.362 3.138 6.039 1.00 90.12 331 ASP A O 1
ATOM 2563 N N . ALA A 1 332 ? 28.044 1.983 4.160 1.00 91.75 332 ALA A N 1
ATOM 2564 C CA . ALA A 1 332 ? 28.188 3.122 3.252 1.00 91.75 332 ALA A CA 1
ATOM 2565 C C . ALA A 1 332 ? 27.037 4.142 3.311 1.00 91.75 332 ALA A C 1
ATOM 2567 O O . ALA A 1 332 ? 27.215 5.287 2.896 1.00 91.75 332 ALA A O 1
ATOM 2568 N N . CYS A 1 333 ? 25.864 3.733 3.797 1.00 91.94 333 CYS A N 1
ATOM 2569 C CA . CYS A 1 333 ? 24.675 4.573 3.918 1.00 91.94 333 CYS A CA 1
ATOM 2570 C C . CYS A 1 333 ? 24.126 4.593 5.349 1.00 91.94 333 CYS A C 1
ATOM 2572 O O . CYS A 1 333 ? 22.964 4.969 5.555 1.00 91.94 333 CYS A O 1
ATOM 2574 N N . GLU A 1 334 ? 24.938 4.185 6.325 1.00 92.06 334 GLU A N 1
ATOM 2575 C CA . GLU A 1 334 ? 24.643 4.215 7.750 1.00 92.06 334 GLU A CA 1
ATOM 2576 C C . GLU A 1 334 ? 25.601 5.147 8.507 1.00 92.06 334 GLU A C 1
ATOM 2578 O O . GLU A 1 334 ? 26.731 5.397 8.101 1.00 92.06 334 GLU A O 1
ATOM 2583 N N . ASP A 1 335 ? 25.071 5.683 9.597 1.00 90.12 335 ASP A N 1
ATOM 2584 C CA . ASP A 1 335 ? 25.673 6.571 10.578 1.00 90.12 335 ASP A CA 1
ATOM 2585 C C . ASP A 1 335 ? 25.244 5.960 11.927 1.00 90.12 335 ASP A C 1
ATOM 2587 O O . ASP A 1 335 ? 24.068 6.049 12.319 1.00 90.12 335 ASP A O 1
ATOM 2591 N N . PHE A 1 336 ? 26.138 5.179 12.547 1.00 88.81 336 PHE A N 1
ATOM 2592 C CA . PHE A 1 336 ? 25.816 4.400 13.751 1.00 88.81 336 PHE A CA 1
ATOM 2593 C C . PHE A 1 336 ? 25.608 5.297 14.976 1.00 88.81 336 PHE A C 1
ATOM 2595 O O . PHE A 1 336 ? 24.778 4.980 15.839 1.00 88.81 336 PHE A O 1
ATOM 2602 N N . ASP A 1 337 ? 26.346 6.402 15.066 1.00 89.88 337 ASP A N 1
ATOM 2603 C CA . ASP A 1 337 ? 26.461 7.206 16.282 1.00 89.88 337 ASP A CA 1
ATOM 2604 C C . ASP A 1 337 ? 25.650 8.519 16.250 1.00 89.88 337 ASP A C 1
ATOM 2606 O O . ASP A 1 337 ? 25.220 9.018 17.301 1.00 89.88 337 ASP A O 1
ATOM 2610 N N . ARG A 1 338 ? 25.274 8.951 15.041 1.00 93.56 338 ARG A N 1
ATOM 2611 C CA . ARG A 1 338 ? 24.382 10.063 14.695 1.00 93.56 338 ARG A CA 1
ATOM 2612 C C . ARG A 1 338 ? 24.995 11.443 14.873 1.00 93.56 338 ARG A C 1
ATOM 2614 O O . ARG A 1 338 ? 24.279 12.383 15.242 1.00 93.56 338 ARG A O 1
ATOM 2621 N N . ASP A 1 339 ? 26.288 11.579 14.602 1.00 93.38 339 ASP A N 1
ATOM 2622 C CA . ASP A 1 339 ? 26.965 12.873 14.503 1.00 93.38 339 ASP A CA 1
ATOM 2623 C C . ASP A 1 339 ? 26.781 13.575 13.135 1.00 93.38 339 ASP A C 1
ATOM 2625 O O . ASP A 1 339 ? 26.975 14.791 13.026 1.00 93.38 339 ASP A O 1
ATOM 2629 N N . GLY A 1 340 ? 26.309 12.848 12.114 1.00 91.75 340 GLY A N 1
ATOM 2630 C CA . GLY A 1 340 ? 26.048 13.359 10.769 1.00 91.75 340 GLY A CA 1
ATOM 2631 C C . GLY A 1 340 ? 27.094 13.000 9.708 1.00 91.75 340 GLY A C 1
ATOM 2632 O O . GLY A 1 340 ? 26.921 13.420 8.557 1.00 91.75 340 GLY A O 1
ATOM 2633 N N . TYR A 1 341 ? 28.129 12.230 10.046 1.00 89.81 341 TYR A N 1
ATOM 2634 C CA . TYR A 1 341 ? 29.015 11.566 9.088 1.00 89.81 341 TYR A CA 1
ATOM 2635 C C . TYR A 1 341 ? 28.587 10.099 8.901 1.00 89.81 341 TYR A C 1
ATOM 2637 O O . TYR A 1 341 ? 28.030 9.471 9.792 1.00 89.81 341 TYR A O 1
ATOM 2645 N N . MET A 1 342 ? 28.772 9.553 7.695 1.00 88.94 342 MET A N 1
ATOM 2646 C CA . MET A 1 342 ? 28.490 8.133 7.434 1.00 88.94 342 MET A CA 1
ATOM 2647 C C . MET A 1 342 ? 29.706 7.297 7.839 1.00 88.94 342 MET A C 1
ATOM 2649 O O . MET A 1 342 ? 30.838 7.742 7.642 1.00 88.94 342 MET A O 1
ATOM 2653 N N . ASN A 1 343 ? 29.494 6.066 8.306 1.00 86.31 343 ASN A N 1
ATOM 2654 C CA . ASN A 1 343 ? 30.536 5.187 8.861 1.00 86.31 343 ASN A CA 1
ATOM 2655 C C . ASN A 1 343 ? 31.749 4.977 7.924 1.00 86.31 343 ASN A C 1
ATOM 2657 O O . ASN A 1 343 ? 32.839 4.641 8.379 1.00 86.31 343 ASN A O 1
ATOM 2661 N N . ASN A 1 344 ? 31.569 5.137 6.607 1.00 82.94 344 ASN A N 1
ATOM 2662 C CA . ASN A 1 344 ? 32.619 4.994 5.592 1.00 82.94 344 ASN A CA 1
ATOM 2663 C C . ASN A 1 344 ? 33.520 6.235 5.401 1.00 82.94 344 ASN A C 1
ATOM 2665 O O . ASN A 1 344 ? 34.521 6.145 4.686 1.00 82.94 344 ASN A O 1
ATOM 2669 N N . VAL A 1 345 ? 33.156 7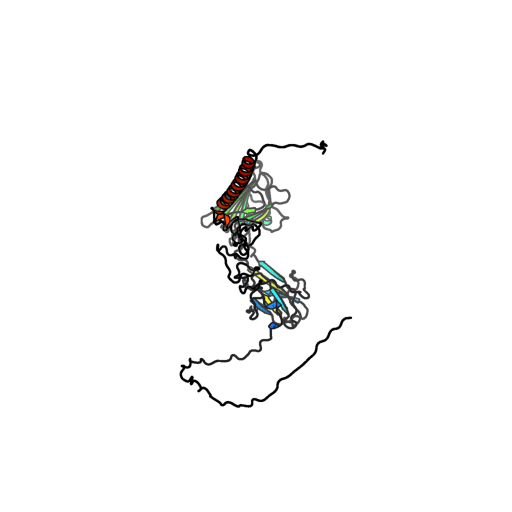.381 5.981 1.00 88.12 345 VAL A N 1
ATOM 2670 C CA . VAL A 1 345 ? 33.907 8.653 5.935 1.00 88.12 345 VAL A CA 1
ATOM 2671 C C . VAL A 1 345 ? 34.151 9.263 7.318 1.00 88.12 345 VAL A C 1
ATOM 2673 O O . VAL A 1 345 ? 34.849 10.270 7.411 1.00 88.12 345 VAL A O 1
ATOM 2676 N N . ASP A 1 346 ? 33.580 8.664 8.357 1.00 91.69 346 ASP A N 1
ATOM 2677 C CA . ASP A 1 346 ? 33.748 9.023 9.758 1.00 91.69 346 ASP A CA 1
ATOM 2678 C C . ASP A 1 346 ? 35.049 8.423 10.331 1.00 91.69 346 ASP A C 1
ATOM 2680 O O . ASP A 1 346 ? 35.328 7.233 10.161 1.00 91.69 346 ASP A O 1
ATOM 2684 N N . ASN A 1 347 ? 35.859 9.243 11.007 1.00 93.94 347 ASN A N 1
ATOM 2685 C CA . ASN A 1 347 ? 37.069 8.796 11.702 1.00 93.94 347 ASN A CA 1
ATOM 2686 C C . ASN A 1 347 ? 36.810 8.218 13.109 1.00 93.94 347 ASN A C 1
ATOM 2688 O O . ASN A 1 347 ? 37.738 7.674 13.712 1.00 93.94 347 ASN A O 1
ATOM 2692 N N . CYS A 1 348 ? 35.571 8.273 13.609 1.00 94.31 348 CYS A N 1
ATOM 2693 C CA . CYS A 1 348 ? 35.101 7.610 14.824 1.00 94.31 348 CYS A CA 1
ATOM 2694 C C . CYS A 1 348 ? 33.702 6.955 14.701 1.00 94.31 348 CYS A C 1
ATOM 2696 O O . CYS A 1 348 ? 32.850 7.271 15.528 1.00 94.31 348 CYS A O 1
ATOM 2698 N N . PRO A 1 349 ? 33.489 5.924 13.841 1.00 91.25 349 PRO A N 1
ATOM 2699 C CA . PRO A 1 349 ? 32.170 5.337 13.495 1.00 91.25 349 PRO A CA 1
ATOM 2700 C C . PRO A 1 349 ? 31.261 4.780 14.610 1.00 91.25 349 PRO A C 1
ATOM 2702 O O . PRO A 1 349 ? 30.315 4.056 14.322 1.00 91.25 349 PRO A O 1
ATOM 2705 N N . ASN A 1 350 ? 31.574 4.973 15.891 1.00 91.06 350 ASN A N 1
ATOM 2706 C CA . ASN A 1 350 ? 30.798 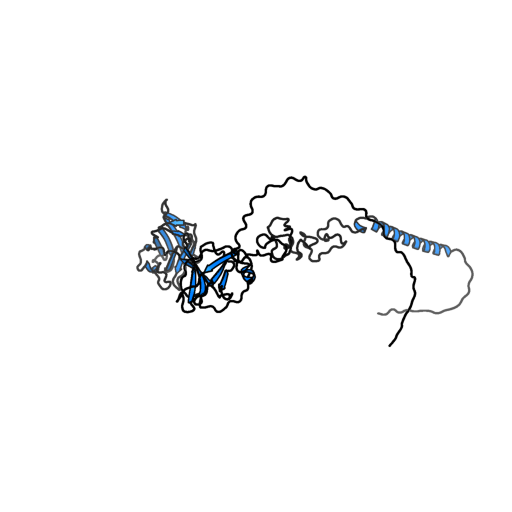4.506 17.043 1.00 91.06 350 ASN A CA 1
ATOM 2707 C C . ASN A 1 350 ? 30.750 5.551 18.188 1.00 91.06 350 ASN A C 1
ATOM 2709 O O . ASN A 1 350 ? 30.302 5.230 19.294 1.00 91.06 350 ASN A O 1
ATOM 2713 N N . ASN A 1 351 ? 31.277 6.762 17.982 1.00 93.56 351 ASN A N 1
ATOM 2714 C CA . ASN A 1 351 ? 31.704 7.693 19.026 1.00 93.56 351 ASN A CA 1
ATOM 2715 C C . ASN A 1 351 ? 31.527 9.175 18.595 1.00 93.56 351 ASN A C 1
ATOM 2717 O O . ASN A 1 351 ? 32.502 9.790 18.159 1.00 93.56 351 ASN A O 1
ATOM 2721 N N . PRO A 1 352 ? 30.353 9.802 18.847 1.00 95.88 352 PRO A N 1
ATOM 2722 C CA . PRO A 1 352 ? 29.921 11.004 18.126 1.00 95.88 352 PRO A CA 1
ATOM 2723 C C . PRO A 1 352 ? 30.891 12.182 18.193 1.00 95.88 352 PRO A C 1
ATOM 2725 O O . PRO A 1 352 ? 31.123 12.743 19.274 1.00 95.88 352 PRO A O 1
ATOM 2728 N N . ASN A 1 353 ? 31.394 12.621 17.039 1.00 94.94 353 ASN A N 1
ATOM 2729 C CA . ASN A 1 353 ? 32.422 13.651 16.951 1.00 94.94 353 ASN A CA 1
ATOM 2730 C C . ASN A 1 353 ? 32.219 14.624 15.773 1.00 94.94 353 ASN A C 1
ATOM 2732 O O . ASN A 1 353 ? 33.134 14.844 14.995 1.00 94.94 353 ASN A O 1
ATOM 2736 N N . TYR A 1 354 ? 31.080 15.333 15.748 1.00 94.88 354 TYR A N 1
ATOM 2737 C CA . TYR A 1 354 ? 30.631 16.346 14.759 1.00 94.88 354 TYR A CA 1
ATOM 2738 C C . TYR A 1 354 ? 31.686 17.265 14.088 1.00 94.88 354 TYR A C 1
ATOM 2740 O O . TYR A 1 354 ? 31.410 17.890 13.060 1.00 94.88 354 TYR A O 1
ATOM 2748 N N . ASN A 1 355 ? 32.851 17.469 14.706 1.00 94.94 355 ASN A N 1
ATOM 2749 C CA . ASN A 1 355 ? 33.958 18.273 14.188 1.00 94.94 355 ASN A CA 1
ATOM 2750 C C . ASN A 1 355 ? 35.043 17.462 13.447 1.00 94.94 355 ASN A C 1
ATOM 2752 O O . ASN A 1 355 ? 35.974 18.089 12.943 1.00 94.94 355 ASN A O 1
ATOM 2756 N N . GLN A 1 356 ? 34.938 16.128 13.416 1.00 95.56 356 GLN A N 1
ATOM 2757 C CA . GLN A 1 356 ? 35.875 15.154 12.841 1.00 95.56 356 GLN A CA 1
ATOM 2758 C C . GLN A 1 356 ? 37.335 15.480 13.192 1.00 95.56 356 GLN A C 1
ATOM 2760 O O . GLN A 1 356 ? 38.229 15.458 12.346 1.00 95.56 356 GLN A O 1
ATOM 2765 N N . ARG A 1 357 ? 37.576 15.878 14.452 1.00 94.75 357 ARG A N 1
ATOM 2766 C CA . ARG A 1 357 ? 38.906 16.303 14.903 1.00 94.75 357 ARG A CA 1
ATOM 2767 C C . ARG A 1 357 ? 39.830 15.090 15.005 1.00 94.75 357 ARG A C 1
ATOM 2769 O O . ARG A 1 357 ? 39.519 14.140 15.712 1.00 94.75 357 ARG A O 1
ATOM 2776 N N . ASP A 1 358 ? 40.943 15.190 14.299 1.00 92.19 358 ASP A N 1
ATOM 2777 C CA . ASP A 1 358 ? 42.093 14.292 14.303 1.00 92.19 358 ASP A CA 1
ATOM 2778 C C . ASP A 1 358 ? 43.318 15.223 14.381 1.00 92.19 358 ASP A C 1
ATOM 2780 O O . ASP A 1 358 ? 43.586 15.997 13.452 1.00 92.19 358 ASP A O 1
ATOM 2784 N N . GLU A 1 359 ? 43.949 15.309 15.557 1.00 88.81 359 GLU A N 1
ATOM 2785 C CA . GLU A 1 359 ? 45.013 16.288 15.823 1.00 88.81 359 GLU A CA 1
ATOM 2786 C C . GLU A 1 359 ? 46.398 15.862 15.303 1.00 88.81 359 GLU A C 1
ATOM 2788 O O . GLU A 1 359 ? 47.223 16.743 15.025 1.00 88.81 359 GLU A O 1
ATOM 2793 N N . ASP A 1 360 ? 46.674 14.562 15.154 1.00 86.94 360 ASP A N 1
ATOM 2794 C CA . ASP A 1 360 ? 47.973 14.062 14.677 1.00 86.94 360 ASP A CA 1
ATOM 2795 C C . ASP A 1 360 ? 47.962 13.426 13.273 1.00 86.94 360 ASP A C 1
ATOM 2797 O O . ASP A 1 360 ? 49.026 13.324 12.647 1.00 86.94 360 ASP A O 1
ATOM 2801 N N . GLY A 1 361 ? 46.778 13.197 12.704 1.00 90.00 361 GLY A N 1
ATOM 2802 C CA . GLY A 1 361 ? 46.540 12.900 11.295 1.00 90.00 361 GLY A CA 1
ATOM 2803 C C . GLY A 1 361 ? 46.674 11.425 10.929 1.00 90.00 361 GLY A C 1
ATOM 2804 O O . GLY A 1 361 ? 47.055 11.133 9.789 1.00 90.00 361 GLY A O 1
ATOM 2805 N N . ASP A 1 362 ? 46.447 10.508 11.873 1.00 89.12 362 ASP A N 1
ATOM 2806 C CA . ASP A 1 362 ? 46.585 9.066 11.642 1.00 89.12 362 ASP A CA 1
ATOM 2807 C C . ASP A 1 362 ? 45.331 8.403 11.030 1.00 89.12 362 ASP A C 1
ATOM 2809 O O . ASP A 1 362 ? 45.428 7.305 10.468 1.00 89.12 362 ASP A O 1
ATOM 2813 N N . GLY A 1 363 ? 44.197 9.117 11.020 1.00 90.25 363 GLY A N 1
ATOM 2814 C CA . GLY A 1 363 ? 42.915 8.665 10.484 1.00 90.25 363 GLY A CA 1
ATOM 2815 C C . GLY A 1 363 ? 41.927 8.139 11.530 1.00 90.25 363 GLY A C 1
ATOM 2816 O O . GLY A 1 363 ? 40.827 7.745 11.142 1.00 90.25 363 GLY A O 1
ATOM 2817 N N . ILE A 1 364 ? 42.283 8.141 12.816 1.00 92.38 364 ILE A N 1
ATOM 2818 C CA . ILE A 1 364 ? 41.392 7.870 13.950 1.00 92.38 364 ILE A CA 1
ATOM 2819 C C . ILE A 1 364 ? 41.087 9.206 14.642 1.00 92.38 364 ILE A C 1
ATOM 2821 O O . ILE A 1 364 ? 41.983 9.990 14.935 1.00 92.38 364 ILE A O 1
ATOM 2825 N N . GLY A 1 365 ? 39.813 9.513 14.891 1.00 93.94 365 GLY A N 1
ATOM 2826 C CA . GLY A 1 365 ? 39.449 10.786 15.519 1.00 93.94 365 GLY A CA 1
ATOM 2827 C C . GLY A 1 365 ? 39.766 10.834 17.018 1.00 93.94 365 GLY A C 1
ATOM 2828 O O . GLY A 1 365 ? 39.627 9.839 17.729 1.00 93.94 365 GLY A O 1
ATOM 2829 N N . ASP A 1 366 ? 40.066 12.025 17.544 1.00 92.25 366 ASP A N 1
ATOM 2830 C CA . ASP A 1 366 ? 40.445 12.272 18.950 1.00 92.25 366 ASP A CA 1
ATOM 2831 C C . ASP A 1 366 ? 39.457 11.708 20.002 1.00 92.25 366 ASP A C 1
ATOM 2833 O O . ASP A 1 366 ? 39.775 11.610 21.187 1.00 92.25 366 ASP A O 1
ATOM 2837 N N . VAL A 1 367 ? 38.207 11.440 19.605 1.00 94.12 367 VAL A N 1
ATOM 2838 C CA . VAL A 1 367 ? 37.121 10.976 20.489 1.00 94.12 367 VAL A CA 1
ATOM 2839 C C . VAL A 1 367 ? 37.138 9.454 20.676 1.00 94.12 367 VAL A C 1
ATOM 2841 O O . VAL A 1 367 ? 36.655 8.959 21.698 1.00 94.12 367 VAL A O 1
ATOM 2844 N N . CYS A 1 368 ? 37.696 8.718 19.714 1.00 91.81 368 CYS A N 1
ATOM 2845 C CA . CYS A 1 368 ? 37.814 7.262 19.721 1.00 91.81 368 CYS A CA 1
ATOM 2846 C C . CYS A 1 368 ? 39.270 6.771 19.694 1.00 91.81 368 CYS A C 1
ATOM 2848 O O . CYS A 1 368 ? 39.504 5.589 19.964 1.00 91.81 368 CYS A O 1
ATOM 2850 N N . ASP A 1 369 ? 40.239 7.652 19.429 1.00 90.50 369 ASP A N 1
ATOM 2851 C CA . ASP A 1 369 ? 41.651 7.342 19.604 1.00 90.50 369 ASP A CA 1
ATOM 2852 C C . ASP A 1 369 ? 41.970 7.034 21.080 1.00 90.50 369 ASP A C 1
ATOM 2854 O O . ASP A 1 369 ? 41.495 7.669 22.027 1.00 90.50 369 ASP A O 1
ATOM 2858 N N . SER A 1 370 ? 42.787 6.002 21.267 1.00 82.94 370 SER A N 1
ATOM 2859 C CA . SER A 1 370 ? 43.312 5.566 22.561 1.00 82.94 370 SER A CA 1
ATOM 2860 C C . SER A 1 370 ? 44.842 5.450 22.578 1.00 82.94 370 SER A C 1
ATOM 2862 O O . SER A 1 370 ? 45.414 5.157 23.634 1.00 82.94 370 SER A O 1
ATOM 2864 N N . GLU A 1 371 ? 45.510 5.714 21.449 1.00 73.81 371 GLU A N 1
ATOM 2865 C CA . GLU A 1 371 ? 46.957 5.650 21.247 1.00 73.81 371 GLU A CA 1
ATOM 2866 C C . GLU A 1 371 ? 47.516 6.960 20.650 1.00 73.81 371 GLU A C 1
ATOM 2868 O O . GLU A 1 371 ? 48.105 6.941 19.573 1.00 73.81 371 GLU A O 1
ATOM 2873 N N . GLU A 1 372 ? 47.438 8.061 21.417 1.00 66.19 372 GLU A N 1
ATOM 2874 C CA . GLU A 1 372 ? 48.034 9.382 21.104 1.00 66.19 372 GLU A CA 1
ATOM 2875 C C . GLU A 1 372 ? 49.419 9.251 20.425 1.00 66.19 372 GLU A C 1
ATOM 2877 O O . GLU A 1 372 ? 50.456 8.993 21.063 1.00 66.19 372 GLU A O 1
ATOM 2882 N N . SER A 1 373 ? 49.436 9.407 19.098 1.00 67.25 373 SER A N 1
ATOM 2883 C CA . SER A 1 373 ? 50.591 9.124 18.238 1.00 67.25 373 SER A CA 1
ATOM 2884 C C . SER A 1 373 ? 51.553 10.314 18.126 1.00 67.25 373 SER A C 1
ATOM 2886 O O . SER A 1 373 ? 52.699 10.175 17.663 1.00 67.25 373 SER A O 1
ATOM 2888 N N . ARG A 1 374 ? 51.150 11.470 18.665 1.00 70.62 374 ARG A N 1
ATOM 2889 C CA . ARG A 1 374 ? 51.932 12.698 18.846 1.00 70.62 374 ARG A CA 1
ATOM 2890 C C . ARG A 1 374 ? 53.330 12.411 19.408 1.00 70.62 374 ARG A C 1
ATOM 2892 O O . ARG A 1 374 ? 53.527 11.856 20.494 1.00 70.62 374 ARG A O 1
ATOM 2899 N N . PHE A 1 375 ? 54.358 12.883 18.696 1.00 71.06 375 PHE A N 1
ATOM 2900 C CA . PHE A 1 375 ? 55.771 12.624 19.022 1.00 71.06 375 PHE A CA 1
ATOM 2901 C C . PHE A 1 375 ? 56.154 12.951 20.479 1.00 71.06 375 PHE A C 1
ATOM 2903 O O . PHE A 1 375 ? 56.997 12.260 21.057 1.00 71.06 375 PHE A O 1
ATOM 2910 N N . THR A 1 376 ? 55.558 13.992 21.068 1.00 66.69 376 THR A N 1
ATOM 2911 C CA . THR A 1 376 ? 55.812 14.453 22.444 1.00 66.69 376 THR A CA 1
ATOM 2912 C C . THR A 1 376 ? 55.174 13.582 23.526 1.00 66.69 376 THR A C 1
ATOM 2914 O O . THR A 1 376 ? 55.700 13.540 24.637 1.00 66.69 376 THR A O 1
ATOM 2917 N N . GLU A 1 377 ? 54.088 12.878 23.212 1.00 63.38 377 GLU A N 1
ATOM 2918 C CA . GLU A 1 377 ? 53.347 12.012 24.143 1.00 63.38 377 GLU A CA 1
ATOM 2919 C C . GLU A 1 377 ? 53.946 10.602 24.128 1.00 63.38 377 GLU A C 1
ATOM 2921 O O . GLU A 1 377 ? 54.344 10.064 25.170 1.00 63.38 377 GLU A O 1
ATOM 2926 N N . ARG A 1 378 ? 54.196 10.081 22.917 1.00 70.12 378 ARG A N 1
ATOM 2927 C CA . ARG A 1 378 ? 54.994 8.871 22.679 1.00 70.12 378 ARG A CA 1
ATOM 2928 C C . ARG A 1 378 ? 56.383 8.951 23.322 1.00 70.12 378 ARG A C 1
ATOM 2930 O O . ARG A 1 378 ? 56.870 7.970 23.884 1.00 70.12 378 ARG A O 1
ATOM 2937 N N . ASN A 1 379 ? 57.025 10.122 23.282 1.00 79.38 379 ASN A N 1
ATOM 2938 C CA . ASN A 1 379 ? 58.325 10.368 23.911 1.00 79.38 379 ASN A CA 1
ATOM 2939 C C . ASN A 1 379 ? 58.207 11.248 25.161 1.00 79.38 379 ASN A C 1
ATOM 2941 O O . ASN A 1 379 ? 58.680 12.385 25.179 1.00 79.38 379 ASN A O 1
ATOM 2945 N N . LYS A 1 380 ? 57.699 10.672 26.258 1.00 79.62 380 LYS A N 1
ATOM 2946 C CA . LYS A 1 380 ? 57.539 11.324 27.579 1.00 79.62 380 LYS A CA 1
ATOM 2947 C C . LYS A 1 380 ? 58.789 12.032 28.138 1.00 79.62 380 LYS A C 1
ATOM 2949 O O . LYS A 1 380 ? 58.678 12.791 29.095 1.00 79.62 380 LYS A O 1
ATOM 2954 N N . TRP A 1 381 ? 59.979 11.800 27.575 1.00 82.62 381 TRP A N 1
ATOM 2955 C CA . TRP A 1 381 ? 61.235 12.476 27.928 1.00 82.62 381 TRP A CA 1
ATOM 2956 C C . TRP A 1 381 ? 61.435 13.844 27.244 1.00 82.62 381 TRP A C 1
ATOM 2958 O O . TRP A 1 381 ? 62.211 14.660 27.743 1.00 82.62 381 TRP A O 1
ATOM 2968 N N . VAL A 1 382 ? 60.750 14.122 26.129 1.00 85.06 382 VAL A N 1
ATOM 2969 C CA . VAL A 1 382 ? 60.951 15.335 25.312 1.00 85.06 382 VAL A CA 1
ATOM 2970 C C . VAL A 1 382 ? 60.635 16.628 26.084 1.00 85.06 382 VAL A C 1
ATOM 2972 O O . VAL A 1 382 ? 61.489 17.521 26.074 1.00 85.06 382 VAL A O 1
ATOM 2975 N N . PRO A 1 383 ? 59.519 16.741 26.841 1.00 83.31 383 PRO A N 1
ATOM 2976 C CA . PRO A 1 383 ? 59.265 17.920 27.676 1.00 83.31 383 PRO A CA 1
ATOM 2977 C C . PRO A 1 383 ? 60.354 18.150 28.735 1.00 83.31 383 PRO A C 1
ATOM 2979 O O . PRO A 1 383 ? 60.779 19.284 28.956 1.00 83.31 383 PRO A O 1
ATOM 2982 N N . TRP A 1 384 ? 60.872 17.078 29.346 1.00 87.38 384 TRP A N 1
ATOM 2983 C CA . TRP A 1 384 ? 61.932 17.160 30.358 1.00 87.38 384 TRP A CA 1
ATOM 2984 C C . TRP A 1 384 ? 63.271 17.620 29.783 1.00 87.38 384 TRP A C 1
ATOM 2986 O O . TRP A 1 384 ? 63.981 18.376 30.443 1.00 87.38 384 TRP A O 1
ATOM 2996 N N . VAL A 1 385 ? 63.606 17.229 28.550 1.00 90.81 385 VAL A N 1
ATOM 2997 C CA . VAL A 1 385 ? 64.787 17.760 27.851 1.00 90.81 385 VAL A CA 1
ATOM 2998 C C . VAL A 1 385 ? 64.600 19.238 27.503 1.00 90.81 385 VAL A C 1
ATOM 3000 O O . VAL A 1 385 ? 65.531 20.015 27.706 1.00 90.81 385 VAL A O 1
ATOM 3003 N N . GLY A 1 386 ? 63.402 19.663 27.087 1.00 88.44 386 GLY A N 1
ATOM 3004 C CA . GLY A 1 386 ? 63.084 21.083 26.891 1.00 88.44 386 GLY A CA 1
ATOM 3005 C C . GLY A 1 386 ? 63.280 21.918 28.165 1.00 88.44 386 GLY A C 1
ATOM 3006 O O . GLY A 1 386 ? 64.003 22.917 28.153 1.00 88.44 386 GLY A O 1
ATOM 3007 N N . ILE A 1 387 ? 62.710 21.468 29.289 1.00 90.75 387 ILE A N 1
ATOM 3008 C CA . ILE A 1 387 ? 62.855 22.116 30.605 1.00 90.75 387 ILE A CA 1
ATOM 3009 C C . ILE A 1 387 ? 64.320 22.111 31.068 1.00 90.75 387 ILE A C 1
ATOM 3011 O O . ILE A 1 387 ? 64.823 23.134 31.533 1.00 90.75 387 ILE A O 1
ATOM 3015 N N . GLY A 1 388 ? 65.029 20.988 30.911 1.00 91.44 388 GLY A N 1
ATOM 3016 C CA . GLY A 1 388 ? 66.441 20.861 31.279 1.00 91.44 388 GLY A CA 1
ATOM 3017 C C . GLY A 1 388 ? 67.346 21.814 30.496 1.00 91.44 388 GLY A C 1
ATOM 3018 O O . GLY A 1 388 ? 68.200 22.475 31.086 1.00 91.44 388 GLY A O 1
ATOM 3019 N N . MET A 1 389 ? 67.114 21.954 29.187 1.00 93.38 389 MET A N 1
ATOM 3020 C CA . MET A 1 389 ? 67.822 22.917 28.338 1.00 93.38 389 MET A CA 1
ATOM 3021 C C . MET A 1 389 ? 67.531 24.365 28.758 1.00 93.38 389 MET A C 1
ATOM 3023 O O . MET A 1 389 ? 68.464 25.158 28.881 1.00 93.38 389 MET A O 1
ATOM 3027 N N . ALA A 1 390 ? 66.273 24.710 29.053 1.00 91.44 390 ALA A N 1
ATOM 3028 C CA . ALA A 1 390 ? 65.909 26.045 29.534 1.00 91.44 390 ALA A CA 1
ATOM 3029 C C . ALA A 1 390 ? 66.562 26.377 30.892 1.00 91.44 390 ALA A C 1
ATOM 3031 O O . ALA A 1 390 ? 67.138 27.454 31.060 1.00 91.44 390 ALA A O 1
ATOM 3032 N N . ALA A 1 391 ? 66.547 25.436 31.841 1.00 92.81 391 ALA A N 1
ATOM 3033 C CA . ALA A 1 391 ? 67.203 25.587 33.141 1.00 92.81 391 ALA A CA 1
ATOM 3034 C C . ALA A 1 391 ? 68.729 25.749 33.009 1.00 92.81 391 ALA A C 1
ATOM 3036 O O . ALA A 1 391 ? 69.328 26.567 33.709 1.00 92.81 391 ALA A O 1
ATOM 3037 N N . LEU A 1 392 ? 69.355 25.022 32.077 1.00 93.62 392 LEU A N 1
ATOM 3038 C CA . LEU A 1 392 ? 70.782 25.137 31.772 1.00 93.62 392 LEU A CA 1
ATOM 3039 C C . LEU A 1 392 ? 71.126 26.514 31.179 1.00 93.62 392 LEU A C 1
ATOM 3041 O O . LEU A 1 392 ? 72.105 27.126 31.603 1.00 93.62 392 LEU A O 1
ATOM 3045 N N . VAL A 1 393 ? 70.301 27.049 30.270 1.00 93.81 393 VAL A N 1
ATOM 3046 C CA . VAL A 1 393 ? 70.462 28.416 29.735 1.00 93.81 393 VAL A CA 1
ATOM 3047 C C . VAL A 1 393 ? 70.337 29.468 30.844 1.00 93.81 393 VAL A C 1
ATOM 3049 O O . VAL A 1 393 ? 71.167 30.376 30.915 1.00 93.81 393 VAL A O 1
ATOM 3052 N N . ILE A 1 394 ? 69.368 29.326 31.755 1.00 92.50 394 ILE A N 1
ATOM 3053 C CA . ILE A 1 394 ? 69.209 30.221 32.915 1.00 92.50 394 ILE A CA 1
ATOM 3054 C C . ILE A 1 394 ? 70.431 30.145 33.845 1.00 92.50 394 ILE A C 1
ATOM 3056 O O . ILE A 1 394 ? 70.919 31.182 34.293 1.00 92.50 394 ILE A O 1
ATOM 3060 N N . LEU A 1 395 ? 70.982 28.952 34.094 1.00 90.81 395 LEU A N 1
ATOM 3061 C CA . LEU A 1 395 ? 72.217 28.774 34.872 1.00 90.81 395 LEU A CA 1
ATOM 3062 C C . LEU A 1 395 ? 73.439 29.426 34.207 1.00 90.81 395 LEU A C 1
ATOM 3064 O O . LEU A 1 395 ? 74.241 30.066 34.892 1.00 90.81 395 LEU A O 1
ATOM 3068 N N . ILE A 1 396 ? 73.584 29.307 32.884 1.00 90.44 396 ILE A N 1
ATOM 3069 C CA . ILE A 1 396 ? 74.651 29.988 32.134 1.00 90.44 396 ILE A CA 1
ATOM 3070 C C . ILE A 1 396 ? 74.490 31.512 32.241 1.00 90.44 396 ILE A C 1
ATOM 3072 O O . ILE A 1 396 ? 75.451 32.203 32.569 1.00 90.44 396 ILE A O 1
ATOM 3076 N N . LEU A 1 397 ? 73.281 32.049 32.059 1.00 89.31 397 LEU A N 1
ATOM 3077 C CA . LEU A 1 397 ? 73.024 33.483 32.240 1.00 89.31 397 LEU A CA 1
ATOM 3078 C C . LEU A 1 397 ? 73.337 33.944 33.673 1.00 89.31 397 LEU A C 1
ATOM 3080 O O . LEU A 1 397 ? 74.025 34.947 33.858 1.00 89.31 397 LEU A O 1
ATOM 3084 N N . PHE A 1 398 ? 72.914 33.189 34.689 1.00 89.00 398 PHE A N 1
ATOM 3085 C CA . PHE A 1 398 ? 73.181 33.512 36.091 1.00 89.00 398 PHE A CA 1
ATOM 3086 C C . PHE A 1 398 ? 74.682 33.493 36.419 1.00 89.00 398 PHE A C 1
ATOM 3088 O O . PHE A 1 398 ? 75.184 34.394 37.090 1.00 89.00 398 PHE A O 1
ATOM 3095 N N . THR A 1 399 ? 75.429 32.505 35.916 1.00 85.69 399 THR A N 1
ATOM 3096 C CA . THR A 1 399 ? 76.888 32.423 36.121 1.00 85.69 399 THR A CA 1
ATOM 3097 C C . THR A 1 399 ? 77.653 33.513 35.370 1.00 85.69 399 THR A C 1
ATOM 3099 O O . THR A 1 399 ? 78.615 34.056 35.919 1.00 85.69 399 THR A O 1
ATOM 3102 N N . LEU A 1 400 ? 77.213 33.915 34.174 1.00 85.75 400 LEU A N 1
ATOM 3103 C CA . LEU A 1 400 ? 77.769 35.073 33.463 1.00 85.75 400 LEU A CA 1
ATOM 3104 C C . LEU A 1 400 ? 77.521 36.381 34.233 1.00 85.75 400 LEU A C 1
ATOM 3106 O O . LEU A 1 400 ? 78.445 37.173 34.417 1.00 85.75 400 LEU A O 1
ATOM 3110 N N . VAL A 1 401 ? 76.316 36.581 34.778 1.00 84.44 401 VAL A N 1
ATOM 3111 C CA . VAL A 1 401 ? 76.014 37.743 35.631 1.00 84.44 401 VAL A CA 1
ATOM 3112 C C . VAL A 1 401 ? 76.863 37.725 36.910 1.00 84.44 401 VAL A C 1
ATOM 3114 O O . VAL A 1 401 ? 77.523 38.720 37.211 1.00 84.44 401 VAL A O 1
ATOM 3117 N N . ALA A 1 402 ? 76.943 36.595 37.619 1.00 77.44 402 ALA A N 1
ATOM 3118 C CA . ALA A 1 402 ? 77.701 36.465 38.868 1.00 77.44 402 ALA A CA 1
ATOM 3119 C C . ALA A 1 402 ? 79.231 36.571 38.692 1.00 77.44 402 ALA A C 1
ATOM 3121 O O . ALA A 1 402 ? 79.942 36.985 39.610 1.00 77.44 402 ALA A O 1
ATOM 3122 N N . THR A 1 403 ? 79.760 36.210 37.519 1.00 73.75 403 THR A N 1
ATOM 3123 C CA . THR A 1 403 ? 81.176 36.443 37.187 1.00 73.75 403 THR A CA 1
ATOM 3124 C C . THR A 1 403 ? 81.440 37.885 36.754 1.00 73.75 403 THR A C 1
ATOM 3126 O O . THR A 1 403 ? 82.515 38.407 37.045 1.00 73.75 403 THR A O 1
ATOM 3129 N N . SER A 1 404 ? 80.463 38.570 36.146 1.00 68.19 404 SER A N 1
ATOM 3130 C CA . SER A 1 404 ? 80.576 39.998 35.815 1.00 68.19 404 SER A CA 1
ATOM 3131 C C . SER A 1 404 ? 80.622 40.907 37.052 1.00 68.19 404 SER A C 1
ATOM 3133 O O . SER A 1 404 ? 81.372 41.883 37.064 1.00 68.19 404 SER A O 1
ATOM 3135 N N . THR A 1 405 ? 79.890 40.565 38.121 1.00 60.53 405 THR A N 1
ATOM 3136 C CA . THR A 1 405 ? 79.876 41.345 39.370 1.00 60.53 405 THR A CA 1
ATOM 3137 C C . THR A 1 405 ? 81.158 41.159 40.177 1.00 60.53 405 THR A C 1
ATOM 3139 O O . THR A 1 405 ? 81.752 42.150 40.594 1.00 60.53 405 THR A O 1
ATOM 3142 N N . ARG A 1 406 ? 81.677 39.926 40.299 1.00 58.34 406 ARG A N 1
ATOM 3143 C CA . ARG A 1 406 ? 82.965 39.657 40.979 1.00 58.34 406 ARG A CA 1
ATOM 3144 C C . ARG A 1 406 ? 84.187 40.304 40.320 1.00 58.34 406 ARG A C 1
ATOM 3146 O O . ARG A 1 406 ? 85.243 40.364 40.938 1.00 58.34 406 ARG A O 1
ATOM 3153 N N . ARG A 1 407 ? 84.073 40.782 39.077 1.00 55.94 407 ARG A N 1
ATOM 3154 C CA . ARG A 1 407 ? 85.173 41.447 38.359 1.00 55.94 407 ARG A CA 1
ATOM 3155 C C . ARG A 1 407 ? 85.251 42.962 38.611 1.00 55.94 407 ARG A C 1
ATOM 3157 O O . ARG A 1 407 ? 86.124 43.602 38.041 1.00 55.94 407 ARG A O 1
ATOM 3164 N N . LYS A 1 408 ? 84.356 43.531 39.433 1.00 54.00 408 LYS A N 1
ATOM 3165 C CA . LYS A 1 408 ? 84.287 44.978 39.728 1.00 54.00 408 LYS A CA 1
ATOM 3166 C C . LYS A 1 408 ? 84.805 45.402 41.112 1.00 54.00 408 LYS A C 1
ATOM 3168 O O . LYS A 1 408 ? 84.847 46.593 41.380 1.00 54.00 408 LYS A O 1
ATOM 3173 N N . GLU A 1 409 ? 85.229 44.475 41.970 1.00 51.31 409 GLU A N 1
ATOM 3174 C CA . GLU A 1 409 ? 85.734 44.781 43.327 1.00 51.31 409 GLU A CA 1
ATOM 3175 C C . GLU A 1 409 ? 87.277 44.868 43.401 1.00 51.31 409 GLU A C 1
ATOM 3177 O O . GLU A 1 409 ? 87.859 44.722 44.472 1.00 51.31 409 GLU A O 1
ATOM 3182 N N . GLY A 1 410 ? 87.954 45.046 42.257 1.00 51.31 410 GLY A N 1
ATOM 3183 C CA . GLY A 1 410 ? 89.386 44.755 42.104 1.00 51.31 410 GLY A CA 1
ATOM 3184 C C . GLY A 1 410 ? 90.267 45.827 41.461 1.00 51.31 410 GLY A C 1
ATOM 3185 O O . GLY A 1 410 ? 91.370 45.476 41.065 1.00 51.31 410 GLY A O 1
ATOM 3186 N N . GLU A 1 411 ? 89.829 47.084 41.349 1.00 45.38 411 GLU A N 1
ATOM 3187 C CA . GLU A 1 411 ? 90.712 48.230 41.060 1.00 45.38 411 GLU A CA 1
ATOM 3188 C C . GLU A 1 411 ? 90.046 49.536 41.531 1.00 45.38 411 GLU A C 1
ATOM 3190 O O . GLU A 1 411 ? 88.848 49.736 41.329 1.00 45.38 411 GLU A O 1
ATOM 3195 N N . ALA A 1 412 ? 90.813 50.389 42.210 1.00 43.50 412 ALA A N 1
ATOM 3196 C CA . ALA A 1 412 ? 90.399 51.685 42.753 1.00 43.50 412 ALA A CA 1
ATOM 3197 C C . ALA A 1 412 ? 91.417 52.763 42.334 1.00 43.50 412 ALA A C 1
ATOM 3199 O O . ALA A 1 412 ? 92.528 52.399 41.955 1.00 43.50 412 ALA A O 1
ATOM 3200 N N . GLU A 1 413 ? 91.043 54.047 42.473 1.00 40.94 413 GLU A N 1
ATOM 3201 C CA . GLU A 1 413 ? 91.740 55.238 41.922 1.00 40.94 413 GLU A CA 1
ATOM 3202 C C . GLU A 1 413 ? 91.621 55.329 40.375 1.00 40.94 413 GLU A C 1
ATOM 3204 O O . GLU A 1 413 ? 91.778 54.336 39.674 1.00 40.94 413 GLU A O 1
ATOM 3209 N N . ASP A 1 414 ? 91.260 56.451 39.739 1.00 44.38 414 ASP A N 1
ATOM 3210 C CA . ASP A 1 414 ? 91.253 57.871 40.143 1.00 44.38 414 ASP A CA 1
ATOM 3211 C C . ASP A 1 414 ? 90.099 58.659 39.443 1.00 44.38 414 ASP A C 1
ATOM 3213 O O . ASP A 1 414 ? 89.441 58.131 38.542 1.00 44.38 414 ASP A O 1
ATOM 3217 N N . VAL A 1 415 ? 89.820 59.905 39.855 1.00 48.00 415 VAL A N 1
ATOM 3218 C CA . VAL A 1 415 ? 88.640 60.728 39.474 1.00 48.00 415 VAL A CA 1
ATOM 3219 C C . VAL A 1 415 ? 89.048 61.957 38.637 1.00 48.00 415 VAL A C 1
ATOM 3221 O O . VAL A 1 415 ? 90.046 62.601 38.953 1.00 48.00 415 VAL A O 1
ATOM 3224 N N . PRO A 1 416 ? 88.294 62.320 37.574 1.00 53.38 416 PRO A N 1
ATOM 3225 C CA . PRO A 1 416 ? 87.652 63.649 37.584 1.00 53.38 416 PRO A CA 1
ATOM 3226 C C . PRO A 1 416 ? 86.267 63.741 36.892 1.00 53.38 416 PRO A C 1
ATOM 3228 O O . PRO A 1 416 ? 86.131 63.443 35.710 1.00 53.38 416 PRO A O 1
ATOM 3231 N N . ASP A 1 417 ? 85.280 64.213 37.664 1.00 44.25 417 ASP A N 1
ATOM 3232 C CA . ASP A 1 417 ? 84.466 65.435 37.452 1.00 44.25 417 ASP A CA 1
ATOM 3233 C C . ASP A 1 417 ? 83.763 65.794 36.108 1.00 44.25 417 ASP A C 1
ATOM 3235 O O . ASP A 1 417 ? 84.362 65.766 35.036 1.00 44.25 417 ASP A O 1
ATOM 3239 N N . LEU A 1 418 ? 82.533 66.346 36.264 1.00 48.62 418 LEU A N 1
ATOM 3240 C CA . LEU A 1 418 ? 81.659 67.076 35.298 1.00 48.62 418 LEU A CA 1
ATOM 3241 C C . LEU A 1 418 ? 80.972 66.209 34.207 1.00 48.62 418 LEU A C 1
ATOM 3243 O O . LEU A 1 418 ? 81.599 65.338 33.617 1.00 48.62 418 LEU A O 1
ATOM 3247 N N . ASP A 1 419 ? 79.682 66.337 33.848 1.00 50.19 419 ASP A N 1
ATOM 3248 C CA . ASP A 1 419 ? 78.556 67.241 34.192 1.00 50.19 419 ASP A CA 1
ATOM 3249 C C . ASP A 1 419 ? 77.238 66.407 34.160 1.00 50.19 419 ASP A C 1
ATOM 3251 O O . ASP A 1 419 ? 77.142 65.448 33.399 1.00 50.19 419 ASP A O 1
ATOM 3255 N N . SER A 1 420 ? 76.281 66.536 35.091 1.00 49.72 420 SER A N 1
ATOM 3256 C CA . SER A 1 420 ? 75.216 67.558 35.231 1.00 49.72 420 SER A CA 1
ATOM 3257 C C . SER A 1 420 ? 74.045 67.457 34.222 1.00 49.72 420 SER A C 1
ATOM 3259 O O . SER A 1 420 ? 74.240 67.612 33.025 1.00 49.72 420 SER A O 1
ATOM 3261 N N . GLU A 1 421 ? 72.825 67.329 34.781 1.00 54.62 421 GLU A N 1
ATOM 3262 C CA . GLU A 1 421 ? 71.461 67.198 34.191 1.00 54.62 421 GLU A CA 1
ATOM 3263 C C . GLU A 1 421 ? 71.018 65.746 33.861 1.00 54.62 421 GLU A C 1
ATOM 3265 O O . GLU A 1 421 ? 71.640 65.052 33.070 1.00 54.62 421 GLU A O 1
ATOM 3270 N N . GLY A 1 422 ? 69.971 65.145 34.453 1.00 46.88 422 GLY A N 1
ATOM 3271 C CA . GLY A 1 422 ? 68.815 65.671 35.199 1.00 46.88 422 GLY A CA 1
ATOM 3272 C C . GLY A 1 422 ? 67.665 66.012 34.240 1.00 46.88 422 GLY A C 1
ATOM 3273 O O . GLY A 1 422 ? 67.844 66.855 33.378 1.00 46.88 422 GLY A O 1
ATOM 3274 N N . GLY A 1 423 ? 66.463 65.432 34.303 1.00 45.38 423 GLY A N 1
ATOM 3275 C CA . GLY A 1 423 ? 65.850 64.432 35.192 1.00 45.38 423 GLY A CA 1
ATOM 3276 C C . GLY A 1 423 ? 64.320 64.437 34.961 1.00 45.38 423 GLY A C 1
ATOM 3277 O O . GLY A 1 423 ? 63.865 65.189 34.107 1.00 45.38 423 GLY A O 1
ATOM 3278 N N . SER A 1 424 ? 63.536 63.690 35.757 1.00 49.56 424 SER A N 1
ATOM 3279 C CA . SER A 1 424 ? 62.053 63.791 35.856 1.00 49.56 424 SER A CA 1
ATOM 3280 C C . SER A 1 424 ? 61.260 63.366 34.589 1.00 49.56 424 SER A C 1
ATOM 3282 O O . SER A 1 424 ? 61.300 64.014 33.551 1.00 49.56 424 SER A O 1
ATOM 3284 N N . GLU A 1 425 ? 60.691 62.155 34.542 1.00 45.50 425 GLU A N 1
ATOM 3285 C CA . GLU A 1 425 ? 59.343 61.770 35.037 1.00 45.50 425 GLU A CA 1
ATOM 3286 C C . GLU A 1 425 ? 58.156 62.189 34.147 1.00 45.50 425 GLU A C 1
ATOM 3288 O O . GLU A 1 425 ? 58.006 63.357 33.789 1.00 45.50 425 GLU A O 1
ATOM 3293 N N . ARG A 1 426 ? 57.291 61.192 33.884 1.00 49.00 426 ARG A N 1
ATOM 3294 C CA . ARG A 1 426 ? 55.827 61.182 33.633 1.00 49.00 426 ARG A CA 1
ATOM 3295 C C . ARG A 1 426 ? 55.521 59.916 32.819 1.00 49.00 426 ARG A C 1
ATOM 3297 O O . ARG A 1 426 ? 56.122 59.732 31.768 1.00 49.00 426 ARG A O 1
ATOM 3304 N N . GLU A 1 427 ? 54.742 58.927 33.259 1.00 48.47 427 GLU A N 1
ATOM 3305 C CA . GLU A 1 427 ? 53.526 58.920 34.101 1.00 48.47 427 GLU A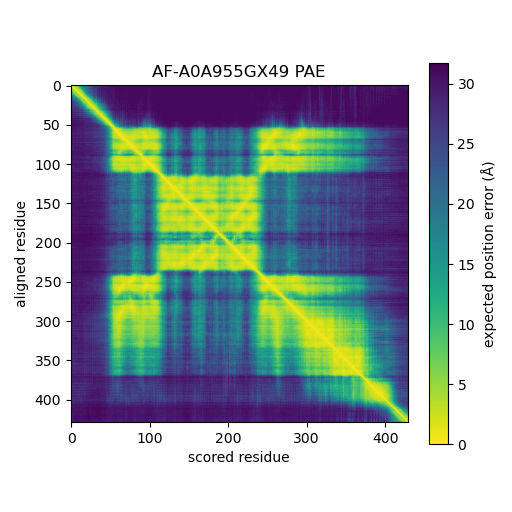 CA 1
ATOM 3306 C C . GLU A 1 427 ? 52.371 59.721 33.477 1.00 48.47 427 GLU A C 1
ATOM 3308 O O . GLU A 1 427 ? 52.490 60.930 33.282 1.00 48.47 427 GLU A O 1
ATOM 3313 N N . GLY A 1 428 ? 51.261 59.037 33.170 1.00 50.41 428 G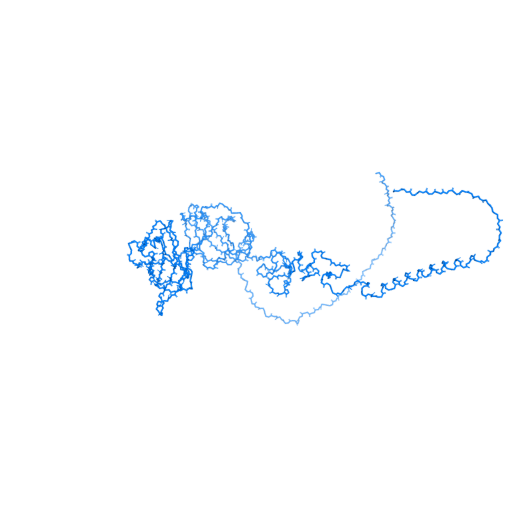LY A N 1
ATOM 3314 C CA . GLY A 1 428 ? 50.025 59.645 32.665 1.00 50.41 428 GLY A CA 1
ATOM 3315 C C . GLY A 1 428 ? 49.308 58.817 31.593 1.00 50.41 428 GLY A C 1
ATOM 3316 O O . GLY A 1 428 ? 49.620 58.986 30.419 1.00 50.41 428 GLY A O 1
ATOM 3317 N N . ASP A 1 429 ? 48.350 58.004 32.059 1.00 46.44 429 ASP A N 1
ATOM 3318 C CA . ASP A 1 429 ? 47.152 57.445 31.386 1.00 46.44 429 ASP A CA 1
ATOM 3319 C C . ASP A 1 429 ? 47.273 56.648 30.062 1.00 46.44 429 ASP A C 1
ATOM 3321 O O . ASP A 1 429 ? 47.462 57.242 28.977 1.00 46.44 429 ASP A O 1
#

Secondary structure (DSSP, 8-state):
-----------------------PPPPP-----PPPPPP---PPP------GGG-GGGTTEEEEEEEPPP--SS-EEEEEE--TTT--SS-EEEEETTT-PEEPEEEEEEEE------EEEEES--TTGGGGSSS-TT--EEEPPPTTS-EEEEEEEEEEEEEEEEEEEEEEPTTPPPPSEEEEEEEETTEEEEEEEEEE-SSSEEEEEEEEEEEEEEEEEESS-EEEEEEEEEE--S--EEEEEEEEEEPTT--EEEEEEESS------------S--TT-EEPPP--EEE-TT-----SS-SSS-GGG-TTTTS--TT---SS-SSS-GGG--SS-SSS-TTT-SSTTS--TT---SS-SSS-TTT--S---HHHHTTTHHHHHHHHHHHHHHHHHHHHHHHHHTSSS-------------------

Solvent-accessible surface area (backbone atoms only — not comparable to full-atom values): 26487 Å² total; per-residue (Å²): 133,80,89,88,88,79,88,80,91,82,88,87,90,84,88,83,93,76,91,81,80,91,81,82,80,81,86,83,83,86,86,82,75,88,80,76,87,80,73,85,80,78,76,77,80,82,72,88,75,75,77,68,86,82,46,73,91,54,20,40,18,50,28,30,26,67,44,73,56,44,97,43,91,55,75,38,42,33,31,39,51,54,62,89,83,71,64,82,76,69,46,72,47,41,29,34,65,89,80,63,49,36,44,29,66,44,81,46,77,43,77,48,67,79,84,75,67,74,46,62,49,49,45,72,78,63,78,63,49,62,29,31,69,66,87,43,77,88,43,59,34,79,43,77,54,48,97,87,49,67,23,69,41,37,40,40,40,37,29,88,89,46,45,42,29,38,35,42,36,40,42,64,36,91,96,49,75,74,45,57,31,42,29,35,30,33,39,42,100,91,43,80,39,77,59,33,73,78,34,74,47,92,62,53,60,50,76,40,72,78,42,64,29,40,36,34,40,36,37,43,29,28,75,55,62,42,39,38,8,32,54,44,74,46,63,60,83,81,70,64,52,67,50,35,29,44,22,35,55,43,51,55,66,46,31,38,38,39,33,31,39,30,76,54,91,79,93,74,80,56,51,81,58,67,84,68,85,63,79,80,80,55,44,78,51,75,79,60,71,75,41,78,38,92,65,45,51,85,47,42,80,53,69,47,82,50,38,47,96,77,38,44,35,55,76,39,68,48,76,80,66,55,45,92,88,67,83,68,54,15,38,64,71,32,47,80,52,70,48,80,53,36,41,77,79,37,45,33,56,77,36,70,49,79,80,71,51,47,92,77,70,86,69,51,14,66,79,62,54,88,70,73,76,44,70,61,67,68,35,72,60,51,64,55,51,54,51,50,52,52,52,49,51,51,50,51,51,50,51,54,53,56,53,58,57,71,68,67,84,77,79,80,90,86,89,82,85,88,83,89,84,87,77,84,91,77,87,82,136

Radius of gyration: 47.26 Å; Cα contacts (8 Å, |Δi|>4): 701; chains: 1; bounding box: 133×102×90 Å

pLDDT: mean 79.67, std 18.79, range [31.39, 96.56]

Mean predicted aligned error: 19.47 Å

Foldseek 3Di:
DDDDDDDDDDDDDDDDDDDDDDDDDDDDDPPDDDDDDDDDDDDPDDDPDDDPVVCVLQQLFFWKFWFAFDQDPFWFKAWAWDDPPPFPPPDKWKAFDPPRATFDKDKDKDWDDDDFDKDKAKVVGDPPRVLQAVPDLVDKDKDAQDPVLKDKMKIKIFGPVKFWFFKKFWAFHPPFDAFQWKWKWAQDPVGIGTFDDTDGDPDGMDGGDTDIHRIMMMMTIHRHITMIRYIDGDGPCPDTPIGIIMITTHGHRIIMMMGHDRQDDRDDDHDDTDPGPDPPRYHYDDHTDMDTDPSHDADQPCPLPDGCVQALDSNFRDVVQDDPVPPSHHQRRDQQCPLPDGNVQQLDSNFRDVVSDDPPPPSHHPRPDPDPPPPCVVVVCVVVVVVVVVVVVVVVVVVVVVVVVVVPVPDDDDDDDDDDDDDDDDDDD

Sequence (429 aa):
MKFFTAVFILSFLLSGNQAFALMAAPPIDDSSLPRAPQLPAQRPESVPVQPLNNFPETTPFQNFIFVPAVPIVVPTVVALPIDEGLFLGSQFLVREKETGAIIGSYYKRVYTAEEQRVTVVTTPPVPNTQFLVDKNSNTSVDFDLPEDNNGSVKISIVVPEGVTTSELRFNLAPNVSNPNTVTVQAQTSNGLKTVVATTQVYGSSVKFPETTANYFEVTFTYVQPLRISEISLIPKIVNQSVDQTLRFLAQPMMSYEVFLNADSSVSVTSSEAGNLTKDEGVLLLDRYPAQTNMFYIPADVDSDGVRDTLDNCVKTFNPKQEDIDRNGRGDACEDFDRDGYMNNVDNCPNNPNYNQRDEDGDGIGDVCDSEESRFTERNKWVPWVGIGMAALVILILFTLVATSTRRKEGEAEDVPDLDSEGGSEREGD

Nearest PDB structures (foldseek):
  4lqr-assembly1_A  TM=6.390E-01  e=1.459E-05  Clostridium perfringens ATCC 13124
  5msx-assembly1_A  TM=6.016E-01  e=5.050E-04  Bacteroides thetaiotaomicron VPI-5482
  7ou8-assembly1_AAA  TM=4.468E-01  e=2.592E-03  Bacteroides thetaiotaomicron VPI-5482
  8ayr-assembly2_B  TM=4.745E-01  e=2.058E-02  Akkermansia muciniphila
  6w98-assembly1_A  TM=3.504E-01  e=1.587E-03  Mycobacteroides abscessus subsp. abscessus